Protein AF-A0A8T4DJY6-F1 (afdb_monomer_lite)

Secondary structure (DSSP, 8-state):
-------SSHHHHHHHHHHHHHHHHHHHHHHHHHHHHHHHHHHHHHHHHHHHHHHHHHHHHHHHHSSS-EEEEEEE-S-BTTB--EEEESSSSEEEEEETTEEEEEEPPTTEEE---SEEEEEEEETTEEEES----TTSTT---SSGGGG--S-TTEEEEE-TTS-EEEEEPP-TTSSS--TT-S-SSTTBTT-TTSB--SEEEETTEEEE--SB-EE-TTS-EEPPPPEEE--TTSTT-S-SSHHHH--S-TTEEEEEETTEEEEEEEEEE-SEEEE-EEEEEEEEEEE-TT-EEEEPPP-S-TTSSEEEEEEEEEEE-SEEE-TT-SSPPPPPPPPPPPPPSSS---PPP-PPPPPPSSTTPPPPPPPPPB-SSSBPPPPP-----SSSTT--S---SSS---PPPPPPPPPPPPPB----TT-PPPPBPPPPPPPPPPPPPEEEEEEEEEEEE-SEEE-PPP--PPPPPPPPPP---STTSPPPPPPPP--SSS--PPPPPPB-SS-BPPPPPPP-PPP---EEEEEEEEEE--S-EE-PBTTTBSTT--EEEEEEEEEEE-S-EESSEEEEEE--

Sequence (580 aa):
MRPRSRTRAQSSFEFIVIVGILFMILIGAMGFIQGKIYTIAKDRNDALLSSVANMIRIELAIAESVDGEYSREFIIPFVLEGNNYSVTMESSADALLKMDDSEHLLLLSENMTGFLKKGSNIIRKMDGQIIVNYQCRLGFPGVECDQSSMCDDGNPWTIDVCTPLCRCENQSLPSCGNFVLDPPEMCEPANTYNNTNCSQSTSTCMGNMTGTRDAYGDCEVTCACGYDQFDYACMYGSCGADCESDAICEDGDPMTIDACEGCVCTQLFEWIITGNVELFGVYDRINNLVIAPGANVSVRKYNGSANTGFLEIHARNITVMGLINASGKGYDGGNGGAGGNGGDSDGSPTVSSGFSGVNGSGPFGGAGGFRGLFTNVDGLPGWNGTKGGYAAPQSQGDISEDETVFMGSGGGGGGGGAGGAVYIDYGATPGSGGGGGGAGAAGGGYVKLYASQIINITGMIYTTGENRSGNGSRGDDSGSGDDQYGAGGLGGFNSTLSSMVGGMYGASLHYHGGVGGRGEAGAGGGLLLKANEVYFNSSSSDARGGGANVINGGTVKIFYKNVLVNSTFNAGRVFIKKER

Structure (mmCIF, N/CA/C/O backbone):
data_AF-A0A8T4DJY6-F1
#
_entry.id   AF-A0A8T4DJY6-F1
#
loop_
_atom_site.group_PDB
_atom_site.id
_atom_site.type_symbol
_atom_site.label_atom_id
_atom_site.label_alt_id
_atom_site.label_comp_id
_atom_site.label_asym_id
_atom_site.label_entity_id
_atom_site.label_seq_id
_atom_site.pdbx_PDB_ins_code
_atom_site.Cartn_x
_atom_site.Cartn_y
_atom_site.Cartn_z
_atom_site.occupancy
_atom_site.B_iso_or_equiv
_atom_site.auth_seq_id
_atom_site.auth_comp_id
_atom_site.auth_asym_id
_atom_site.auth_atom_id
_atom_site.pdbx_PDB_model_num
ATOM 1 N N . MET A 1 1 ? -1.893 59.798 -59.872 1.00 43.22 1 MET A N 1
ATOM 2 C CA . MET A 1 1 ? -2.258 59.763 -58.438 1.00 43.22 1 MET A CA 1
ATOM 3 C C . MET A 1 1 ? -3.007 58.463 -58.165 1.00 43.22 1 MET A C 1
ATOM 5 O O . MET A 1 1 ? -4.071 58.275 -58.733 1.00 43.22 1 MET A O 1
ATOM 9 N N . ARG A 1 2 ? -2.426 57.533 -57.394 1.00 41.38 2 ARG A N 1
ATOM 10 C CA . ARG A 1 2 ? -3.079 56.283 -56.954 1.00 41.38 2 ARG A CA 1
ATOM 11 C C . ARG A 1 2 ? -3.317 56.365 -55.439 1.00 41.38 2 ARG A C 1
ATOM 13 O O . ARG A 1 2 ? -2.377 56.740 -54.736 1.00 41.38 2 ARG A O 1
ATOM 20 N N . PRO A 1 3 ? -4.517 56.043 -54.927 1.00 54.19 3 PRO A N 1
ATOM 21 C CA . PRO A 1 3 ? -4.804 56.136 -53.502 1.00 54.19 3 PRO A CA 1
ATOM 22 C C . PRO A 1 3 ? -4.165 54.955 -52.756 1.00 54.19 3 PRO A C 1
ATOM 24 O O . PRO A 1 3 ? -4.258 53.807 -53.184 1.00 54.19 3 PRO A O 1
ATOM 27 N N . ARG A 1 4 ? -3.488 55.243 -51.638 1.00 49.34 4 ARG A N 1
ATOM 28 C CA . ARG A 1 4 ? -2.964 54.235 -50.702 1.00 49.34 4 ARG A CA 1
ATOM 29 C C . ARG A 1 4 ? -4.109 53.728 -49.823 1.00 49.34 4 ARG A C 1
ATOM 31 O O . ARG A 1 4 ? -4.675 54.506 -49.059 1.00 49.34 4 ARG A O 1
ATOM 38 N N . SER A 1 5 ? -4.419 52.434 -49.895 1.00 57.91 5 SER A N 1
ATOM 39 C CA . SER A 1 5 ? -5.405 51.788 -49.024 1.00 57.91 5 SER A CA 1
ATOM 40 C C . SER A 1 5 ? -4.843 51.598 -47.608 1.00 57.91 5 SER A C 1
ATOM 42 O O . SER A 1 5 ? -3.904 50.829 -47.394 1.00 57.91 5 SER A O 1
ATOM 44 N N . ARG A 1 6 ? -5.427 52.292 -46.628 1.00 57.25 6 ARG A N 1
ATOM 45 C CA . ARG A 1 6 ? -5.262 52.011 -45.194 1.00 57.25 6 ARG A CA 1
ATOM 46 C C . ARG A 1 6 ? -6.266 50.921 -44.796 1.00 57.25 6 ARG A C 1
ATOM 48 O O . ARG A 1 6 ? -7.441 51.231 -44.674 1.00 57.25 6 ARG A O 1
ATOM 55 N N . THR A 1 7 ? -5.825 49.679 -44.582 1.00 57.38 7 THR A N 1
ATOM 56 C CA . THR A 1 7 ? -6.717 48.557 -44.189 1.00 57.38 7 THR A CA 1
ATOM 57 C C . THR A 1 7 ? -6.251 47.739 -42.976 1.00 57.38 7 THR A C 1
ATOM 59 O O . THR A 1 7 ? -6.878 46.746 -42.640 1.00 57.38 7 THR A O 1
ATOM 62 N N . ARG A 1 8 ? -5.192 48.134 -42.249 1.00 57.72 8 ARG A N 1
ATOM 63 C CA . ARG A 1 8 ? -4.679 47.323 -41.116 1.00 57.72 8 ARG A CA 1
ATOM 64 C C . ARG A 1 8 ? -5.253 47.654 -39.731 1.00 57.72 8 ARG A C 1
ATOM 66 O O . ARG A 1 8 ? -5.116 46.837 -38.835 1.00 57.72 8 ARG A O 1
ATOM 73 N N . ALA A 1 9 ? -5.924 48.793 -39.551 1.00 58.56 9 ALA A N 1
ATOM 74 C CA . ALA A 1 9 ? -6.537 49.158 -38.264 1.00 58.56 9 ALA A CA 1
ATOM 75 C C . ALA A 1 9 ? -7.971 48.616 -38.080 1.00 58.56 9 ALA A C 1
ATOM 77 O O . ALA A 1 9 ? -8.510 48.676 -36.981 1.00 58.56 9 ALA A O 1
ATOM 78 N N . GLN A 1 10 ? -8.590 48.087 -39.141 1.00 70.06 10 GLN A N 1
ATOM 79 C CA . GLN A 1 10 ? -9.997 47.676 -39.118 1.00 70.06 10 GLN A CA 1
ATOM 80 C C . GLN A 1 10 ? -10.210 46.322 -38.412 1.00 70.06 10 GLN A C 1
ATOM 82 O O . GLN A 1 10 ? -11.176 46.162 -37.675 1.00 70.06 10 GLN A O 1
ATOM 87 N N . SER A 1 11 ? -9.264 45.382 -38.542 1.00 76.88 11 SER A N 1
ATOM 88 C CA . SER A 1 11 ? -9.408 44.019 -37.999 1.00 76.88 11 SER A CA 1
ATOM 89 C C . SER A 1 11 ? -9.362 43.949 -36.464 1.00 76.88 11 SER A C 1
ATOM 91 O O . SER A 1 11 ? -10.107 43.182 -35.861 1.00 76.88 11 SER A O 1
ATOM 93 N N . SER A 1 12 ? -8.543 44.776 -35.803 1.00 83.62 12 SER A N 1
ATOM 94 C CA . SER A 1 12 ? -8.464 44.787 -34.333 1.00 83.62 12 SER A CA 1
ATOM 95 C C . SER A 1 12 ? -9.727 45.346 -33.673 1.00 83.62 12 SER A C 1
ATOM 97 O O . SER A 1 12 ? -10.090 44.912 -32.583 1.00 83.62 12 SER A O 1
ATOM 99 N N . PHE A 1 13 ? -10.411 46.287 -34.328 1.00 85.69 13 PHE A N 1
ATOM 100 C CA . PHE A 1 13 ? -11.641 46.869 -33.795 1.00 85.69 13 PHE A CA 1
ATOM 101 C C . PHE A 1 13 ? -12.810 45.876 -33.852 1.00 85.69 13 PHE A C 1
ATOM 103 O O . PHE A 1 13 ? -13.530 45.728 -32.868 1.00 85.69 13 PHE A O 1
ATOM 110 N N . GLU A 1 14 ? -12.951 45.134 -34.956 1.00 87.06 14 GLU A N 1
ATOM 111 C CA . GLU A 1 14 ? -13.980 44.093 -35.101 1.00 87.06 14 GLU A CA 1
ATOM 112 C C . GLU A 1 14 ? -13.858 43.010 -34.014 1.00 87.06 14 GLU A C 1
ATOM 114 O O . GLU A 1 14 ? -14.863 42.611 -33.427 1.00 87.06 14 GLU A O 1
ATOM 119 N N . PHE A 1 15 ? -12.633 42.602 -33.662 1.00 90.19 15 PHE A N 1
ATOM 120 C CA . PHE A 1 15 ? -12.405 41.628 -32.590 1.00 90.19 15 PHE A CA 1
ATOM 121 C C . PHE A 1 15 ? -12.847 42.141 -31.210 1.00 90.19 15 PHE A C 1
ATOM 123 O O . PHE A 1 15 ? -13.535 41.425 -30.484 1.00 90.19 15 PHE A O 1
ATOM 130 N N . ILE A 1 16 ? -12.508 43.388 -30.855 1.00 93.94 16 ILE A N 1
ATOM 131 C CA . ILE A 1 16 ? -12.896 43.975 -29.558 1.00 93.94 16 ILE A CA 1
ATOM 132 C C . ILE A 1 16 ? -14.422 44.084 -29.448 1.00 93.94 16 ILE A C 1
ATOM 134 O O . ILE A 1 16 ? -14.982 43.771 -28.397 1.00 93.94 16 ILE A O 1
ATOM 138 N N . VAL A 1 17 ? -15.104 44.474 -30.530 1.00 95.25 17 VAL A N 1
ATOM 139 C CA . VAL A 1 17 ? -16.572 44.563 -30.555 1.00 95.25 17 VAL A CA 1
ATOM 140 C C . VAL A 1 17 ? -17.212 43.185 -30.357 1.00 95.25 17 VAL A C 1
ATOM 142 O O . VAL A 1 17 ? -18.129 43.057 -29.547 1.00 95.25 17 VAL A O 1
ATOM 145 N N . ILE A 1 18 ? -16.706 42.139 -31.020 1.00 95.88 18 ILE A N 1
ATOM 146 C CA . ILE A 1 18 ? -17.232 40.771 -30.871 1.00 95.88 18 ILE A CA 1
ATOM 147 C C . ILE A 1 18 ? -17.022 40.246 -29.446 1.00 95.88 18 ILE A C 1
ATOM 149 O O . ILE A 1 18 ? -17.957 39.713 -28.848 1.00 95.88 18 ILE A O 1
ATOM 153 N N . VAL A 1 19 ? -15.826 40.425 -28.875 1.00 95.94 19 VAL A N 1
ATOM 154 C CA . VAL A 1 19 ? -15.533 39.997 -27.497 1.00 95.94 19 VAL A CA 1
ATOM 155 C C . VAL A 1 19 ? -16.407 40.751 -26.492 1.00 95.94 19 VAL A C 1
ATOM 157 O O . VAL A 1 19 ? -16.942 40.135 -25.572 1.00 95.94 19 VAL A O 1
ATOM 160 N N . GLY A 1 20 ? -16.623 42.055 -26.693 1.00 97.31 20 GLY A N 1
ATOM 161 C CA . GLY A 1 20 ? -17.513 42.856 -25.850 1.00 97.31 20 GLY A CA 1
ATOM 162 C C . GLY A 1 20 ? -18.964 42.366 -25.877 1.00 97.31 20 GLY A C 1
ATOM 163 O O . GLY A 1 20 ? -19.589 42.232 -24.824 1.00 97.31 20 GLY A O 1
ATOM 164 N N . ILE A 1 21 ? -19.485 42.034 -27.062 1.00 97.25 21 ILE A N 1
ATOM 165 C CA . ILE A 1 21 ? -20.842 41.486 -27.215 1.00 97.25 21 ILE A CA 1
ATOM 166 C C . ILE A 1 21 ? -20.949 40.103 -26.559 1.00 97.25 21 ILE A C 1
ATOM 168 O O . ILE A 1 21 ? -21.898 39.858 -25.816 1.00 97.25 21 ILE A O 1
ATOM 172 N N . LEU A 1 22 ? -19.972 39.214 -26.770 1.00 97.00 22 LEU A N 1
ATOM 173 C CA . LEU A 1 22 ? -19.950 37.894 -26.127 1.00 97.00 22 LEU A CA 1
ATOM 174 C C . LEU A 1 22 ? -19.924 38.002 -24.600 1.00 97.00 22 LEU A C 1
ATOM 176 O O . LEU A 1 22 ? -20.630 37.256 -23.925 1.00 97.00 22 LEU A O 1
ATOM 180 N N . PHE A 1 23 ? -19.165 38.952 -24.052 1.00 97.25 23 PHE A N 1
ATOM 181 C CA . PHE A 1 23 ? -19.108 39.174 -22.610 1.00 97.25 23 PHE A CA 1
ATOM 182 C C . PHE A 1 23 ? -20.434 39.716 -22.056 1.00 97.25 23 PHE A C 1
ATOM 184 O O . PHE A 1 23 ? -20.893 39.245 -21.017 1.00 97.25 23 PHE A O 1
ATOM 191 N N . MET A 1 24 ? -21.109 40.629 -22.770 1.00 97.31 24 MET A N 1
ATOM 192 C CA . MET A 1 24 ? -22.466 41.063 -22.402 1.00 97.31 24 MET A CA 1
ATOM 193 C C . MET A 1 24 ? -23.469 39.906 -22.415 1.00 97.31 24 MET A C 1
ATOM 195 O O . MET A 1 24 ? -24.268 39.786 -21.486 1.00 97.31 24 MET A O 1
ATOM 199 N N . ILE A 1 25 ? -23.421 39.041 -23.433 1.00 97.62 25 ILE A N 1
ATOM 200 C CA . ILE A 1 25 ? -24.294 37.860 -23.512 1.00 97.62 25 ILE A CA 1
ATOM 201 C C . ILE A 1 25 ? -24.004 36.911 -22.346 1.00 97.62 25 ILE A C 1
ATOM 203 O O . ILE A 1 25 ? -24.941 36.424 -21.716 1.00 97.62 25 ILE A O 1
ATOM 207 N N . LEU A 1 26 ? -22.729 36.681 -22.020 1.00 97.19 26 LEU A N 1
ATOM 208 C CA . LEU A 1 26 ? -22.328 35.816 -20.911 1.00 97.19 26 LEU A CA 1
ATOM 209 C C . LEU A 1 26 ? -22.820 36.354 -19.561 1.00 97.19 26 LEU A C 1
ATOM 211 O O . LEU A 1 26 ? -23.387 35.590 -18.782 1.00 97.19 26 LEU A O 1
ATOM 215 N N . ILE A 1 27 ? -22.668 37.657 -19.302 1.00 97.31 27 ILE A N 1
ATOM 216 C CA . ILE A 1 27 ? -23.188 38.299 -18.084 1.00 97.31 27 ILE A CA 1
ATOM 217 C C . ILE A 1 27 ? -24.716 38.182 -18.028 1.00 97.31 27 ILE A C 1
ATOM 219 O O . ILE A 1 27 ? -25.264 37.818 -16.987 1.00 97.31 27 ILE A O 1
ATOM 223 N N . GLY A 1 28 ? -25.409 38.437 -19.143 1.00 97.38 28 GLY A N 1
ATOM 224 C CA . GLY A 1 28 ? -26.864 38.299 -19.227 1.00 97.38 28 GLY A CA 1
ATOM 225 C C . GLY A 1 28 ? -27.338 36.868 -18.954 1.00 97.38 28 GLY A C 1
ATOM 226 O O . GLY A 1 28 ? -28.279 36.659 -18.188 1.00 97.38 28 GLY A O 1
ATOM 227 N N . ALA A 1 29 ? -26.649 35.873 -19.518 1.00 96.50 29 ALA A N 1
ATOM 228 C CA . ALA A 1 29 ? -26.936 34.461 -19.286 1.00 96.50 29 ALA A CA 1
ATOM 229 C C . ALA A 1 29 ? -26.678 34.057 -17.827 1.00 96.50 29 ALA A C 1
ATOM 231 O O . ALA A 1 29 ? -27.521 33.396 -17.223 1.00 96.50 29 ALA A O 1
ATOM 232 N N . MET A 1 30 ? -25.561 34.491 -17.233 1.00 94.81 30 MET A N 1
ATOM 233 C CA . MET A 1 30 ? -25.264 34.234 -15.820 1.00 94.81 30 MET A CA 1
ATOM 234 C C . MET A 1 30 ? -26.319 34.851 -14.896 1.00 94.81 30 MET A C 1
ATOM 236 O O . MET A 1 30 ? -26.784 34.166 -13.988 1.00 94.81 30 MET A O 1
ATOM 240 N N . GLY A 1 31 ? -26.763 36.085 -15.157 1.00 95.31 31 GLY A N 1
ATOM 241 C CA . GLY A 1 31 ? -27.837 36.722 -14.388 1.00 95.31 31 GLY A CA 1
ATOM 242 C C . GLY A 1 31 ? -29.168 35.966 -14.482 1.00 95.31 31 GLY A C 1
ATOM 243 O O . GLY A 1 31 ? -29.840 35.760 -13.472 1.00 95.31 31 GLY A O 1
ATOM 244 N N . PHE A 1 32 ? -29.524 35.474 -15.672 1.00 95.38 32 PHE A N 1
ATOM 245 C CA . PHE A 1 32 ? -30.719 34.645 -15.860 1.00 95.38 32 PHE A CA 1
ATOM 246 C C . PHE A 1 32 ? -30.624 33.302 -15.118 1.00 95.38 32 PHE A C 1
ATOM 248 O O . PHE A 1 32 ? -31.579 32.893 -14.455 1.00 95.38 32 PHE A O 1
ATOM 255 N N . ILE A 1 33 ? -29.469 32.630 -15.193 1.00 95.12 33 ILE A N 1
ATOM 256 C CA . ILE A 1 33 ? -29.222 31.358 -14.499 1.00 95.12 33 ILE A CA 1
ATOM 257 C C . ILE A 1 33 ? -29.292 31.556 -12.982 1.00 95.12 33 ILE A C 1
ATOM 259 O O . ILE A 1 33 ? -29.980 30.793 -12.307 1.00 95.12 33 ILE A O 1
ATOM 263 N N . GLN A 1 34 ? -28.647 32.596 -12.445 1.00 94.75 34 GLN A N 1
ATOM 264 C CA . GLN A 1 34 ? -28.704 32.919 -11.017 1.00 94.75 34 GLN A CA 1
ATOM 265 C C . GLN A 1 34 ? -30.140 33.195 -10.555 1.00 94.75 34 GLN A C 1
ATOM 267 O O . GLN A 1 34 ? -30.560 32.653 -9.535 1.00 94.75 34 GLN A O 1
ATOM 272 N N . GLY A 1 35 ? -30.924 33.945 -11.339 1.00 93.88 35 GLY A N 1
ATOM 273 C CA . GLY A 1 35 ? -32.341 34.181 -11.048 1.00 93.88 35 GLY A CA 1
ATOM 274 C C . GLY A 1 35 ? -33.164 32.890 -11.003 1.00 93.88 35 GLY A C 1
ATOM 275 O O . GLY A 1 35 ? -33.978 32.710 -10.099 1.00 93.88 35 GLY A O 1
ATOM 276 N N . LYS A 1 36 ? -32.919 31.953 -11.929 1.00 95.38 36 LYS A N 1
ATOM 277 C CA . LYS A 1 36 ? -33.596 30.646 -11.941 1.00 95.38 36 LYS A CA 1
ATOM 278 C C . LYS A 1 36 ? -33.194 29.754 -10.771 1.00 95.38 36 LYS A C 1
ATOM 280 O O . LYS A 1 36 ? -34.066 29.132 -10.167 1.00 95.38 36 LYS A O 1
ATOM 285 N N . ILE A 1 37 ? -31.907 29.708 -10.432 1.00 92.56 37 ILE A N 1
ATOM 286 C CA . ILE A 1 37 ? -31.415 28.947 -9.277 1.00 92.56 37 ILE A CA 1
ATOM 287 C C . ILE A 1 37 ? -32.044 29.486 -7.987 1.00 92.56 37 ILE A C 1
ATOM 289 O O . ILE A 1 37 ? -32.511 28.689 -7.178 1.00 92.56 37 ILE A O 1
ATOM 293 N N . TYR A 1 38 ? -32.142 30.812 -7.833 1.00 94.38 38 TYR A N 1
ATOM 294 C CA . TYR A 1 38 ? -32.810 31.428 -6.684 1.00 94.38 38 TYR A CA 1
ATOM 295 C C . TYR A 1 38 ? -34.289 31.025 -6.588 1.00 94.38 38 TYR A C 1
ATOM 297 O O . TYR A 1 38 ? -34.731 30.592 -5.527 1.00 94.38 38 TYR A O 1
ATOM 305 N N . THR A 1 39 ? -35.047 31.081 -7.694 1.00 94.00 39 THR A N 1
ATOM 306 C CA . THR A 1 39 ? -36.460 30.654 -7.684 1.00 94.00 39 THR A CA 1
ATOM 307 C C . THR A 1 39 ? -36.624 29.174 -7.345 1.00 94.00 39 THR A C 1
ATOM 309 O O . THR A 1 39 ? -37.484 28.834 -6.548 1.00 94.00 39 THR A O 1
ATOM 312 N N . ILE A 1 40 ? -35.757 28.300 -7.869 1.00 94.00 40 ILE A N 1
ATOM 313 C CA . ILE A 1 40 ? -35.816 26.858 -7.581 1.00 94.00 40 ILE A CA 1
ATOM 314 C C . ILE A 1 40 ? -35.493 26.580 -6.108 1.00 94.00 40 ILE A C 1
ATOM 316 O O . ILE A 1 40 ? -36.141 25.741 -5.488 1.00 94.00 40 ILE A O 1
ATOM 320 N N . ALA A 1 41 ? -34.500 27.274 -5.543 1.00 91.75 41 ALA A N 1
ATOM 321 C CA . ALA A 1 41 ? -34.162 27.147 -4.129 1.00 91.75 41 ALA A CA 1
ATOM 322 C C . ALA A 1 41 ? -35.327 27.599 -3.235 1.00 91.75 41 ALA A C 1
ATOM 324 O O . ALA A 1 41 ? -35.674 26.896 -2.288 1.00 91.75 41 ALA A O 1
ATOM 325 N N . LYS A 1 42 ? -35.976 28.717 -3.583 1.00 95.44 42 LYS A N 1
ATOM 326 C CA . LYS A 1 42 ? -37.162 29.211 -2.879 1.00 95.44 42 LYS A CA 1
ATOM 327 C C . LYS A 1 42 ? -38.340 28.235 -2.970 1.00 95.44 42 LYS A C 1
ATOM 329 O O . LYS A 1 42 ? -38.861 27.837 -1.936 1.00 95.44 42 LYS A O 1
ATOM 334 N N . ASP A 1 43 ? -38.695 27.774 -4.170 1.00 95.25 43 ASP A N 1
ATOM 335 C CA . ASP A 1 43 ? -39.802 26.826 -4.378 1.00 95.25 43 ASP A CA 1
ATOM 336 C C . ASP A 1 43 ? -39.571 25.509 -3.615 1.00 95.25 43 ASP A C 1
ATOM 338 O O . ASP A 1 43 ? -40.498 24.919 -3.054 1.00 95.25 43 ASP A O 1
ATOM 342 N N . ARG A 1 44 ? -38.314 25.047 -3.556 1.00 95.44 44 ARG A N 1
ATOM 343 C CA . ARG A 1 44 ? -37.921 23.878 -2.760 1.00 95.44 44 ARG A CA 1
ATOM 344 C C . ARG A 1 44 ? -38.116 24.128 -1.264 1.00 95.44 44 ARG A C 1
ATOM 346 O O . ARG A 1 44 ? -38.684 23.276 -0.584 1.00 95.44 44 ARG A O 1
ATOM 353 N N . ASN A 1 45 ? -37.663 25.273 -0.758 1.00 95.88 45 ASN A N 1
ATOM 354 C CA . ASN A 1 45 ? -37.823 25.641 0.647 1.00 95.88 45 ASN A CA 1
ATOM 355 C C . ASN A 1 45 ? -39.308 25.765 1.031 1.00 95.88 45 ASN A C 1
ATOM 357 O O . ASN A 1 45 ? -39.715 25.224 2.062 1.00 95.88 45 ASN A O 1
ATOM 361 N N . ASP A 1 46 ? -40.129 26.377 0.176 1.00 96.62 46 ASP A N 1
ATOM 362 C CA . ASP A 1 46 ? -41.583 26.476 0.349 1.00 96.62 46 ASP A CA 1
ATOM 363 C C . ASP A 1 46 ? -42.250 25.089 0.404 1.00 96.62 46 ASP A C 1
ATOM 365 O O . ASP A 1 46 ? -43.102 24.837 1.261 1.00 96.62 46 ASP A O 1
ATOM 369 N N . ALA A 1 47 ? -41.834 24.150 -0.455 1.00 96.31 47 ALA A N 1
ATOM 370 C CA . ALA A 1 47 ? -42.347 22.778 -0.443 1.00 96.31 47 ALA A CA 1
ATOM 371 C C . ALA A 1 47 ? -41.994 22.026 0.855 1.00 96.31 47 ALA A C 1
ATOM 373 O O . ALA A 1 47 ? -42.843 21.330 1.421 1.00 96.31 47 ALA A O 1
ATOM 374 N N . LEU A 1 48 ? -40.769 22.193 1.363 1.00 97.25 48 LEU A N 1
ATOM 375 C CA . LEU A 1 48 ? -40.337 21.600 2.633 1.00 97.25 48 LEU A CA 1
ATOM 376 C C . LEU A 1 48 ? -41.120 22.172 3.822 1.00 97.25 48 LEU A C 1
ATOM 378 O O . LEU A 1 48 ? -41.616 21.406 4.653 1.00 97.25 48 LEU A O 1
ATOM 382 N N . LEU A 1 49 ? -41.283 23.498 3.885 1.00 97.75 49 LEU A N 1
ATOM 383 C CA . LEU A 1 49 ? -42.093 24.152 4.917 1.00 97.75 49 LEU A CA 1
ATOM 384 C C . LEU A 1 49 ? -43.555 23.693 4.857 1.00 97.75 49 LEU A C 1
ATOM 386 O O . LEU A 1 49 ? -44.143 23.377 5.893 1.00 97.75 49 LEU A O 1
ATOM 390 N N . SER A 1 50 ? -44.124 23.582 3.654 1.00 97.19 50 SER A N 1
ATOM 391 C CA . SER A 1 50 ? -45.486 23.079 3.453 1.00 97.19 50 SER A CA 1
ATOM 392 C C . SER A 1 50 ? -45.647 21.631 3.931 1.00 97.19 50 SER A C 1
ATOM 394 O O . SER A 1 50 ? -46.669 21.294 4.529 1.00 97.19 50 SER A O 1
ATOM 396 N N . SER A 1 51 ? -44.633 20.780 3.746 1.00 97.50 51 SER A N 1
ATOM 397 C CA . SER A 1 51 ? -44.650 19.404 4.257 1.00 97.50 51 SER A CA 1
ATOM 398 C C . SER A 1 51 ? -44.721 19.352 5.786 1.00 97.50 51 SER A C 1
ATOM 400 O O . SER A 1 51 ? -45.493 18.563 6.333 1.00 97.50 51 SER A O 1
ATOM 402 N N . VAL A 1 52 ? -43.951 20.192 6.486 1.00 97.62 52 VAL A N 1
ATOM 403 C CA . VAL A 1 52 ? -44.003 20.275 7.958 1.00 97.62 52 VAL A CA 1
ATOM 404 C C . VAL A 1 52 ? -45.339 20.847 8.422 1.00 97.62 52 VAL A C 1
ATOM 406 O O . VAL A 1 52 ? -45.957 20.302 9.335 1.00 97.62 52 VAL A O 1
ATOM 409 N N . ALA A 1 53 ? -45.832 21.897 7.763 1.00 97.44 53 ALA A N 1
ATOM 410 C CA . ALA A 1 53 ? -47.138 22.473 8.068 1.00 97.44 53 ALA A CA 1
ATOM 411 C C . ALA A 1 53 ? -48.266 21.437 7.914 1.00 97.44 53 ALA A C 1
ATOM 413 O O . ALA A 1 53 ? -49.132 21.335 8.781 1.00 97.44 53 ALA A O 1
ATOM 414 N N . ASN A 1 54 ? -48.231 20.617 6.860 1.00 96.81 54 ASN A N 1
ATOM 415 C CA . ASN A 1 54 ? -49.205 19.545 6.653 1.00 96.81 54 ASN A CA 1
ATOM 416 C C . ASN A 1 54 ? -49.104 18.447 7.713 1.00 96.81 54 ASN A C 1
ATOM 418 O O . ASN A 1 54 ? -50.137 17.973 8.174 1.00 96.81 54 ASN A O 1
ATOM 422 N N . MET A 1 55 ? -47.895 18.077 8.141 1.00 97.31 55 MET A N 1
ATOM 423 C CA . MET A 1 55 ? -47.715 17.141 9.255 1.00 97.31 55 MET A CA 1
ATOM 424 C C . MET A 1 55 ? -48.407 17.656 10.526 1.00 97.31 55 MET A C 1
ATOM 426 O O . MET A 1 55 ? -49.187 16.928 11.134 1.00 97.31 55 MET A O 1
ATOM 430 N N . ILE A 1 56 ? -48.182 18.924 10.887 1.00 97.19 56 ILE A N 1
ATOM 431 C CA . ILE A 1 56 ? -48.802 19.546 12.068 1.00 97.19 56 ILE A CA 1
ATOM 432 C C . ILE A 1 56 ? -50.331 19.591 11.920 1.00 97.19 56 ILE A C 1
ATOM 434 O O . ILE A 1 56 ? -51.045 19.231 12.854 1.00 97.19 56 ILE A O 1
ATOM 438 N N . ARG A 1 57 ? -50.849 19.974 10.741 1.00 96.25 57 ARG A N 1
ATOM 439 C CA . ARG A 1 57 ? -52.298 19.968 10.462 1.00 96.25 57 ARG A CA 1
ATOM 440 C C . ARG A 1 57 ? -52.913 18.589 10.626 1.00 96.25 57 ARG A C 1
ATOM 442 O O . ARG A 1 57 ? -53.991 18.487 11.195 1.00 96.25 57 ARG A O 1
ATOM 449 N N . ILE A 1 58 ? -52.252 17.550 10.119 1.00 96.69 58 ILE A N 1
ATOM 450 C CA . ILE A 1 58 ? -52.748 16.175 10.210 1.00 96.69 58 ILE A CA 1
ATOM 451 C C . ILE A 1 58 ? -52.838 15.749 11.675 1.00 96.69 58 ILE A C 1
ATOM 453 O O . ILE A 1 58 ? -53.875 15.240 12.080 1.00 96.69 58 ILE A O 1
ATOM 457 N N . GLU A 1 59 ? -51.810 16.001 12.486 1.00 96.81 59 GLU A N 1
ATOM 458 C CA . GLU A 1 59 ? -51.838 15.629 13.907 1.00 96.81 59 GLU A CA 1
ATOM 459 C C . GLU A 1 59 ? -52.923 16.385 14.690 1.00 96.81 59 GLU A C 1
ATOM 461 O O . GLU A 1 59 ? -53.642 15.782 15.489 1.00 96.81 59 GLU A O 1
ATOM 466 N N . LEU A 1 60 ? -53.107 17.680 14.413 1.00 95.62 60 LEU A N 1
ATOM 467 C CA . LEU A 1 60 ? -54.194 18.470 15.001 1.00 95.62 60 LEU A CA 1
ATOM 468 C C . LEU A 1 60 ? -55.574 17.970 14.558 1.00 95.62 60 LEU A C 1
ATOM 470 O O . LEU A 1 60 ? -56.464 17.832 15.393 1.00 95.62 60 LEU A O 1
ATOM 474 N N . ALA A 1 61 ? -55.744 17.648 13.274 1.00 95.50 61 ALA A N 1
ATOM 475 C CA . ALA A 1 61 ? -56.998 17.125 12.737 1.00 95.50 61 ALA A CA 1
ATOM 476 C C . ALA A 1 61 ? -57.331 15.735 13.300 1.00 95.50 61 ALA A C 1
ATOM 478 O O . ALA A 1 61 ? -58.492 15.452 13.587 1.00 95.50 61 ALA A O 1
ATOM 479 N N . ILE A 1 62 ? -56.323 14.875 13.502 1.00 96.12 62 ILE A N 1
ATOM 480 C CA . ILE A 1 62 ? -56.504 13.579 14.167 1.00 96.12 62 ILE A CA 1
ATOM 481 C C . ILE A 1 62 ? -57.017 13.809 15.586 1.00 96.12 62 ILE A C 1
ATOM 483 O O . ILE A 1 62 ? -58.054 13.249 15.936 1.00 96.12 62 ILE A O 1
ATOM 487 N N . ALA A 1 63 ? -56.354 14.668 16.369 1.00 96.06 63 ALA A N 1
ATOM 488 C CA . ALA A 1 63 ? -56.806 14.996 17.718 1.00 96.06 63 ALA A CA 1
ATOM 489 C C . ALA A 1 63 ? -58.246 15.527 17.718 1.00 96.06 63 ALA A C 1
ATOM 491 O O . ALA A 1 63 ? -59.072 15.065 18.499 1.00 96.06 63 ALA A O 1
ATOM 492 N N . GLU A 1 64 ? -58.576 16.442 16.805 1.00 95.50 64 GLU A N 1
ATOM 493 C CA . GLU A 1 64 ? -59.919 17.012 16.668 1.00 95.50 64 GLU A CA 1
ATOM 494 C C . GLU A 1 64 ? -60.980 15.954 16.342 1.00 95.50 64 GLU A C 1
ATOM 496 O O . GLU A 1 64 ? -62.066 15.990 16.921 1.00 95.50 64 GLU A O 1
ATOM 501 N N . SER A 1 65 ? -60.651 14.986 15.484 1.00 95.50 65 SER A N 1
ATOM 502 C CA . SER A 1 65 ? -61.581 13.956 15.005 1.00 95.50 65 SER A CA 1
ATOM 503 C C . SER A 1 65 ? -61.917 12.855 16.016 1.00 95.50 65 SER A C 1
ATOM 505 O O . SER A 1 65 ? -62.917 12.164 15.842 1.00 95.50 65 SER A 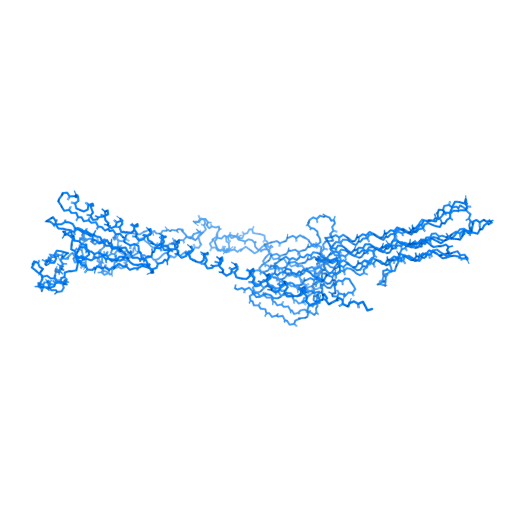O 1
ATOM 507 N N . VAL A 1 66 ? -61.095 12.661 17.051 1.00 96.31 66 VAL A N 1
ATOM 508 C CA . VAL A 1 66 ? -61.311 11.605 18.051 1.00 96.31 66 VAL A CA 1
ATOM 509 C C . VAL A 1 66 ? -62.397 12.035 19.037 1.00 96.31 66 VAL A C 1
ATOM 511 O O . VAL A 1 66 ? -62.271 13.071 19.691 1.00 96.31 66 VAL A O 1
ATOM 514 N N . ASP A 1 67 ? -63.456 11.236 19.170 1.00 93.50 67 ASP A N 1
ATOM 515 C CA . ASP A 1 67 ? -64.464 11.414 20.218 1.00 93.50 67 ASP A CA 1
ATOM 516 C C . ASP A 1 67 ? -63.879 11.004 21.581 1.00 93.50 67 ASP A C 1
ATOM 518 O O . ASP A 1 67 ? -63.452 9.864 21.766 1.00 93.50 67 ASP A O 1
ATOM 522 N N . GLY A 1 68 ? -63.868 11.933 22.542 1.00 90.56 68 GLY A N 1
ATOM 523 C CA . GLY A 1 68 ? -63.315 11.720 23.884 1.00 90.56 68 GLY A CA 1
ATOM 524 C C . GLY A 1 68 ? -61.890 12.253 24.065 1.00 90.56 68 GLY A C 1
ATOM 525 O O . GLY A 1 68 ? -61.495 13.236 23.434 1.00 90.56 68 GLY A O 1
ATOM 526 N N . GLU A 1 69 ? -61.144 11.635 24.984 1.00 88.50 69 GLU A N 1
ATOM 527 C CA . GLU A 1 69 ? -59.769 12.022 25.304 1.00 88.50 69 GLU A CA 1
ATOM 528 C C . GLU A 1 69 ? -58.773 11.487 24.266 1.00 88.50 69 GLU A C 1
ATOM 530 O O . GLU A 1 69 ? -58.860 10.343 23.816 1.00 88.50 69 GLU A O 1
ATOM 535 N N . TYR A 1 70 ? -57.787 12.309 23.907 1.00 92.38 70 TYR A N 1
ATOM 536 C CA . TYR A 1 70 ? -56.694 11.935 23.006 1.00 92.38 70 TYR A CA 1
ATOM 537 C C . TYR A 1 70 ? -55.368 12.405 23.596 1.00 92.38 70 TYR A C 1
ATOM 539 O O . TYR A 1 70 ? -55.291 13.502 24.140 1.00 92.38 70 TYR A O 1
ATOM 547 N N . SER A 1 71 ? -54.309 11.606 23.485 1.00 92.81 71 SER A N 1
ATOM 548 C CA . SER A 1 71 ? -52.956 12.010 23.873 1.00 92.81 71 SER A CA 1
ATOM 549 C C . SER A 1 71 ? -51.943 11.309 22.985 1.00 92.81 71 SER A C 1
ATOM 551 O O . SER A 1 71 ? -51.962 10.083 22.862 1.00 92.81 71 SER A O 1
ATOM 553 N N . ARG A 1 72 ? -51.056 12.081 22.359 1.00 94.81 72 ARG A N 1
ATOM 554 C CA . ARG A 1 72 ? -49.997 11.548 21.504 1.00 94.81 72 ARG A CA 1
ATOM 555 C C . ARG A 1 72 ? -48.779 12.462 21.521 1.00 94.81 72 ARG A C 1
ATOM 557 O O . ARG A 1 72 ? -48.890 13.672 21.684 1.00 94.81 72 ARG A O 1
ATOM 564 N N . GLU A 1 73 ? -47.609 11.874 21.326 1.00 94.81 73 GLU A N 1
ATOM 565 C CA . GLU A 1 73 ? -46.382 12.604 21.026 1.00 94.81 73 GLU A CA 1
ATOM 566 C C . GLU A 1 73 ? -46.130 12.599 19.512 1.00 94.81 73 GLU A C 1
ATOM 568 O O . GLU A 1 73 ? -46.228 11.555 18.861 1.00 94.81 73 GLU A O 1
ATOM 573 N N . PHE A 1 74 ? -45.798 13.757 18.946 1.00 96.69 74 PHE A N 1
ATOM 574 C CA . PHE A 1 74 ? -45.366 13.892 17.558 1.00 96.69 74 PHE A CA 1
ATOM 575 C C . PHE A 1 74 ? -44.092 14.734 17.473 1.00 96.69 74 PHE A C 1
ATOM 577 O O . PHE A 1 74 ? -43.818 15.580 18.324 1.00 96.69 74 PHE A O 1
ATOM 584 N N . ILE A 1 75 ? -43.281 14.489 16.445 1.00 96.44 75 ILE A N 1
ATOM 585 C CA . ILE A 1 75 ? -41.947 15.083 16.331 1.00 96.44 75 ILE A CA 1
ATOM 586 C C . ILE A 1 75 ? -41.912 16.055 15.156 1.00 96.44 75 ILE A C 1
ATOM 588 O O . ILE A 1 75 ? -42.145 15.675 14.013 1.00 96.44 75 ILE A O 1
ATOM 592 N N . ILE A 1 76 ? -41.546 17.302 15.441 1.00 97.69 76 ILE A N 1
ATOM 593 C CA . ILE A 1 76 ? -41.220 18.320 14.443 1.00 97.69 76 ILE A CA 1
ATOM 594 C C . ILE A 1 76 ? -39.699 18.254 14.195 1.00 97.69 76 ILE A C 1
ATOM 596 O O . ILE A 1 76 ? -38.933 18.429 15.142 1.00 97.69 76 ILE A O 1
ATOM 600 N N . PRO A 1 77 ? -39.205 18.005 12.968 1.00 97.25 77 PRO A N 1
ATOM 601 C CA . PRO A 1 77 ? -37.768 17.840 12.714 1.00 97.25 77 PRO A CA 1
ATOM 602 C C . PRO A 1 77 ? -36.917 19.032 13.180 1.00 97.25 77 PRO A C 1
ATOM 604 O O . PRO A 1 77 ? -37.336 20.179 13.067 1.00 97.25 77 PRO A O 1
ATOM 607 N N . PHE A 1 78 ? -35.689 18.803 13.656 1.00 95.25 78 PHE A N 1
ATOM 608 C CA . PHE A 1 78 ? -34.801 19.913 14.048 1.00 95.25 78 PHE A CA 1
ATOM 609 C C . PHE A 1 78 ? -34.290 20.722 12.841 1.00 95.25 78 PHE A C 1
ATOM 611 O O . PHE A 1 78 ? -34.187 21.954 12.913 1.00 95.25 78 PHE A O 1
ATOM 618 N N . VAL A 1 79 ? -34.027 20.026 11.731 1.00 95.81 79 VAL A N 1
ATOM 619 C CA . VAL A 1 79 ? -33.509 20.552 10.458 1.00 95.81 79 VAL A CA 1
ATOM 620 C C . VAL A 1 79 ? -34.283 19.949 9.282 1.00 95.81 79 VAL A C 1
ATOM 622 O O . VAL A 1 79 ? -34.770 18.822 9.386 1.00 95.81 79 VAL A O 1
ATOM 625 N N . LEU A 1 80 ? -34.383 20.676 8.168 1.00 95.56 80 LEU A N 1
ATOM 626 C CA . LEU A 1 80 ? -35.001 20.205 6.921 1.00 95.56 80 LEU A CA 1
ATOM 627 C C . LEU A 1 80 ? -33.935 20.163 5.831 1.00 95.56 80 LEU A C 1
ATOM 629 O O . LEU A 1 80 ? -33.409 21.199 5.441 1.00 95.56 80 LEU A O 1
ATOM 633 N N . GLU A 1 81 ? -33.570 18.955 5.394 1.00 95.06 81 GLU A N 1
ATOM 634 C CA . GLU A 1 81 ? -32.489 18.730 4.417 1.00 95.06 81 GLU A CA 1
ATOM 635 C C . GLU A 1 81 ? -31.161 19.436 4.778 1.00 95.06 81 GLU A C 1
ATOM 637 O O . GLU A 1 81 ? -30.422 19.892 3.911 1.00 95.06 81 GLU A O 1
ATOM 642 N N . GLY A 1 82 ? -30.856 19.533 6.077 1.00 93.69 82 GLY A N 1
ATOM 643 C CA . GLY A 1 82 ? -29.658 20.204 6.594 1.00 93.69 82 GLY A CA 1
ATOM 644 C C . GLY A 1 82 ? -29.813 21.708 6.849 1.00 93.69 82 GLY A C 1
ATOM 645 O O . GLY A 1 82 ? -28.937 22.293 7.484 1.00 93.69 82 GLY A O 1
ATOM 646 N N . ASN A 1 83 ? -30.926 22.325 6.439 1.00 94.44 83 ASN A N 1
ATOM 647 C CA . ASN A 1 83 ? -31.200 23.740 6.680 1.00 94.44 83 ASN A CA 1
ATOM 648 C C . ASN A 1 83 ? -31.937 23.966 8.007 1.00 94.44 83 ASN A C 1
ATOM 650 O O . ASN A 1 83 ? -32.810 23.190 8.419 1.00 94.44 83 ASN A O 1
ATOM 654 N N . ASN A 1 84 ? -31.591 25.066 8.675 1.00 96.75 84 ASN A N 1
ATOM 655 C CA . ASN A 1 84 ? -32.296 25.538 9.859 1.00 96.75 84 ASN A CA 1
ATOM 656 C C . ASN A 1 84 ? -33.544 26.328 9.452 1.00 96.75 84 ASN A C 1
ATOM 658 O O . ASN A 1 84 ? -33.501 27.166 8.563 1.00 96.75 84 ASN A O 1
ATOM 662 N N . TYR A 1 85 ? -34.638 26.103 10.168 1.00 97.94 85 TYR A N 1
ATOM 663 C CA . TYR A 1 85 ? -35.875 26.880 10.054 1.00 97.94 85 TYR A CA 1
ATOM 664 C C . TYR A 1 85 ? -36.326 27.375 11.438 1.00 97.94 85 TYR A C 1
ATOM 666 O O . TYR A 1 85 ? -35.698 27.039 12.441 1.00 97.94 85 TYR A O 1
ATOM 674 N N . SER A 1 86 ? -37.389 28.156 11.549 1.00 96.94 86 SER A N 1
ATOM 675 C CA . SER A 1 86 ? -38.007 28.532 12.826 1.00 96.94 86 SER A CA 1
ATOM 676 C C . SER A 1 86 ? -39.503 28.251 12.799 1.00 96.94 86 SER A C 1
ATOM 678 O O . SER A 1 86 ? -40.125 28.308 11.741 1.00 96.94 86 SER A O 1
ATOM 680 N N . VAL A 1 87 ? -40.062 27.948 13.969 1.00 97.12 87 VAL A N 1
ATOM 681 C CA . VAL A 1 87 ? -41.504 27.807 14.194 1.00 97.12 87 VAL A CA 1
ATOM 682 C C . VAL A 1 87 ? -41.861 28.795 15.292 1.00 97.12 87 VAL A C 1
ATOM 684 O O . VAL A 1 87 ? -41.352 28.666 16.406 1.00 97.12 87 VAL A O 1
ATOM 687 N N . THR A 1 88 ? -42.685 29.784 14.968 1.00 95.31 88 THR A N 1
ATOM 688 C CA . THR A 1 88 ? -43.099 30.837 15.900 1.00 95.31 88 THR A CA 1
ATOM 689 C C . THR A 1 88 ? -44.619 30.884 15.942 1.00 95.31 88 THR A C 1
ATOM 691 O O . THR A 1 88 ? -45.261 30.890 14.898 1.00 95.31 88 THR A O 1
ATOM 694 N N . MET A 1 89 ? -45.204 30.908 17.137 1.00 92.94 89 MET A N 1
ATOM 695 C CA . MET A 1 89 ? -46.640 31.149 17.307 1.00 92.94 89 MET A CA 1
ATOM 696 C C . MET A 1 89 ? -46.875 32.664 17.300 1.00 92.94 89 MET A C 1
ATOM 698 O O . MET A 1 89 ? -46.285 33.363 18.123 1.00 92.94 89 MET A O 1
ATOM 702 N N . GLU A 1 90 ? -47.705 33.168 16.389 1.00 90.50 90 GLU A N 1
ATOM 703 C CA . GLU A 1 90 ? -48.102 34.589 16.346 1.00 90.50 90 GLU A CA 1
ATOM 704 C C . GLU A 1 90 ? -49.353 34.829 17.203 1.00 90.50 90 GLU A C 1
ATOM 706 O O . GLU A 1 90 ? -49.489 35.848 17.881 1.00 90.50 90 GLU A O 1
ATOM 711 N N . SER A 1 91 ? -50.263 33.854 17.218 1.00 88.50 91 SER A N 1
ATOM 712 C CA . SER A 1 91 ? -51.484 33.852 18.021 1.00 88.50 91 SER A CA 1
ATOM 713 C C . SER A 1 91 ? -51.822 32.419 18.451 1.00 88.50 91 SER A C 1
ATOM 715 O O . SER A 1 91 ? -51.119 31.476 18.091 1.00 88.50 91 SER A O 1
ATOM 717 N N . SER A 1 92 ? -52.900 32.217 19.212 1.00 82.12 92 SER A N 1
ATOM 718 C CA . SER A 1 92 ? -53.409 30.861 19.483 1.00 82.12 92 SER A CA 1
ATOM 719 C C . SER A 1 92 ? -53.933 30.156 18.225 1.00 82.12 92 SER A C 1
ATOM 721 O O . SER A 1 92 ? -54.058 28.938 18.227 1.00 82.12 92 SER A O 1
ATOM 723 N N . ALA A 1 93 ? -54.221 30.907 17.157 1.00 88.38 93 ALA A N 1
ATOM 724 C CA . ALA A 1 93 ? -54.774 30.395 15.908 1.00 88.38 93 ALA A CA 1
ATOM 725 C C . ALA A 1 93 ? -53.763 30.384 14.748 1.00 88.38 93 ALA A C 1
ATOM 727 O O . ALA A 1 93 ? -54.042 29.770 13.727 1.00 88.38 93 ALA A O 1
ATOM 728 N N . ASP A 1 94 ? -52.590 31.010 14.885 1.00 94.19 94 ASP A N 1
ATOM 729 C CA . ASP A 1 94 ? -51.639 31.170 13.781 1.00 94.19 94 ASP A CA 1
ATOM 730 C C . ASP A 1 94 ? -50.207 30.822 14.195 1.00 94.19 94 ASP A C 1
ATOM 732 O O . ASP A 1 94 ? -49.668 31.348 15.175 1.00 94.19 94 ASP A O 1
ATOM 736 N N . ALA A 1 95 ? -49.554 29.991 13.384 1.00 96.00 95 ALA A N 1
ATOM 737 C CA . ALA A 1 95 ? -48.128 29.707 13.477 1.00 96.00 95 ALA A CA 1
ATOM 738 C C . ALA A 1 95 ? -47.406 30.096 12.181 1.00 96.00 95 ALA A C 1
ATOM 740 O O . ALA A 1 95 ? -47.859 29.790 11.080 1.00 96.00 95 ALA A O 1
ATOM 741 N N . LEU A 1 96 ? -46.246 30.735 12.303 1.00 97.12 96 LEU A N 1
ATOM 742 C CA . LEU A 1 96 ? -45.377 31.101 11.192 1.00 97.12 96 LEU A CA 1
ATOM 743 C C . LEU A 1 96 ? -44.165 30.167 11.151 1.00 97.12 96 LEU A C 1
ATOM 745 O O . LEU A 1 96 ? -43.376 30.102 12.099 1.00 97.12 96 LEU A O 1
ATOM 749 N N . LEU A 1 97 ? -44.001 29.457 10.034 1.00 97.81 97 LEU A N 1
ATOM 750 C CA . LEU A 1 97 ? -42.797 28.686 9.747 1.00 97.81 97 LEU A CA 1
ATOM 751 C C . LEU A 1 97 ? -41.912 29.482 8.787 1.00 97.81 97 LEU A C 1
ATOM 753 O O . LEU A 1 97 ? -42.388 29.925 7.743 1.00 97.81 97 LEU A O 1
ATOM 757 N N . LYS A 1 98 ? -40.629 29.651 9.116 1.00 97.50 98 LYS A N 1
ATOM 758 C CA . LYS A 1 98 ? -39.691 30.450 8.311 1.00 97.50 98 LYS A CA 1
ATOM 759 C C . LYS A 1 98 ? -38.380 29.714 8.062 1.00 97.50 98 LYS A C 1
ATOM 761 O O . LYS A 1 98 ? -37.798 29.172 8.997 1.00 97.50 98 LYS A O 1
ATOM 766 N N . MET A 1 99 ? -37.907 29.711 6.819 1.00 97.44 99 MET A N 1
ATOM 767 C CA . MET A 1 99 ? -36.623 29.136 6.404 1.00 97.44 99 MET A CA 1
ATOM 768 C C . MET A 1 99 ? -36.007 30.030 5.330 1.00 97.44 99 MET A C 1
ATOM 770 O O . MET A 1 99 ? -36.562 30.163 4.241 1.00 97.44 99 MET A O 1
ATOM 774 N N . ASP A 1 100 ? -34.877 30.660 5.648 1.00 94.75 100 ASP A N 1
ATOM 775 C CA . ASP A 1 100 ? -34.253 31.692 4.812 1.00 94.75 100 ASP A CA 1
ATOM 776 C C . ASP A 1 100 ? -35.264 32.795 4.403 1.00 94.75 100 ASP A C 1
ATOM 778 O O . ASP A 1 100 ? -35.870 33.432 5.269 1.00 94.75 100 ASP A O 1
ATOM 782 N N . ASP A 1 101 ? -35.474 32.993 3.096 1.00 93.62 101 ASP A N 1
ATOM 783 C CA . ASP A 1 101 ? -36.420 33.954 2.501 1.00 93.62 101 ASP A CA 1
ATOM 784 C C . ASP A 1 101 ? -37.837 33.374 2.277 1.00 93.62 101 ASP A C 1
ATOM 786 O O . ASP A 1 101 ? -38.670 33.980 1.595 1.00 93.62 101 ASP A O 1
ATOM 790 N N . SER A 1 102 ? -38.099 32.163 2.772 1.00 95.62 102 SER A N 1
ATOM 791 C CA . SER A 1 102 ? -39.365 31.440 2.597 1.00 95.62 102 SER A CA 1
ATOM 792 C C . SER A 1 102 ? -40.164 31.447 3.897 1.00 95.62 102 SER A C 1
ATOM 794 O O . SER A 1 102 ? -39.626 31.170 4.972 1.00 95.62 102 SER A O 1
ATOM 796 N N . GLU A 1 103 ? -41.453 31.765 3.804 1.00 97.25 103 GLU A N 1
ATOM 797 C CA . GLU A 1 103 ? -42.371 31.876 4.940 1.00 97.25 103 GLU A CA 1
ATOM 798 C C . GLU A 1 103 ? -43.668 31.128 4.623 1.00 97.25 103 GLU A C 1
ATOM 800 O O . GLU A 1 103 ? -44.233 31.266 3.538 1.00 97.25 103 GLU A O 1
ATOM 805 N N . HIS A 1 104 ? -44.154 30.341 5.579 1.00 97.19 104 HIS A N 1
ATOM 806 C CA . HIS A 1 104 ? -45.393 29.585 5.453 1.00 97.19 104 HIS A CA 1
ATOM 807 C C . HIS A 1 104 ? -46.278 29.828 6.675 1.00 97.19 104 HIS A C 1
ATOM 809 O O . HIS A 1 104 ? -45.924 29.451 7.794 1.00 97.19 104 HIS A O 1
ATOM 815 N N . LEU A 1 105 ? -47.434 30.456 6.450 1.00 96.75 105 LEU A N 1
ATOM 816 C CA . LEU A 1 105 ? -48.434 30.695 7.486 1.00 96.75 105 LEU A CA 1
ATOM 817 C C . LEU A 1 105 ? -49.307 29.450 7.672 1.00 96.75 105 LEU A C 1
ATOM 819 O O . LEU A 1 105 ? -49.971 28.978 6.743 1.00 96.75 105 LEU A O 1
ATOM 823 N N . LEU A 1 106 ? -49.318 28.932 8.891 1.00 96.50 106 LEU A N 1
ATOM 824 C CA . LEU A 1 106 ? -50.119 27.802 9.319 1.00 96.50 106 LEU A CA 1
ATOM 825 C C . LEU A 1 106 ? -51.286 28.298 10.180 1.00 96.50 106 LEU A C 1
ATOM 827 O O . LEU A 1 106 ? -51.097 28.662 11.334 1.00 96.50 106 LEU A O 1
ATOM 831 N N . LEU A 1 107 ? -52.491 28.252 9.610 1.00 95.88 107 LEU A N 1
ATOM 832 C CA . LEU A 1 107 ? -53.743 28.441 10.344 1.00 95.88 107 LEU A CA 1
ATOM 833 C C . LEU A 1 107 ? -54.047 27.178 11.169 1.00 95.88 107 LEU A C 1
ATOM 835 O O . LEU A 1 107 ? -54.096 26.073 10.613 1.00 95.88 107 LEU A O 1
ATOM 839 N N . LEU A 1 108 ? -54.218 27.352 12.473 1.00 94.19 108 LEU A N 1
ATOM 840 C CA . LEU A 1 108 ? -54.535 26.342 13.481 1.00 94.19 108 LEU A CA 1
ATOM 841 C C . LEU A 1 108 ? -56.033 26.403 13.833 1.00 94.19 108 LEU A C 1
ATOM 843 O O . LEU A 1 108 ? -56.707 27.393 13.556 1.00 94.19 108 LEU A O 1
ATOM 847 N N . SER A 1 109 ? -56.569 25.337 14.435 1.00 89.31 109 SER A N 1
ATOM 848 C CA . SER A 1 109 ? -57.957 25.327 14.928 1.00 89.31 109 SER A CA 1
ATOM 849 C C . SER A 1 109 ? -58.122 26.333 16.074 1.00 89.31 109 SER A C 1
ATOM 851 O O . SER A 1 109 ? -57.255 26.424 16.942 1.00 89.31 109 SER A O 1
ATOM 853 N N . GLU A 1 110 ? -59.249 27.050 16.122 1.00 88.38 110 GLU A N 1
ATOM 854 C CA . GLU A 1 110 ? -59.565 28.017 17.191 1.00 88.38 110 GLU A CA 1
ATOM 855 C C . GLU A 1 110 ? -59.625 27.367 18.586 1.00 88.38 110 GLU A C 1
ATOM 857 O O . GLU A 1 110 ? -59.462 28.041 19.602 1.00 88.38 110 GLU A O 1
ATOM 862 N N . ASN A 1 111 ? -59.810 26.044 18.638 1.00 86.38 111 ASN A N 1
ATOM 863 C CA . ASN A 1 111 ? -59.864 25.254 19.869 1.00 86.38 111 ASN A CA 1
ATOM 864 C C . ASN A 1 111 ? -58.485 24.759 20.339 1.00 86.38 111 ASN A C 1
ATOM 866 O O . ASN A 1 111 ? -58.411 23.949 21.267 1.00 86.38 111 ASN A O 1
ATOM 870 N N . MET A 1 112 ? -57.401 25.201 19.695 1.00 91.44 112 MET A N 1
ATOM 871 C CA . MET A 1 112 ? -56.033 24.846 20.059 1.00 91.44 112 MET A CA 1
ATOM 872 C C . MET A 1 112 ? -55.434 25.858 21.049 1.00 91.44 112 MET A C 1
ATOM 874 O O . MET A 1 112 ? -55.533 27.071 20.877 1.00 91.44 112 MET A O 1
ATOM 878 N N . THR A 1 113 ? -54.786 25.353 22.100 1.00 89.25 113 THR A N 1
ATOM 879 C CA . THR A 1 113 ? -54.005 26.149 23.058 1.00 89.25 113 THR A CA 1
ATOM 880 C C . THR A 1 113 ? -52.602 25.571 23.244 1.00 89.25 113 THR A C 1
ATOM 882 O O . THR A 1 113 ? -52.369 24.379 23.034 1.00 89.25 113 THR A O 1
ATOM 885 N N . GLY A 1 114 ? -51.650 26.416 23.647 1.00 89.56 114 GLY A N 1
ATOM 886 C CA . GLY A 1 114 ? -50.255 26.033 23.878 1.00 89.56 114 GLY A CA 1
ATOM 887 C C . GLY A 1 114 ? -49.298 26.533 22.791 1.00 89.56 114 GLY A C 1
ATOM 888 O O . GLY A 1 114 ? -49.554 27.566 22.174 1.00 89.56 114 GLY A O 1
ATOM 889 N N . PHE A 1 115 ? -48.165 25.854 22.590 1.00 91.75 115 PHE A N 1
ATOM 890 C CA . PHE A 1 115 ? -47.134 26.281 21.637 1.00 91.75 115 PHE A CA 1
ATOM 891 C C . PHE A 1 115 ? -46.482 25.111 20.898 1.00 91.75 115 PHE A C 1
ATOM 893 O O . PHE A 1 115 ? -46.342 24.008 21.421 1.00 91.75 115 PHE A O 1
ATOM 900 N N . LEU A 1 116 ? -46.033 25.364 19.672 1.00 94.88 116 LEU A N 1
ATOM 901 C CA . LEU A 1 116 ? -45.266 24.410 18.873 1.00 94.88 116 LEU A CA 1
ATOM 902 C C . LEU A 1 116 ? -43.768 24.649 19.069 1.00 94.88 116 LEU A C 1
ATOM 904 O O . LEU A 1 116 ? -43.311 25.792 19.087 1.00 94.88 116 LEU A O 1
ATOM 908 N N . LYS A 1 117 ? -42.988 23.573 19.185 1.00 95.38 117 LYS A N 1
ATOM 909 C CA . LYS A 1 117 ? -41.522 23.635 19.228 1.00 95.38 117 LYS A CA 1
ATOM 910 C C . LYS A 1 117 ? -40.913 22.597 18.298 1.00 95.38 117 LYS A C 1
ATOM 912 O O . LYS A 1 117 ? -41.533 21.595 17.964 1.00 95.38 117 LYS A O 1
ATOM 917 N N . LYS A 1 118 ? -39.665 22.803 17.891 1.00 96.62 118 LYS A N 1
ATOM 918 C CA . LYS A 1 118 ? -38.912 21.736 17.224 1.00 96.62 118 LYS A CA 1
ATOM 919 C C . LYS A 1 118 ? -38.623 20.591 18.197 1.00 96.62 118 LYS A C 1
ATOM 921 O O . LYS A 1 118 ? -38.473 20.813 19.397 1.00 96.62 118 LYS A O 1
ATOM 926 N N . GLY A 1 119 ? -38.483 19.389 17.660 1.00 95.38 119 GLY A N 1
ATOM 927 C CA . GLY A 1 119 ? -38.312 18.157 18.415 1.00 95.38 119 GLY A CA 1
ATOM 928 C C . GLY A 1 119 ? -39.650 17.567 18.850 1.00 95.38 119 GLY A C 1
ATOM 929 O O . GLY A 1 119 ? -40.636 17.620 18.118 1.00 95.38 119 GLY A O 1
ATOM 930 N N . SER A 1 120 ? -39.664 16.974 20.038 1.00 93.50 120 SER A N 1
ATOM 931 C CA . SER A 1 120 ? -40.848 16.344 20.620 1.00 93.50 120 SER A CA 1
ATOM 932 C C . SER A 1 120 ? -41.923 17.372 20.985 1.00 93.50 120 SER A C 1
ATOM 934 O O . SER A 1 120 ? -41.634 18.379 21.638 1.00 93.50 120 SER A O 1
ATOM 936 N N . ASN A 1 121 ? -43.160 17.107 20.568 1.00 95.19 121 ASN A N 1
ATOM 937 C CA . ASN A 1 121 ? -44.354 17.856 20.928 1.00 95.19 121 ASN A CA 1
ATOM 938 C C . ASN A 1 121 ? -45.408 16.888 21.466 1.00 95.19 121 ASN A C 1
ATOM 940 O O . ASN A 1 121 ? -45.683 15.866 20.841 1.00 95.19 121 ASN A O 1
ATOM 944 N N . ILE A 1 122 ? -46.040 17.225 22.586 1.00 93.50 122 ILE A N 1
ATOM 945 C CA . ILE A 1 122 ? -47.141 16.429 23.141 1.00 93.50 122 ILE A CA 1
ATOM 946 C C . ILE A 1 122 ? -48.452 17.142 22.827 1.00 93.50 122 ILE A C 1
ATOM 948 O O . ILE A 1 122 ? -48.627 18.297 23.218 1.00 93.50 122 ILE A O 1
ATOM 952 N N . ILE A 1 123 ? -49.360 16.451 22.140 1.00 94.75 123 ILE A N 1
ATOM 953 C CA . ILE A 1 123 ? -50.725 16.895 21.850 1.00 94.75 123 ILE A CA 1
ATOM 954 C C . ILE A 1 123 ? -51.717 16.130 22.723 1.00 94.75 123 ILE A C 1
ATOM 956 O O . ILE A 1 123 ? -51.617 14.910 22.859 1.00 94.75 123 ILE A O 1
ATOM 960 N N . ARG A 1 124 ? -52.682 16.841 23.310 1.00 91.56 124 ARG A N 1
ATOM 961 C CA . ARG A 1 124 ? -53.772 16.264 24.104 1.00 91.56 124 ARG A CA 1
ATOM 962 C C . ARG A 1 124 ? -55.117 16.870 23.710 1.00 91.56 124 ARG A C 1
ATOM 964 O O . ARG A 1 124 ? -55.165 18.051 23.385 1.00 91.56 124 ARG A O 1
ATOM 971 N N . LYS A 1 125 ? -56.198 16.092 23.763 1.00 92.69 125 LYS A N 1
ATOM 972 C CA . LYS A 1 125 ? -57.584 16.576 23.695 1.00 92.69 125 LYS A CA 1
ATOM 973 C C . LYS A 1 125 ? -58.298 16.196 24.981 1.00 92.69 125 LYS A C 1
ATOM 975 O O . LYS A 1 125 ? -58.339 15.015 25.312 1.00 92.69 125 LYS A O 1
ATOM 980 N N . MET A 1 126 ? -58.836 17.184 25.685 1.00 85.69 126 MET A N 1
ATOM 981 C CA . MET A 1 126 ? -59.605 17.010 26.922 1.00 85.69 126 MET A CA 1
ATOM 982 C C . MET A 1 126 ? -60.746 18.029 26.909 1.00 85.69 126 MET A C 1
ATOM 984 O O . MET A 1 126 ? -60.543 19.164 26.483 1.00 85.69 126 MET A O 1
ATOM 988 N N . ASP A 1 127 ? -61.958 17.610 27.278 1.00 88.75 127 ASP A N 1
ATOM 989 C CA . ASP A 1 127 ? -63.170 18.451 27.271 1.00 88.75 127 ASP A CA 1
ATOM 990 C C . ASP A 1 127 ? -63.438 19.194 25.943 1.00 88.75 127 ASP A C 1
ATOM 992 O O . ASP A 1 127 ? -63.992 20.291 25.907 1.00 88.75 127 ASP A O 1
ATOM 996 N N . GLY A 1 128 ? -63.035 18.593 24.818 1.00 87.81 128 GLY A N 1
ATOM 997 C CA . GLY A 1 128 ? -63.185 19.179 23.482 1.00 87.81 128 GLY A CA 1
ATOM 998 C C . GLY A 1 128 ? -62.129 20.227 23.103 1.00 87.81 128 GLY A C 1
ATOM 999 O O . GLY A 1 128 ? -62.138 20.682 21.961 1.00 87.81 128 GLY A O 1
ATOM 1000 N N . GLN A 1 129 ? -61.194 20.567 23.997 1.00 90.50 129 GLN A N 1
ATOM 1001 C CA . GLN A 1 129 ? -60.091 21.495 23.736 1.00 90.50 129 GLN A CA 1
ATOM 1002 C C . GLN A 1 129 ? -58.804 20.741 23.374 1.00 90.50 129 GLN A C 1
ATOM 1004 O O . GLN A 1 129 ? -58.462 19.744 24.012 1.00 90.50 129 GLN A O 1
ATOM 1009 N N . ILE A 1 130 ? -58.077 21.223 22.360 1.00 92.88 130 ILE A N 1
ATOM 1010 C CA . ILE A 1 130 ? -56.789 20.659 21.933 1.00 92.88 130 ILE A CA 1
ATOM 1011 C C . ILE A 1 130 ? -55.663 21.466 22.576 1.00 92.88 130 ILE A C 1
ATOM 1013 O O . ILE A 1 130 ? -55.640 22.694 22.515 1.00 92.88 130 ILE A O 1
ATOM 1017 N N . ILE A 1 131 ? -54.703 20.783 23.185 1.00 91.25 131 ILE A N 1
ATOM 1018 C CA . ILE A 1 131 ? -53.614 21.399 23.933 1.00 91.25 131 ILE A CA 1
ATOM 1019 C C . ILE A 1 131 ? -52.281 20.831 23.437 1.00 91.25 131 ILE A C 1
ATOM 1021 O O . ILE A 1 131 ? -52.088 19.615 23.451 1.00 91.25 131 ILE A O 1
ATOM 1025 N N . VAL A 1 132 ? -51.352 21.691 23.005 1.00 92.88 132 VAL A N 1
ATOM 1026 C CA . VAL A 1 132 ? -50.015 21.285 22.528 1.00 92.88 132 VAL A CA 1
ATOM 1027 C C . VAL A 1 132 ? -48.919 21.914 23.381 1.00 92.88 132 VAL A C 1
ATOM 1029 O O . VAL A 1 132 ? -48.845 23.134 23.495 1.00 92.88 132 VAL A O 1
ATOM 1032 N N . ASN A 1 133 ? -48.048 21.086 23.965 1.00 87.38 133 ASN A N 1
ATOM 1033 C CA . ASN A 1 133 ? -46.960 21.503 24.867 1.00 87.38 133 ASN A CA 1
ATOM 1034 C C . ASN A 1 133 ? -47.389 22.539 25.912 1.00 87.38 133 ASN A C 1
ATOM 1036 O O . ASN A 1 133 ? -46.743 23.573 26.073 1.00 87.38 133 ASN A O 1
ATOM 1040 N N . TYR A 1 134 ? -48.492 22.292 26.611 1.00 76.44 134 TYR A N 1
ATOM 1041 C CA . TYR A 1 134 ? -48.922 23.207 27.659 1.00 76.44 134 TYR A CA 1
ATOM 1042 C C . TYR A 1 134 ? -47.823 23.389 28.705 1.00 76.44 134 TYR A C 1
ATOM 1044 O O . TYR A 1 134 ? -47.283 22.413 29.227 1.00 76.44 134 TYR A O 1
ATOM 1052 N N . GLN A 1 135 ? -47.509 24.641 29.019 1.00 67.94 135 GLN A N 1
ATOM 1053 C CA . GLN A 1 135 ? -46.798 24.989 30.238 1.00 67.94 135 GLN A CA 1
ATOM 1054 C C . GLN A 1 135 ? -47.812 25.644 31.158 1.00 67.94 135 GLN A C 1
ATOM 1056 O O . GLN A 1 135 ? -48.403 26.668 30.811 1.00 67.94 135 GLN A O 1
ATOM 1061 N N . CYS A 1 136 ? -48.021 25.027 32.315 1.00 65.81 136 CYS A N 1
ATOM 1062 C CA . CYS A 1 136 ? -48.807 25.613 33.379 1.00 65.81 136 CYS A CA 1
ATOM 1063 C C . CYS A 1 136 ? -48.234 26.997 33.718 1.00 65.81 136 CYS A C 1
ATOM 1065 O O . CYS A 1 136 ? -47.020 27.157 33.823 1.00 65.81 136 CYS A O 1
ATOM 1067 N N . ARG A 1 137 ? -49.089 28.017 33.818 1.00 66.69 137 ARG A N 1
ATOM 1068 C CA . ARG A 1 137 ? -48.690 29.379 34.191 1.00 66.69 137 ARG A CA 1
ATOM 1069 C C . ARG A 1 137 ? -49.701 29.921 35.187 1.00 66.69 137 ARG A C 1
ATOM 1071 O O . ARG A 1 137 ? -50.889 29.995 34.871 1.00 66.69 137 ARG A O 1
ATOM 1078 N N . LEU A 1 138 ? -49.238 30.306 36.374 1.00 55.78 138 LEU A N 1
ATOM 1079 C CA . LEU A 1 138 ? -50.102 30.820 37.441 1.00 55.78 138 LEU A CA 1
ATOM 1080 C C . LEU A 1 138 ? -50.917 32.037 36.977 1.00 55.78 138 LEU A C 1
ATOM 1082 O O . LEU A 1 138 ? -50.391 32.939 36.322 1.00 55.78 138 LEU A O 1
ATOM 1086 N N . GLY A 1 139 ? -52.200 32.073 37.354 1.00 62.53 139 GLY A N 1
ATOM 1087 C CA . GLY A 1 139 ? -53.116 33.189 37.078 1.00 62.53 139 GLY A CA 1
ATOM 1088 C C . GLY A 1 139 ? -54.168 32.934 35.992 1.00 62.53 139 GLY A C 1
ATOM 1089 O O . GLY A 1 139 ? -55.010 33.802 35.765 1.00 62.53 139 GLY A O 1
ATOM 1090 N N . PHE A 1 140 ? -54.168 31.761 35.353 1.00 61.09 140 PHE A N 1
ATOM 1091 C CA . PHE A 1 140 ? -55.258 31.324 34.474 1.00 61.09 140 PHE A CA 1
ATOM 1092 C C . PHE A 1 140 ? -56.346 30.570 35.267 1.00 61.09 140 PHE A C 1
ATOM 1094 O O . PHE A 1 140 ? -56.015 29.830 36.196 1.00 61.09 140 PHE A O 1
ATOM 1101 N N . PRO A 1 141 ? -57.644 30.731 34.938 1.00 55.47 141 PRO A N 1
ATOM 1102 C CA . PRO A 1 141 ? -58.718 30.021 35.631 1.00 55.47 141 PRO A CA 1
ATOM 1103 C C . PRO A 1 141 ? -58.550 28.499 35.503 1.00 55.47 141 PRO A C 1
ATOM 1105 O O . PRO A 1 141 ? -58.512 27.985 34.390 1.00 55.47 141 PRO A O 1
ATOM 1108 N N . GLY A 1 142 ? -58.466 27.789 36.634 1.00 64.94 142 GLY A N 1
ATOM 1109 C CA . GLY A 1 142 ? -58.339 26.323 36.677 1.00 64.94 142 GLY A CA 1
ATOM 1110 C C . GLY A 1 142 ? -56.910 25.772 36.787 1.00 64.94 142 GLY A C 1
ATOM 1111 O O . GLY A 1 142 ? -56.753 24.557 36.798 1.00 64.94 142 GLY A O 1
ATOM 1112 N N . VAL A 1 143 ? -55.892 26.634 36.896 1.00 68.75 143 VAL A N 1
ATOM 1113 C CA . VAL A 1 143 ? -54.485 26.255 37.134 1.00 68.75 143 VAL A CA 1
ATOM 1114 C C . VAL A 1 143 ? -54.171 26.364 38.631 1.00 68.75 143 VAL A C 1
ATOM 1116 O O . VAL A 1 143 ? -54.198 27.464 39.183 1.00 68.75 143 VAL A O 1
ATOM 1119 N N . GLU A 1 144 ? -53.868 25.242 39.284 1.00 74.81 144 GLU A N 1
ATOM 1120 C CA . GLU A 1 144 ? -53.491 25.149 40.707 1.00 74.81 144 GLU A CA 1
ATOM 1121 C C . GLU A 1 144 ? -51.976 25.288 40.925 1.00 74.81 144 GLU A C 1
ATOM 1123 O O . GLU A 1 144 ? -51.547 25.796 41.957 1.00 74.81 144 GLU A O 1
ATOM 1128 N N . CYS A 1 145 ? -51.160 24.892 39.947 1.00 75.50 145 CYS A N 1
ATOM 1129 C CA . CYS A 1 145 ? -49.700 24.884 40.048 1.00 75.50 145 CYS A CA 1
ATOM 1130 C C . CYS A 1 145 ? -49.046 25.153 38.688 1.00 75.50 145 CYS A C 1
ATOM 1132 O O . CYS A 1 145 ? -49.607 24.793 37.655 1.00 75.50 145 CYS A O 1
ATOM 1134 N N . ASP A 1 146 ? -47.864 25.776 38.666 1.00 76.62 146 ASP A N 1
ATOM 1135 C CA . ASP A 1 146 ? -47.010 25.842 37.469 1.00 76.62 146 ASP A CA 1
ATOM 1136 C C . ASP A 1 146 ? -45.693 25.064 37.587 1.00 76.62 146 ASP A C 1
ATOM 1138 O O . ASP A 1 146 ? -45.018 24.818 36.585 1.00 76.62 146 ASP A O 1
ATOM 1142 N N . GLN A 1 147 ? -45.363 24.621 38.798 1.00 79.00 147 GLN A N 1
ATOM 1143 C CA . GLN A 1 147 ? -44.241 23.748 39.119 1.00 79.00 147 GLN A CA 1
ATOM 1144 C C . GLN A 1 147 ? -44.654 22.812 40.258 1.00 79.00 147 GLN A C 1
ATOM 1146 O O . GLN A 1 147 ? -45.445 23.195 41.120 1.00 79.00 147 GLN A O 1
ATOM 1151 N N . SER A 1 148 ? -44.094 21.600 40.297 1.00 75.56 148 SER A N 1
ATOM 1152 C CA . SER A 1 148 ? -44.397 20.605 41.339 1.00 75.56 148 SER A CA 1
ATOM 1153 C C . SER A 1 148 ? -44.091 21.086 42.762 1.00 75.56 148 SER A C 1
ATOM 1155 O O . SER A 1 148 ? -44.773 20.693 43.694 1.00 75.56 148 SER A O 1
ATOM 1157 N N . SER A 1 149 ? -43.141 22.010 42.938 1.00 76.75 149 SER A N 1
ATOM 1158 C CA . SER A 1 149 ? -42.828 22.620 44.240 1.00 76.75 149 SER A CA 1
ATOM 1159 C C . SER A 1 149 ? -43.971 23.443 44.838 1.00 76.75 149 SER A C 1
ATOM 1161 O O . SER A 1 149 ? -43.966 23.721 46.031 1.00 76.75 149 SER A O 1
ATOM 1163 N N . MET A 1 150 ? -44.948 23.854 44.028 1.00 77.25 150 MET A N 1
ATOM 1164 C CA . MET A 1 150 ? -46.133 24.569 44.509 1.00 77.25 150 MET A CA 1
ATOM 1165 C C . MET A 1 150 ? -47.230 23.639 45.016 1.00 77.25 150 MET A C 1
ATOM 1167 O O . MET A 1 150 ? -48.186 24.115 45.623 1.00 77.25 150 MET A O 1
ATOM 1171 N N . CYS A 1 151 ? -47.086 22.342 44.752 1.00 76.94 151 CYS A N 1
ATOM 1172 C CA . CYS A 1 151 ? -47.972 21.303 45.246 1.00 76.94 151 CYS A CA 1
ATOM 1173 C C . CYS A 1 151 ? -47.490 20.682 46.557 1.00 76.94 151 CYS A C 1
ATOM 1175 O O . CYS A 1 151 ? -48.180 19.805 47.056 1.00 76.94 151 CYS A O 1
ATOM 1177 N N . ASP A 1 152 ? -46.351 21.139 47.095 1.00 79.75 152 ASP A N 1
ATOM 1178 C CA . ASP A 1 152 ? -45.761 20.614 48.327 1.00 79.75 152 ASP A CA 1
ATOM 1179 C C . ASP A 1 152 ? -46.762 20.697 49.489 1.00 79.75 152 ASP A C 1
ATOM 1181 O O . ASP A 1 152 ? -47.077 21.787 49.986 1.00 79.75 152 ASP A O 1
ATOM 1185 N N . ASP A 1 153 ? -47.289 19.544 49.898 1.00 77.00 153 ASP A N 1
ATOM 1186 C CA . ASP A 1 153 ? -48.228 19.425 51.015 1.00 77.00 153 ASP A CA 1
ATOM 1187 C C . ASP A 1 153 ? -47.507 19.215 52.364 1.00 77.00 153 ASP A C 1
ATOM 1189 O O . ASP A 1 153 ? -48.146 19.166 53.424 1.00 77.00 153 ASP A O 1
ATOM 1193 N N . GLY A 1 154 ? -46.170 19.149 52.339 1.00 74.25 154 GLY A N 1
ATOM 1194 C CA . GLY A 1 154 ? -45.305 18.941 53.492 1.00 74.25 154 GLY A CA 1
ATOM 1195 C C . GLY A 1 154 ? -45.177 17.482 53.937 1.00 74.25 154 GLY A C 1
ATOM 1196 O O . GLY A 1 154 ? -44.609 17.234 55.009 1.00 74.25 154 GLY A O 1
ATOM 1197 N N . ASN A 1 155 ? -45.690 16.514 53.175 1.00 69.12 155 ASN A N 1
ATOM 1198 C CA . ASN A 1 155 ? -45.554 15.094 53.475 1.00 69.12 155 ASN A CA 1
ATOM 1199 C C . ASN A 1 155 ? -44.297 14.497 52.808 1.00 69.12 155 ASN A C 1
ATOM 1201 O O . ASN A 1 155 ? -44.261 14.314 51.595 1.00 69.12 155 ASN A O 1
ATOM 1205 N N . PRO A 1 156 ? -43.275 14.077 53.581 1.00 65.62 156 PRO A N 1
ATOM 1206 C CA . PRO A 1 156 ? -42.036 13.532 53.020 1.00 65.62 156 PRO A CA 1
ATOM 1207 C C . PRO A 1 156 ? -42.194 12.145 52.367 1.00 65.62 156 PRO A C 1
ATOM 1209 O O . PRO A 1 156 ? -41.218 11.612 51.844 1.00 65.62 156 PRO A O 1
ATOM 1212 N N . TRP A 1 157 ? -43.386 11.540 52.427 1.00 59.69 157 TRP A N 1
ATOM 1213 C CA . TRP A 1 157 ? -43.678 10.198 51.907 1.00 59.69 157 TRP A CA 1
ATOM 1214 C C . TRP A 1 157 ? -44.510 10.202 50.614 1.00 59.69 157 TRP A C 1
ATOM 1216 O O . TRP A 1 157 ? -44.874 9.138 50.106 1.00 59.69 157 TRP A O 1
ATOM 1226 N N . THR A 1 158 ? -44.822 11.377 50.071 1.00 67.50 158 THR A N 1
ATOM 1227 C CA . THR A 1 158 ? -45.474 11.549 48.769 1.00 67.50 158 THR A CA 1
ATOM 1228 C C . THR A 1 158 ? -44.594 12.403 47.867 1.00 67.50 158 THR A C 1
ATOM 1230 O O . THR A 1 158 ? -43.867 13.272 48.338 1.00 67.50 158 THR A O 1
ATOM 1233 N N . ILE A 1 159 ? -44.617 12.140 46.560 1.00 69.44 159 ILE A N 1
ATOM 1234 C CA . ILE A 1 159 ? -44.195 13.152 45.588 1.00 69.44 159 ILE A CA 1
ATOM 1235 C C . ILE A 1 159 ? -45.439 13.919 45.194 1.00 69.44 159 ILE A C 1
ATOM 1237 O O . ILE A 1 159 ? -46.381 13.347 44.636 1.00 69.44 159 ILE A O 1
ATOM 1241 N N . ASP A 1 160 ? -45.387 15.219 45.435 1.00 77.56 160 ASP A N 1
ATOM 1242 C CA . ASP A 1 160 ? -46.390 16.152 44.961 1.00 77.56 160 ASP A CA 1
ATOM 1243 C C . ASP A 1 160 ? -46.055 16.518 43.518 1.00 77.56 160 ASP A C 1
ATOM 1245 O O . ASP A 1 160 ? -45.025 17.127 43.211 1.00 77.56 160 ASP A O 1
ATOM 1249 N N . VAL A 1 161 ? -46.897 16.074 42.592 1.00 78.06 161 VAL A N 1
ATOM 1250 C CA . VAL A 1 161 ? -46.719 16.316 41.165 1.00 78.06 161 VAL A CA 1
ATOM 1251 C C . VAL A 1 161 ? -47.733 17.356 40.734 1.00 78.06 161 VAL A C 1
ATOM 1253 O O . VAL A 1 161 ? -48.943 17.167 40.854 1.00 78.06 161 VAL A O 1
ATOM 1256 N N . CYS A 1 162 ? -47.235 18.442 40.147 1.00 77.06 162 CYS A N 1
ATOM 1257 C CA . CYS A 1 162 ? -48.086 19.293 39.338 1.00 77.06 162 CYS A CA 1
ATOM 1258 C C . CYS A 1 162 ? -48.392 18.548 38.038 1.00 77.06 162 CYS A C 1
ATOM 1260 O O . CYS A 1 162 ? -47.528 18.394 37.169 1.00 77.06 162 CYS A O 1
ATOM 1262 N N . THR A 1 163 ? -49.602 18.011 37.934 1.00 73.81 163 THR A N 1
ATOM 1263 C CA . THR A 1 163 ? -50.014 17.233 36.767 1.00 73.81 163 THR A CA 1
ATOM 1264 C C . THR A 1 163 ? -50.012 18.094 35.502 1.00 73.81 163 THR A C 1
ATOM 1266 O O . THR A 1 163 ? -50.093 19.320 35.573 1.00 73.81 163 THR A O 1
ATOM 1269 N N . PRO A 1 164 ? -50.008 17.489 34.302 1.00 64.94 164 PRO A N 1
ATOM 1270 C CA . PRO A 1 164 ? -50.153 18.231 33.046 1.00 64.94 164 PRO A CA 1
ATOM 1271 C C . PRO A 1 164 ? -51.477 19.009 32.912 1.00 64.94 164 PRO A C 1
ATOM 1273 O O . PRO A 1 164 ? -51.604 19.830 32.008 1.00 64.94 164 PRO A O 1
ATOM 1276 N N . LEU A 1 165 ? -52.453 18.740 33.789 1.00 65.75 165 LEU A N 1
ATOM 1277 C CA . LEU A 1 165 ? -53.698 19.501 33.953 1.00 65.75 165 LEU A CA 1
ATOM 1278 C C . LEU A 1 165 ? -53.549 20.696 34.904 1.00 65.75 165 LEU A C 1
ATOM 1280 O O . LEU A 1 165 ? -54.531 21.366 35.214 1.00 65.75 165 LEU A O 1
ATOM 1284 N N . CYS A 1 166 ? -52.331 20.946 35.378 1.00 73.25 166 CYS A N 1
ATOM 1285 C CA . CYS A 1 166 ? -51.995 21.956 36.364 1.00 73.25 166 CYS A CA 1
ATOM 1286 C C . CYS A 1 166 ? -52.780 21.806 37.664 1.00 73.25 166 CYS A C 1
ATOM 1288 O O . CYS A 1 166 ? -53.166 22.803 38.267 1.00 73.25 166 CYS A O 1
ATOM 1290 N N . ARG A 1 167 ? -53.028 20.559 38.068 1.00 77.88 167 ARG A N 1
ATOM 1291 C CA . ARG A 1 167 ? -53.596 20.198 39.367 1.00 77.88 167 ARG A CA 1
ATOM 1292 C C . ARG A 1 167 ? -52.552 19.514 40.219 1.00 77.88 167 ARG A C 1
ATOM 1294 O O . ARG A 1 167 ? -51.719 18.787 39.672 1.00 77.88 167 ARG A O 1
ATOM 1301 N N . CYS A 1 168 ? -52.629 19.714 41.521 1.00 76.62 168 CYS A N 1
ATOM 1302 C CA . CYS A 1 168 ? -51.753 19.020 42.450 1.00 76.62 168 CYS A CA 1
ATOM 1303 C C . CYS A 1 168 ? -52.280 17.606 42.715 1.00 76.62 168 CYS A C 1
ATOM 1305 O O . CYS A 1 168 ? -53.415 17.434 43.156 1.00 76.62 168 CYS A O 1
ATOM 1307 N N . GLU A 1 169 ? -51.461 16.597 42.425 1.00 77.94 169 GLU A N 1
ATOM 1308 C CA . GLU A 1 169 ? -51.720 15.206 42.801 1.00 77.94 169 GLU A CA 1
ATOM 1309 C C . GLU A 1 169 ? -50.557 14.663 43.627 1.00 77.94 169 GLU A C 1
ATOM 1311 O O . GLU A 1 169 ? -49.393 14.890 43.296 1.00 77.94 169 GLU A O 1
ATOM 1316 N N . ASN A 1 170 ? -50.884 13.891 44.665 1.00 69.19 170 ASN A N 1
ATOM 1317 C CA . ASN A 1 170 ? -49.898 13.348 45.592 1.00 69.19 170 ASN A CA 1
ATOM 1318 C C . ASN A 1 170 ? -49.800 11.848 45.318 1.00 69.19 170 ASN A C 1
ATOM 1320 O O . ASN A 1 170 ? -50.755 11.098 45.545 1.00 69.19 170 ASN A O 1
ATOM 1324 N N . GLN A 1 171 ? -48.661 11.405 44.788 1.00 64.31 171 GLN A N 1
ATOM 1325 C CA . GLN A 1 171 ? -48.391 9.985 44.579 1.00 64.31 171 GLN A CA 1
ATOM 1326 C C . GLN A 1 171 ? -47.578 9.450 45.755 1.00 64.31 171 GLN A C 1
ATOM 1328 O O . GLN A 1 171 ? -46.523 9.989 46.087 1.00 64.31 171 GLN A O 1
ATOM 1333 N N . SER A 1 172 ? -48.064 8.382 46.392 1.00 57.00 172 SER A N 1
ATOM 1334 C CA . SER A 1 172 ? -47.292 7.639 47.389 1.00 57.00 172 SER A CA 1
ATOM 1335 C C . SER A 1 172 ? -46.070 7.032 46.710 1.00 57.00 172 SER A C 1
ATOM 1337 O O . SER A 1 172 ? -46.221 6.206 45.807 1.00 57.00 172 SER A O 1
ATOM 1339 N N . LEU A 1 173 ? -44.876 7.439 47.129 1.00 53.53 173 LEU A N 1
ATOM 1340 C CA . LEU A 1 173 ? -43.643 6.840 46.640 1.00 53.53 173 LEU A CA 1
ATOM 1341 C C . LEU A 1 173 ? -43.506 5.416 47.207 1.00 53.53 173 LEU A C 1
ATOM 1343 O O . LEU A 1 173 ? -43.519 5.276 48.432 1.00 53.53 173 LEU A O 1
ATOM 1347 N N . PRO A 1 174 ? -43.330 4.370 46.377 1.00 56.62 174 PRO A N 1
ATOM 1348 C CA . PRO A 1 174 ? -42.670 3.156 46.845 1.00 56.62 174 PRO A CA 1
ATOM 1349 C C . PRO A 1 174 ? -41.268 3.563 47.315 1.00 56.62 174 PRO A C 1
ATOM 1351 O O . PRO A 1 174 ? -40.515 4.210 46.581 1.00 56.62 174 PRO A O 1
ATOM 1354 N N . SER A 1 175 ? -40.981 3.336 48.597 1.00 67.31 175 SER A N 1
ATOM 1355 C CA . SER A 1 175 ? -39.723 3.771 49.189 1.00 67.31 175 SER A CA 1
ATOM 1356 C C . SER A 1 175 ? -38.681 2.674 49.024 1.00 67.31 175 SER A C 1
ATOM 1358 O O . SER A 1 175 ? -38.630 1.740 49.825 1.00 67.31 175 SER A O 1
ATOM 1360 N N . CYS A 1 176 ? -37.798 2.877 48.058 1.00 75.81 176 CYS A N 1
ATOM 1361 C CA . CYS A 1 176 ? -36.561 2.126 47.950 1.00 75.81 176 CYS A CA 1
ATOM 1362 C C . CYS A 1 176 ? -35.778 2.177 49.281 1.00 75.81 176 CYS A C 1
ATOM 1364 O O . CYS A 1 176 ? -35.577 3.245 49.874 1.00 75.81 176 CYS A O 1
ATOM 1366 N N . GLY A 1 177 ? -35.344 1.018 49.761 1.00 79.44 177 GLY A N 1
ATOM 1367 C CA . GLY A 1 177 ? -34.675 0.765 51.033 1.00 79.44 177 GLY A CA 1
ATOM 1368 C C . GLY A 1 177 ? -35.579 0.217 52.145 1.00 79.44 177 GLY A C 1
ATOM 1369 O O . GLY A 1 177 ? -35.163 0.226 53.308 1.00 79.44 177 GLY A O 1
ATOM 1370 N N . ASN A 1 178 ? -36.802 -0.233 51.841 1.00 83.19 178 ASN A N 1
ATOM 1371 C CA . ASN A 1 178 ? -37.746 -0.772 52.832 1.00 83.19 178 ASN A CA 1
ATOM 1372 C C . ASN A 1 178 ? -37.660 -2.307 53.018 1.00 83.19 178 ASN A C 1
ATOM 1374 O O . ASN A 1 178 ? -38.414 -2.857 53.826 1.00 83.19 178 ASN A O 1
ATOM 1378 N N . PHE A 1 179 ? -36.730 -2.987 52.335 1.00 84.75 179 PHE A N 1
ATOM 1379 C CA . PHE A 1 179 ? -36.556 -4.448 52.303 1.00 84.75 179 PHE A CA 1
ATOM 1380 C C . PHE A 1 179 ? -37.732 -5.231 51.694 1.00 84.75 179 PHE A C 1
ATOM 1382 O O . PHE A 1 179 ? -37.802 -6.457 51.848 1.00 84.75 179 PHE A O 1
ATOM 1389 N N . VAL A 1 180 ? -38.649 -4.559 51.004 1.00 84.06 180 VAL A N 1
ATOM 1390 C CA . VAL A 1 180 ? -39.799 -5.155 50.324 1.00 84.06 180 VAL A CA 1
ATOM 1391 C C . VAL A 1 180 ? -39.727 -4.757 48.860 1.00 84.06 180 VAL A C 1
ATOM 1393 O O . VAL A 1 180 ? -39.780 -3.586 48.549 1.00 84.06 180 VAL A O 1
ATOM 1396 N N . LEU A 1 181 ? -39.612 -5.735 47.960 1.00 85.88 181 LEU A N 1
ATOM 1397 C CA . LEU A 1 181 ? -39.552 -5.461 46.525 1.00 85.88 181 LEU A CA 1
ATOM 1398 C C . LEU A 1 181 ? -40.928 -4.996 46.014 1.00 85.88 181 LEU A C 1
ATOM 1400 O O . LEU A 1 181 ? -41.786 -5.832 45.702 1.00 85.88 181 LEU A O 1
ATOM 1404 N N . ASP A 1 182 ? -41.132 -3.684 45.935 1.00 83.38 182 ASP A N 1
ATOM 1405 C CA . ASP A 1 182 ? -42.395 -3.051 45.549 1.00 83.38 182 ASP A CA 1
ATOM 1406 C C . ASP A 1 182 ? -42.337 -2.547 44.095 1.00 83.38 182 ASP A C 1
ATOM 1408 O O . ASP A 1 182 ? -41.366 -1.914 43.701 1.00 83.38 182 ASP A O 1
ATOM 1412 N N . PRO A 1 183 ? -43.362 -2.745 43.242 1.00 81.00 183 PRO A N 1
ATOM 1413 C CA . PRO A 1 183 ? -43.357 -2.154 41.900 1.00 81.00 183 PRO A CA 1
ATOM 1414 C C . PRO A 1 183 ? -43.246 -0.614 41.970 1.00 81.00 183 PRO A C 1
ATOM 1416 O O . PRO A 1 183 ? -44.084 -0.000 42.638 1.00 81.00 183 PRO A O 1
ATOM 1419 N N . PRO A 1 184 ? -42.288 0.046 41.277 1.00 81.56 184 PRO A N 1
ATOM 1420 C CA . PRO A 1 184 ? -41.483 -0.412 40.134 1.00 81.56 184 PRO A CA 1
ATOM 1421 C C . PRO A 1 184 ? -40.023 -0.825 40.445 1.00 81.56 184 PRO A C 1
ATOM 1423 O O . PRO A 1 184 ? -39.202 -0.859 39.527 1.00 81.56 184 PRO A O 1
ATOM 1426 N N . GLU A 1 185 ? -39.674 -1.098 41.698 1.00 88.19 185 GLU A N 1
ATOM 1427 C CA . GLU A 1 185 ? -38.334 -1.522 42.118 1.00 88.19 185 GLU A CA 1
ATOM 1428 C C . GLU A 1 185 ? -37.920 -2.831 41.437 1.00 88.19 185 GLU A C 1
ATOM 1430 O O . GLU A 1 185 ? -38.719 -3.750 41.228 1.00 88.19 185 GLU A O 1
ATOM 1435 N N . MET A 1 186 ? -36.641 -2.919 41.084 1.00 91.25 186 MET A N 1
ATOM 1436 C CA . MET A 1 186 ? -36.040 -4.119 40.502 1.00 91.25 186 MET A CA 1
ATOM 1437 C C . MET A 1 186 ? -35.248 -4.918 41.538 1.00 91.25 186 MET A C 1
ATOM 1439 O O . MET A 1 186 ? -34.979 -6.100 41.324 1.00 91.25 186 MET A O 1
ATOM 1443 N N . CYS A 1 187 ? -34.883 -4.299 42.663 1.00 92.19 187 CYS A N 1
ATOM 1444 C CA . CYS A 1 187 ? -34.082 -4.923 43.705 1.00 92.19 187 CYS A CA 1
ATOM 1445 C C . CYS A 1 187 ? -34.248 -4.250 45.070 1.00 92.19 187 CYS A C 1
ATOM 1447 O O . CYS A 1 187 ? -34.521 -3.064 45.158 1.00 92.19 187 CYS A O 1
ATOM 1449 N N . GLU A 1 188 ? -34.001 -5.023 46.127 1.00 90.31 188 GLU A N 1
ATOM 1450 C CA . GLU A 1 188 ? -33.882 -4.579 47.517 1.00 90.31 188 GLU A CA 1
ATOM 1451 C C . GLU A 1 188 ? -32.813 -5.443 48.214 1.00 90.31 188 GLU A C 1
ATOM 1453 O O . GLU A 1 188 ? -32.686 -6.631 47.877 1.00 90.31 188 GLU A O 1
ATOM 1458 N N . PRO A 1 189 ? -32.039 -4.908 49.177 1.00 90.25 189 PRO A N 1
ATOM 1459 C CA . PRO A 1 189 ? -32.025 -3.514 49.611 1.00 90.25 189 PRO A CA 1
ATOM 1460 C C . PRO A 1 189 ? -31.182 -2.603 48.709 1.00 90.25 189 PRO A C 1
ATOM 1462 O O . PRO A 1 189 ? -30.229 -3.054 48.073 1.00 90.25 189 PRO A O 1
ATOM 1465 N N . ALA A 1 190 ? -31.510 -1.311 48.690 1.00 89.56 190 ALA A N 1
ATOM 1466 C CA . ALA A 1 190 ? -30.761 -0.283 47.965 1.00 89.56 190 ALA A CA 1
ATOM 1467 C C . ALA A 1 190 ? -29.264 -0.251 48.335 1.00 89.56 190 ALA A C 1
ATOM 1469 O O . ALA A 1 190 ? -28.890 -0.501 49.485 1.00 89.56 190 ALA A O 1
ATOM 1470 N N . ASN A 1 191 ? -28.410 0.146 47.388 1.00 90.38 191 ASN A N 1
ATOM 1471 C CA . ASN A 1 191 ? -26.947 0.227 47.535 1.00 90.38 191 ASN A CA 1
ATOM 1472 C C . ASN A 1 191 ? -26.284 -1.094 47.960 1.00 90.38 191 ASN A C 1
ATOM 1474 O O . ASN A 1 191 ? -25.357 -1.100 48.778 1.00 90.38 191 ASN A O 1
ATOM 1478 N N . THR A 1 192 ? -26.755 -2.219 47.426 1.00 93.00 192 THR A N 1
ATOM 1479 C CA . THR A 1 192 ? -26.124 -3.523 47.657 1.00 93.00 192 THR A CA 1
ATOM 1480 C C . THR A 1 192 ? -25.397 -4.012 46.421 1.00 93.00 192 THR A C 1
ATOM 1482 O O . THR A 1 192 ? -25.968 -4.049 45.336 1.00 93.00 192 THR A O 1
ATOM 1485 N N . TYR A 1 193 ? -24.142 -4.419 46.611 1.00 92.94 193 TYR A N 1
ATOM 1486 C CA . TYR A 1 193 ? -23.366 -5.066 45.563 1.00 92.94 193 TYR A CA 1
ATOM 1487 C C . TYR A 1 193 ? -23.842 -6.503 45.347 1.00 92.94 193 TYR A C 1
ATOM 1489 O O . TYR A 1 193 ? -24.163 -7.187 46.328 1.00 92.94 193 TYR A O 1
ATOM 1497 N N . ASN A 1 194 ? -23.856 -6.964 44.097 1.00 92.94 194 ASN A N 1
ATOM 1498 C CA . ASN A 1 194 ? -24.250 -8.326 43.712 1.00 92.94 194 ASN A CA 1
ATOM 1499 C C . ASN A 1 194 ? -25.616 -8.745 44.281 1.00 92.94 194 ASN A C 1
ATOM 1501 O O . ASN A 1 194 ? -25.764 -9.788 44.933 1.00 92.94 194 ASN A O 1
ATOM 1505 N N . ASN A 1 195 ? -26.630 -7.910 44.064 1.00 93.06 195 ASN A N 1
ATOM 1506 C CA . ASN A 1 195 ? -27.974 -8.162 44.558 1.00 93.06 195 ASN A CA 1
ATOM 1507 C C . ASN A 1 195 ? -28.625 -9.332 43.804 1.00 93.06 195 ASN A C 1
ATOM 1509 O O . ASN A 1 195 ? -28.718 -9.339 42.578 1.00 93.06 195 ASN A O 1
ATOM 1513 N N . THR A 1 196 ? -29.160 -10.311 44.538 1.00 93.00 196 THR A N 1
ATOM 1514 C CA . THR A 1 196 ? -29.765 -11.522 43.957 1.00 93.00 196 THR A CA 1
ATOM 1515 C C . THR A 1 196 ? -30.977 -11.257 43.062 1.00 93.00 196 THR A C 1
ATOM 1517 O O . THR A 1 196 ? -31.305 -12.094 42.225 1.00 93.00 196 THR A O 1
ATOM 1520 N N . ASN A 1 197 ? -31.642 -10.111 43.229 1.00 92.62 197 ASN A N 1
ATOM 1521 C CA . ASN A 1 197 ? -32.767 -9.693 42.391 1.00 92.62 197 ASN A CA 1
ATOM 1522 C C . ASN A 1 197 ? -32.303 -9.051 41.068 1.00 92.62 197 ASN A C 1
ATOM 1524 O O . ASN A 1 197 ? -33.080 -8.967 40.122 1.00 92.62 197 ASN A O 1
ATOM 1528 N N . CYS A 1 198 ? -31.023 -8.686 40.963 1.00 93.12 198 CYS A N 1
ATOM 1529 C CA . CYS A 1 198 ? -30.399 -8.119 39.770 1.00 93.12 198 CYS A CA 1
ATOM 1530 C C . CYS A 1 198 ? -29.683 -9.175 38.929 1.00 93.12 198 CYS A C 1
ATOM 1532 O O . CYS A 1 198 ? -28.495 -9.058 38.637 1.00 93.12 198 CYS A O 1
ATOM 1534 N N . SER A 1 199 ? -30.397 -10.227 38.520 1.00 94.00 199 SER A N 1
ATOM 1535 C CA . SER A 1 199 ? -29.807 -11.265 37.667 1.00 94.00 199 SER A CA 1
ATOM 1536 C C . SER A 1 199 ? -29.314 -10.686 36.338 1.00 94.00 199 SER A C 1
ATOM 1538 O O . SER A 1 199 ? -30.057 -9.971 35.660 1.00 94.00 199 SER A O 1
ATOM 1540 N N . GLN A 1 200 ? -28.101 -11.050 35.927 1.00 93.75 200 GLN A N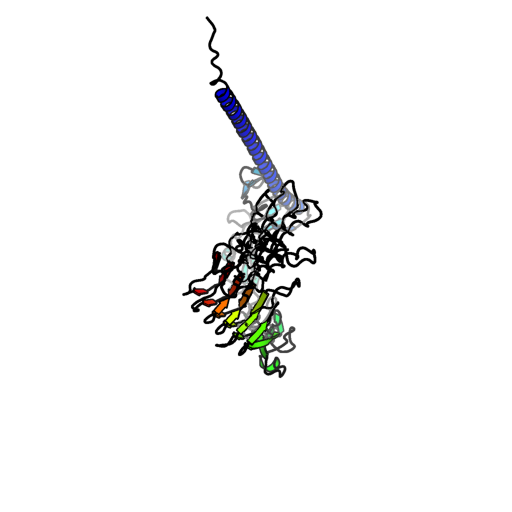 1
ATOM 1541 C CA . GLN A 1 200 ? -27.493 -10.593 34.680 1.00 93.75 200 GLN A CA 1
ATOM 1542 C C . GLN A 1 200 ? -26.859 -11.741 33.889 1.00 93.75 200 GLN A C 1
ATOM 1544 O O . GLN A 1 200 ? -26.588 -12.823 34.405 1.00 93.75 200 GLN A O 1
ATOM 1549 N N . SER A 1 201 ? -26.634 -11.521 32.593 1.00 93.62 201 SER A N 1
ATOM 1550 C CA . SER A 1 201 ? -25.926 -12.491 31.752 1.00 93.62 201 SER A CA 1
ATOM 1551 C C . SER A 1 201 ? -24.451 -12.575 32.148 1.00 93.62 201 SER A C 1
ATOM 1553 O O . SER A 1 201 ? -23.773 -11.551 32.163 1.00 93.62 201 SER A O 1
ATOM 1555 N N . THR A 1 202 ? -23.933 -13.778 32.371 1.00 95.38 202 THR A N 1
ATOM 1556 C CA . THR A 1 202 ? -22.545 -13.994 32.819 1.00 95.38 202 THR A CA 1
ATOM 1557 C C . THR A 1 202 ? -21.519 -14.001 31.686 1.00 95.38 202 THR A C 1
ATOM 1559 O O . THR A 1 202 ? -20.330 -13.832 31.940 1.00 95.38 202 THR A O 1
ATOM 1562 N N . SER A 1 203 ? -21.951 -14.178 30.431 1.00 94.44 203 SER A N 1
ATOM 1563 C CA . SER A 1 203 ? -21.056 -14.246 29.271 1.00 94.44 203 SER A CA 1
ATOM 1564 C C . SER A 1 203 ? -21.616 -13.547 28.034 1.00 94.44 203 SER A C 1
ATOM 1566 O O . SER A 1 203 ? -22.815 -13.642 27.762 1.00 94.44 203 SER A O 1
ATOM 1568 N N . THR A 1 204 ? -20.748 -12.921 27.242 1.00 96.12 204 THR A N 1
ATOM 1569 C CA . THR A 1 204 ? -21.066 -12.391 25.906 1.00 96.12 204 THR A CA 1
ATOM 1570 C C . THR A 1 204 ? -19.852 -12.482 24.975 1.00 96.12 204 THR A C 1
ATOM 1572 O O . THR A 1 204 ? -18.748 -12.782 25.425 1.00 96.12 204 THR A O 1
ATOM 1575 N N . CYS A 1 205 ? -20.039 -12.210 23.683 1.00 95.69 205 CYS A N 1
ATOM 1576 C CA . CYS A 1 205 ? -18.960 -12.171 22.695 1.00 95.69 205 CYS A CA 1
ATOM 1577 C C . CYS A 1 205 ? -18.778 -10.760 22.126 1.00 95.69 205 CYS A C 1
ATOM 1579 O O . CYS A 1 205 ? -19.751 -10.134 21.700 1.00 95.69 205 CYS A O 1
ATOM 1581 N N . MET A 1 206 ? -17.531 -10.289 22.054 1.00 95.19 206 MET A N 1
ATOM 1582 C CA . MET A 1 206 ? -17.137 -9.081 21.319 1.00 95.19 206 MET A CA 1
ATOM 1583 C C . MET A 1 206 ? -16.044 -9.453 20.313 1.00 95.19 206 MET A C 1
ATOM 1585 O O . MET A 1 206 ? -14.859 -9.502 20.635 1.00 95.19 206 MET A O 1
ATOM 1589 N N . GLY A 1 207 ? -16.457 -9.766 19.082 1.00 93.44 207 GLY A N 1
ATOM 1590 C CA . GLY A 1 207 ? -15.568 -10.420 18.119 1.00 93.44 207 GLY A CA 1
ATOM 1591 C C . GLY A 1 207 ? -15.133 -11.789 18.647 1.00 93.44 207 GLY A C 1
ATOM 1592 O O . GLY A 1 207 ? -15.982 -12.555 19.098 1.00 93.44 207 GLY A O 1
ATOM 1593 N N . ASN A 1 208 ? -13.823 -12.048 18.643 1.00 93.81 208 ASN A N 1
ATOM 1594 C CA . ASN A 1 208 ? -13.238 -13.291 19.155 1.00 93.81 208 ASN A CA 1
ATOM 1595 C C . ASN A 1 208 ? -12.958 -13.253 20.669 1.00 93.81 208 ASN A C 1
ATOM 1597 O O . ASN A 1 208 ? -12.484 -14.233 21.231 1.00 93.81 208 ASN A O 1
ATOM 1601 N N . MET A 1 209 ? -13.227 -12.139 21.355 1.00 93.94 209 MET A N 1
ATOM 1602 C CA . MET A 1 209 ? -13.051 -12.045 22.806 1.00 93.94 209 MET A CA 1
ATOM 1603 C C . MET A 1 209 ? -14.323 -12.477 23.524 1.00 93.94 209 MET A C 1
ATOM 1605 O O . MET A 1 209 ? -15.434 -12.085 23.148 1.00 93.94 209 MET A O 1
ATOM 1609 N N . THR A 1 210 ? -14.156 -13.242 24.598 1.00 96.00 210 THR A N 1
ATOM 1610 C CA . THR A 1 210 ? -15.257 -13.601 25.487 1.00 96.00 210 THR A CA 1
ATOM 1611 C C . THR A 1 210 ? -15.299 -12.624 26.647 1.00 96.00 210 THR A C 1
ATOM 1613 O O . THR A 1 210 ? -14.323 -12.475 27.378 1.00 96.00 210 THR A O 1
ATOM 1616 N N . GLY A 1 211 ? -16.433 -11.948 26.795 1.00 96.31 211 GLY A N 1
ATOM 1617 C CA . GLY A 1 211 ? -16.726 -11.105 27.943 1.00 96.31 211 GLY A CA 1
ATOM 1618 C C . GLY A 1 211 ? -17.295 -11.949 29.071 1.00 96.31 211 GLY A C 1
ATOM 1619 O O . GLY A 1 211 ? -18.270 -12.665 28.841 1.00 96.31 211 GLY A O 1
ATOM 1620 N N . THR A 1 212 ? -16.738 -11.846 30.273 1.00 94.94 212 THR A N 1
ATOM 1621 C CA . THR A 1 212 ? -17.272 -12.482 31.485 1.00 94.94 212 THR A CA 1
ATOM 1622 C C . THR A 1 212 ? -17.579 -11.454 32.563 1.00 94.94 212 THR A C 1
ATOM 1624 O O . THR A 1 212 ? -16.864 -10.466 32.709 1.00 94.94 212 THR A O 1
ATOM 1627 N N . ARG A 1 213 ? -18.648 -11.698 33.316 1.00 95.00 213 ARG A N 1
ATOM 1628 C CA . ARG A 1 213 ? -18.985 -11.013 34.570 1.00 95.00 213 ARG A CA 1
ATOM 1629 C C . ARG A 1 213 ? -19.707 -11.998 35.485 1.00 95.00 213 ARG A C 1
ATOM 1631 O O . ARG A 1 213 ? -20.029 -13.112 35.056 1.00 95.00 213 ARG A O 1
ATOM 1638 N N . ASP A 1 214 ? -19.929 -11.630 36.738 1.00 92.38 214 ASP A N 1
ATOM 1639 C CA . ASP A 1 214 ? -20.670 -12.499 37.645 1.00 92.38 214 ASP A CA 1
ATOM 1640 C C . ASP A 1 214 ? -22.177 -12.550 37.302 1.00 92.38 214 ASP A C 1
ATOM 1642 O O . ASP A 1 214 ? -22.642 -12.020 36.290 1.00 92.38 214 ASP A O 1
ATOM 1646 N N . ALA A 1 215 ? -22.946 -13.282 38.109 1.00 95.94 215 ALA A N 1
ATOM 1647 C CA . ALA A 1 215 ? -24.360 -13.524 37.843 1.00 95.94 215 ALA A CA 1
ATOM 1648 C C . ALA A 1 215 ? -25.296 -12.400 38.316 1.00 95.94 215 ALA A C 1
ATOM 1650 O O . ALA A 1 215 ? -26.482 -12.445 37.969 1.00 95.94 215 ALA A O 1
ATOM 1651 N N . TYR A 1 216 ? -24.812 -11.421 39.087 1.00 95.75 216 TYR A N 1
ATOM 1652 C CA . TYR A 1 216 ? -25.667 -10.466 39.792 1.00 95.75 216 TYR A CA 1
ATOM 1653 C C . TYR A 1 216 ? -25.095 -9.057 39.744 1.00 95.75 216 TYR A C 1
ATOM 1655 O O . TYR A 1 216 ? -24.013 -8.837 40.256 1.00 95.75 216 TYR A O 1
ATOM 1663 N N . GLY A 1 217 ? -25.853 -8.115 39.190 1.00 93.50 217 GLY A N 1
ATOM 1664 C CA . GLY A 1 217 ? -25.486 -6.704 39.230 1.00 93.50 217 GLY A CA 1
ATOM 1665 C C . GLY A 1 217 ? -25.765 -6.057 40.587 1.00 93.50 217 GLY A C 1
ATOM 1666 O O . GLY A 1 217 ? -26.278 -6.680 41.524 1.00 93.50 217 GLY A O 1
ATOM 1667 N N . ASP A 1 218 ? -25.490 -4.766 40.664 1.00 95.25 218 ASP A N 1
ATOM 1668 C CA . ASP A 1 218 ? -25.672 -3.962 41.862 1.00 95.25 218 ASP A CA 1
ATOM 1669 C C . ASP A 1 218 ? -27.088 -3.396 41.946 1.00 95.25 218 ASP A C 1
ATOM 1671 O O . ASP A 1 218 ? -27.698 -3.016 40.947 1.00 95.25 218 ASP A O 1
ATOM 1675 N N . CYS A 1 219 ? -27.613 -3.293 43.163 1.00 94.12 219 CYS A N 1
ATOM 1676 C CA . CYS A 1 219 ? -28.832 -2.548 43.423 1.00 94.12 219 CYS A CA 1
ATOM 1677 C C . CYS A 1 219 ? -28.489 -1.094 43.737 1.00 94.12 219 CYS A C 1
ATOM 1679 O O . CYS A 1 219 ? -27.897 -0.807 44.780 1.00 94.12 219 CYS A O 1
ATOM 1681 N N . GLU A 1 220 ? -28.851 -0.169 42.852 1.00 93.88 220 GLU A N 1
ATOM 1682 C CA . GLU A 1 220 ? -28.563 1.256 43.018 1.00 93.88 220 GLU A CA 1
ATOM 1683 C C . GLU A 1 220 ? -29.413 1.899 44.133 1.00 93.88 220 GLU A C 1
ATOM 1685 O O . GLU A 1 220 ? -30.353 1.307 44.666 1.00 93.88 220 GLU A O 1
ATOM 1690 N N . VAL A 1 221 ? -29.114 3.155 44.485 1.00 90.69 221 VAL A N 1
ATOM 1691 C CA . VAL A 1 221 ? -29.888 3.942 45.471 1.00 90.69 221 VAL A CA 1
ATOM 1692 C C . VAL A 1 221 ? -31.352 4.162 45.066 1.00 90.69 221 VAL A C 1
ATOM 1694 O O . VAL A 1 221 ? -32.180 4.519 45.895 1.00 90.69 221 VAL A O 1
ATOM 1697 N N . THR A 1 222 ? -31.666 3.974 43.787 1.00 89.38 222 THR A N 1
ATOM 1698 C CA . THR A 1 222 ? -33.010 4.077 43.205 1.00 89.38 222 THR A CA 1
ATOM 1699 C C . THR A 1 222 ? -33.714 2.722 43.096 1.00 89.38 222 THR A C 1
ATOM 1701 O O . THR A 1 222 ? -34.792 2.658 42.511 1.00 89.38 222 THR A O 1
ATOM 1704 N N . CYS A 1 223 ? -33.108 1.645 43.616 1.00 90.12 223 CYS A N 1
ATOM 1705 C CA . CYS A 1 223 ? -33.600 0.268 43.508 1.00 90.12 223 CYS A CA 1
ATOM 1706 C C . CYS A 1 223 ? -33.762 -0.211 42.059 1.00 90.12 223 CYS A C 1
ATOM 1708 O O . CYS A 1 223 ? -34.564 -1.096 41.749 1.00 90.12 223 CYS A O 1
ATOM 1710 N N . ALA A 1 224 ? -32.967 0.375 41.163 1.00 92.44 224 ALA A N 1
ATOM 1711 C CA . ALA A 1 224 ? -32.727 -0.125 39.824 1.00 92.44 224 ALA A CA 1
ATOM 1712 C C . ALA A 1 224 ? -31.496 -1.039 39.828 1.00 92.44 224 ALA A C 1
ATOM 1714 O O . ALA A 1 224 ? -30.546 -0.817 40.580 1.00 92.44 224 ALA A O 1
ATOM 1715 N N . CYS A 1 225 ? -31.505 -2.049 38.962 1.00 94.81 225 CYS A N 1
ATOM 1716 C CA . CYS A 1 225 ? -30.351 -2.916 38.777 1.00 94.81 225 CYS A CA 1
ATOM 1717 C C . CYS A 1 225 ? -29.316 -2.258 37.861 1.00 94.81 225 CYS A C 1
ATOM 1719 O O . CYS A 1 225 ? -29.567 -2.074 36.667 1.00 94.81 225 CYS A O 1
ATOM 1721 N N . GLY A 1 226 ? -28.151 -1.943 38.417 1.00 94.00 226 GLY A N 1
ATOM 1722 C CA . GLY A 1 226 ? -26.949 -1.580 37.680 1.00 94.00 226 GLY A CA 1
ATOM 1723 C C . GLY A 1 226 ? -26.213 -2.846 37.249 1.00 94.00 226 GLY A C 1
ATOM 1724 O O . GLY A 1 226 ? -25.851 -3.673 38.076 1.00 94.00 226 GLY A O 1
ATOM 1725 N N . TYR A 1 227 ? -26.011 -3.033 35.946 1.00 94.44 227 TYR A N 1
ATOM 1726 C CA . TYR A 1 227 ? -25.292 -4.200 35.436 1.00 94.44 227 TYR A CA 1
ATOM 1727 C C . TYR A 1 227 ? -23.787 -3.956 35.383 1.00 94.44 227 TYR A C 1
ATOM 1729 O O . TYR A 1 227 ? -23.346 -2.910 34.898 1.00 94.44 227 TYR A O 1
ATOM 1737 N N . ASP A 1 228 ? -23.006 -4.963 35.760 1.00 92.44 228 ASP A N 1
ATOM 1738 C CA . ASP A 1 228 ? -21.550 -4.871 35.718 1.00 92.44 228 ASP A CA 1
ATOM 1739 C C . ASP A 1 228 ? -21.024 -4.807 34.290 1.00 92.44 228 ASP A C 1
ATOM 1741 O O . ASP A 1 228 ? -21.611 -5.347 33.342 1.00 92.44 228 ASP A O 1
ATOM 1745 N N . GLN A 1 229 ? -19.868 -4.174 34.125 1.00 94.56 229 GLN A N 1
ATOM 1746 C CA . GLN A 1 229 ? -19.158 -4.217 32.856 1.00 94.56 229 GLN A CA 1
ATOM 1747 C C . GLN A 1 229 ? -18.564 -5.609 32.631 1.00 94.56 229 GLN A C 1
ATOM 1749 O O . GLN A 1 229 ? -18.065 -6.250 33.552 1.00 94.56 229 GLN A O 1
ATOM 1754 N N . PHE A 1 230 ? -18.615 -6.077 31.386 1.00 94.38 230 PHE A N 1
ATOM 1755 C CA . PHE A 1 230 ? -17.924 -7.302 31.001 1.00 94.38 230 PHE A CA 1
ATOM 1756 C C . PHE A 1 230 ? -16.412 -7.077 30.987 1.00 94.38 230 PHE A C 1
ATOM 1758 O O . PHE A 1 230 ? -15.941 -6.108 30.386 1.00 94.38 230 PHE A O 1
ATOM 1765 N N . ASP A 1 231 ? -15.670 -8.010 31.578 1.00 94.88 231 ASP A N 1
ATOM 1766 C CA . ASP A 1 231 ? -14.228 -8.132 31.386 1.00 94.88 231 ASP A CA 1
ATOM 1767 C C . ASP A 1 231 ? -13.963 -9.033 30.174 1.00 94.88 231 ASP A C 1
ATOM 1769 O O . ASP A 1 231 ? -14.454 -10.163 30.124 1.00 94.88 231 ASP A O 1
ATOM 1773 N N . TYR A 1 232 ? -13.256 -8.519 29.167 1.00 94.56 232 TYR A N 1
ATOM 1774 C CA . TYR A 1 232 ? -13.053 -9.204 27.890 1.00 94.56 232 TYR A CA 1
ATOM 1775 C C . TYR A 1 232 ? -11.659 -9.815 27.809 1.00 94.56 232 TYR A C 1
ATOM 1777 O O . TYR A 1 232 ? -10.655 -9.106 27.847 1.00 94.56 232 TYR A O 1
ATOM 1785 N N . ALA A 1 233 ? -11.610 -11.128 27.592 1.00 93.44 233 ALA A N 1
ATOM 1786 C CA . ALA A 1 233 ? -10.374 -11.869 27.388 1.00 93.44 233 ALA A CA 1
ATOM 1787 C C . ALA A 1 233 ? -10.503 -12.867 26.229 1.00 93.44 233 ALA A C 1
ATOM 1789 O O . ALA A 1 233 ? -11.598 -13.292 25.850 1.00 93.44 233 ALA A O 1
ATOM 1790 N N . CYS A 1 234 ? -9.366 -13.258 25.659 1.00 94.62 234 CYS A N 1
ATOM 1791 C CA . CYS A 1 234 ? -9.314 -14.401 24.758 1.00 94.62 234 CYS A CA 1
ATOM 1792 C C . CYS A 1 234 ? -9.449 -15.680 25.592 1.00 94.62 234 CYS A C 1
ATOM 1794 O O . CYS A 1 234 ? -8.660 -15.892 26.508 1.00 94.62 234 CYS A O 1
ATOM 1796 N N . MET A 1 235 ? -10.440 -16.517 25.291 1.00 94.00 235 MET A N 1
ATOM 1797 C CA . MET A 1 235 ? -10.621 -17.821 25.935 1.00 94.00 235 MET A CA 1
ATOM 1798 C C . MET A 1 235 ? -10.745 -18.880 24.851 1.00 94.00 235 MET A C 1
ATOM 1800 O O . MET A 1 235 ? -11.657 -18.802 24.027 1.00 94.00 235 MET A O 1
ATOM 1804 N N . TYR A 1 236 ? -9.834 -19.852 24.840 1.00 92.94 236 TYR A N 1
ATOM 1805 C CA . TYR A 1 236 ? -9.719 -20.818 23.751 1.00 92.94 236 TYR A CA 1
ATOM 1806 C C . TYR A 1 236 ? -11.034 -21.570 23.502 1.00 92.94 236 TYR A C 1
ATOM 1808 O O . TYR A 1 236 ? -11.638 -22.126 24.422 1.00 92.94 236 TYR A O 1
ATOM 1816 N N . GLY A 1 237 ? -11.492 -21.575 22.247 1.00 92.38 237 GLY A N 1
ATOM 1817 C CA . GLY A 1 237 ? -12.739 -22.220 21.832 1.00 92.38 237 GLY A CA 1
ATOM 1818 C C . GLY A 1 237 ? -14.018 -21.441 22.164 1.00 92.38 237 GLY A C 1
ATOM 1819 O O . GLY A 1 237 ? -15.107 -21.891 21.805 1.00 92.38 237 GLY A O 1
ATOM 1820 N N . SER A 1 238 ? -13.922 -20.273 22.805 1.00 94.38 238 SER A N 1
ATOM 1821 C CA . SER A 1 238 ? -15.066 -19.411 23.110 1.00 94.38 238 SER A CA 1
ATOM 1822 C C . SER A 1 238 ? -15.111 -18.204 22.174 1.00 94.38 238 SER A C 1
ATOM 1824 O O . SER A 1 238 ? -14.084 -17.634 21.821 1.00 94.38 238 SER A O 1
ATOM 1826 N N . CYS A 1 239 ? -16.313 -17.829 21.727 1.00 94.06 239 CYS A N 1
ATOM 1827 C CA . CYS A 1 239 ? -16.545 -16.729 20.779 1.00 94.06 239 CYS A CA 1
ATOM 1828 C C . CYS A 1 239 ? -15.736 -16.809 19.466 1.00 94.06 239 CYS A C 1
ATOM 1830 O O . CYS A 1 239 ? -15.593 -15.808 18.775 1.00 94.06 239 CYS A O 1
ATOM 1832 N N . GLY A 1 240 ? -15.232 -17.993 19.095 1.00 91.50 240 GLY A N 1
ATOM 1833 C CA . GLY A 1 240 ? -14.379 -18.172 17.916 1.00 91.50 240 GLY A CA 1
ATOM 1834 C C . GLY A 1 240 ? -12.903 -17.821 18.133 1.00 91.50 240 GLY A C 1
ATOM 1835 O O . GLY A 1 240 ? -12.195 -17.628 17.152 1.00 91.50 240 GLY A O 1
ATOM 1836 N N . ALA A 1 241 ? -12.436 -17.722 19.383 1.00 93.69 241 ALA A N 1
ATOM 1837 C CA . ALA A 1 241 ? -11.014 -17.608 19.689 1.00 93.69 241 ALA A CA 1
ATOM 1838 C C . ALA A 1 241 ? -10.264 -18.916 19.403 1.00 93.69 241 ALA A C 1
ATOM 1840 O O . ALA A 1 241 ? -10.614 -19.971 19.943 1.00 93.69 241 ALA A O 1
ATOM 1841 N N . ASP A 1 242 ? -9.173 -18.810 18.648 1.00 93.56 242 ASP A N 1
ATOM 1842 C CA . ASP A 1 242 ? -8.250 -19.918 18.378 1.00 93.56 242 ASP A CA 1
ATOM 1843 C C . ASP A 1 242 ? -7.164 -20.041 19.456 1.00 93.56 242 ASP A C 1
ATOM 1845 O O . ASP A 1 242 ? -6.435 -21.027 19.489 1.00 93.56 242 ASP A O 1
ATOM 1849 N N . CYS A 1 243 ? -7.050 -19.062 20.359 1.00 92.00 243 CYS A N 1
ATOM 1850 C CA . CYS A 1 243 ? -6.054 -19.053 21.427 1.00 92.00 243 CYS A CA 1
ATOM 1851 C C . CYS A 1 243 ? -6.459 -18.175 22.609 1.00 92.00 243 CYS A C 1
ATOM 1853 O O . CYS A 1 243 ? -7.210 -17.215 22.455 1.00 92.00 243 CYS A O 1
ATOM 1855 N N . GLU A 1 244 ? -5.922 -18.493 23.787 1.00 93.19 244 GLU A N 1
ATOM 1856 C CA . GLU A 1 244 ? -5.962 -17.638 24.991 1.00 93.19 244 GLU A CA 1
ATOM 1857 C C . GLU A 1 244 ? -4.571 -17.134 25.403 1.00 93.19 244 GLU A C 1
ATOM 1859 O O . GLU A 1 244 ? -4.436 -16.207 26.197 1.00 93.19 244 GLU A O 1
ATOM 1864 N N . SER A 1 245 ? -3.527 -17.750 24.850 1.00 91.25 245 SER A N 1
ATOM 1865 C CA . SER A 1 245 ? -2.125 -17.384 25.019 1.00 91.25 245 SER A CA 1
ATOM 1866 C C . SER A 1 245 ? -1.308 -17.946 23.857 1.00 91.25 245 SER A C 1
ATOM 1868 O O . SER A 1 245 ? -1.773 -18.847 23.153 1.00 91.25 245 SER A O 1
ATOM 1870 N N . ASP A 1 246 ? -0.082 -17.452 23.688 1.00 85.88 246 ASP A N 1
ATOM 1871 C CA . ASP A 1 246 ? 0.847 -17.913 22.645 1.00 85.88 246 ASP A CA 1
ATOM 1872 C C . ASP A 1 246 ? 1.116 -19.426 22.731 1.00 85.88 246 ASP A C 1
ATOM 1874 O O . ASP A 1 246 ? 1.220 -20.097 21.712 1.00 85.88 246 ASP A O 1
ATOM 1878 N N . ALA A 1 247 ? 1.109 -19.998 23.942 1.00 87.25 247 ALA A N 1
ATOM 1879 C CA . ALA A 1 247 ? 1.363 -21.423 24.167 1.00 87.25 247 ALA A CA 1
ATOM 1880 C C . ALA A 1 247 ? 0.331 -22.359 23.512 1.00 87.25 247 ALA A C 1
ATOM 1882 O O . ALA A 1 247 ? 0.634 -23.526 23.279 1.00 87.25 247 ALA A O 1
ATOM 1883 N N . ILE A 1 248 ? -0.887 -21.876 23.235 1.00 88.88 248 ILE A N 1
ATOM 1884 C CA . ILE A 1 248 ? -1.911 -22.666 22.531 1.00 88.88 248 ILE A CA 1
ATOM 1885 C C . ILE A 1 248 ? -1.653 -22.706 21.023 1.00 88.88 248 ILE A C 1
ATOM 1887 O O . ILE A 1 248 ? -2.081 -23.647 20.358 1.00 88.88 248 ILE A O 1
ATOM 1891 N N . CYS A 1 249 ? -0.946 -21.714 20.490 1.00 87.19 249 CYS A N 1
ATOM 1892 C CA . CYS A 1 249 ? -0.679 -21.622 19.063 1.00 87.19 249 CYS A CA 1
ATOM 1893 C C . CYS A 1 249 ? 0.522 -22.447 18.603 1.00 87.19 249 CYS A C 1
ATOM 1895 O O . CYS A 1 249 ? 0.693 -22.583 17.397 1.00 87.19 249 CYS A O 1
ATOM 1897 N N . GLU A 1 250 ? 1.309 -22.991 19.536 1.00 86.06 250 GLU A N 1
ATOM 1898 C CA . GLU A 1 250 ? 2.512 -23.777 19.261 1.00 86.06 250 GLU A CA 1
ATOM 1899 C C . GLU A 1 250 ? 2.193 -24.999 18.380 1.00 86.06 250 GLU A C 1
ATOM 1901 O O . GLU A 1 250 ? 1.595 -25.981 18.839 1.00 86.06 250 GLU A O 1
ATOM 1906 N N . ASP A 1 251 ? 2.608 -24.965 17.114 1.00 83.38 251 ASP A N 1
ATOM 1907 C CA . ASP A 1 251 ? 2.428 -26.077 16.171 1.00 83.38 251 ASP A CA 1
ATOM 1908 C C . ASP A 1 251 ? 3.614 -27.063 16.167 1.00 83.38 251 ASP A C 1
ATOM 1910 O O . ASP A 1 251 ? 3.546 -28.144 15.568 1.00 83.38 251 ASP A O 1
ATOM 1914 N N . GLY A 1 252 ? 4.680 -26.715 16.891 1.00 82.31 252 GLY A N 1
ATOM 1915 C CA . GLY A 1 252 ? 5.904 -27.493 17.020 1.00 82.31 252 GLY A CA 1
ATOM 1916 C C . GLY A 1 252 ? 6.901 -27.308 15.873 1.00 82.31 252 GLY A C 1
ATOM 1917 O O . GLY A 1 252 ? 7.893 -28.048 15.838 1.00 82.31 252 GLY A O 1
ATOM 1918 N N . ASP A 1 253 ? 6.681 -26.364 14.952 1.00 73.88 253 ASP A N 1
ATOM 1919 C CA . ASP A 1 253 ? 7.682 -25.946 13.973 1.00 73.88 253 ASP A CA 1
ATOM 1920 C C . ASP A 1 253 ? 8.643 -24.920 14.609 1.00 73.88 253 ASP A C 1
ATOM 1922 O O . ASP A 1 253 ? 8.275 -23.780 14.881 1.00 73.88 253 ASP A O 1
ATOM 1926 N N . PRO A 1 254 ? 9.927 -25.267 14.817 1.00 74.75 254 PRO A N 1
ATOM 1927 C CA . PRO A 1 254 ? 10.893 -24.346 15.415 1.00 74.75 254 PRO A CA 1
ATOM 1928 C C . PRO A 1 254 ? 11.227 -23.128 14.533 1.00 74.75 254 PRO A C 1
ATOM 1930 O O . PRO A 1 254 ? 12.022 -22.284 14.953 1.00 74.75 254 PRO A O 1
ATOM 1933 N N . MET A 1 255 ? 10.719 -23.058 13.298 1.00 67.38 255 MET A N 1
ATOM 1934 C CA . MET A 1 255 ? 10.919 -21.930 12.384 1.00 67.38 255 MET A CA 1
ATOM 1935 C C . MET A 1 255 ? 9.793 -20.884 12.439 1.00 67.38 255 MET A C 1
ATOM 1937 O O . MET A 1 255 ? 9.935 -19.807 11.843 1.00 67.38 255 MET A O 1
ATOM 1941 N N . THR A 1 256 ? 8.690 -21.169 13.130 1.00 74.50 256 THR A N 1
ATOM 1942 C CA . THR A 1 256 ? 7.585 -20.233 13.346 1.00 74.50 256 THR A CA 1
ATOM 1943 C C . THR A 1 256 ? 7.606 -19.712 14.778 1.00 74.50 256 THR A C 1
ATOM 1945 O O . THR A 1 256 ? 7.971 -20.395 15.728 1.00 74.50 256 THR A O 1
ATOM 1948 N N . ILE A 1 257 ? 7.266 -18.437 14.929 1.00 76.50 257 ILE A N 1
ATOM 1949 C CA . ILE A 1 257 ? 6.863 -17.863 16.205 1.00 76.50 257 ILE A CA 1
ATOM 1950 C C . ILE A 1 257 ? 5.345 -17.866 16.185 1.00 76.50 257 ILE A C 1
ATOM 1952 O O . ILE A 1 257 ? 4.733 -17.093 15.441 1.00 76.50 257 ILE A O 1
ATOM 1956 N N . ASP A 1 258 ? 4.761 -18.734 16.992 1.00 81.94 258 ASP A N 1
ATOM 1957 C CA . ASP A 1 258 ? 3.322 -18.823 17.140 1.00 81.94 258 ASP A CA 1
ATOM 1958 C C . ASP A 1 258 ? 2.854 -17.806 18.185 1.00 81.94 258 ASP A C 1
ATOM 1960 O O . ASP A 1 258 ? 3.270 -17.832 19.342 1.00 81.94 258 ASP A O 1
ATOM 1964 N N . ALA A 1 259 ? 2.029 -16.853 17.757 1.00 85.38 259 ALA A N 1
ATOM 1965 C CA . ALA A 1 259 ? 1.556 -15.761 18.599 1.00 85.38 259 ALA A CA 1
ATOM 1966 C C . ALA A 1 259 ? 0.033 -15.646 18.551 1.00 85.38 259 ALA A C 1
ATOM 1968 O O . ALA A 1 259 ? -0.589 -15.749 17.486 1.00 85.38 259 ALA A O 1
ATOM 1969 N N . CYS A 1 260 ? -0.558 -15.371 19.708 1.00 87.88 260 CYS A N 1
ATOM 1970 C CA . CYS A 1 260 ? -1.976 -15.114 19.876 1.00 87.88 260 CYS A CA 1
ATOM 1971 C C . CYS A 1 260 ? -2.266 -13.612 19.734 1.00 87.88 260 CYS A C 1
ATOM 1973 O O . CYS A 1 260 ? -2.388 -12.879 20.718 1.00 87.88 260 CYS A O 1
ATOM 1975 N N . GLU A 1 261 ? -2.392 -13.127 18.497 1.00 88.69 261 GLU A N 1
ATOM 1976 C CA . GLU A 1 261 ? -2.780 -11.737 18.230 1.00 88.69 261 GLU A CA 1
ATOM 1977 C C . GLU A 1 261 ? -4.287 -11.653 17.938 1.00 88.69 261 GLU A C 1
ATOM 1979 O O . GLU A 1 261 ? -4.801 -12.247 16.993 1.00 88.69 261 GLU A O 1
ATOM 1984 N N . GLY A 1 262 ? -5.027 -10.911 18.772 1.00 87.56 262 GLY A N 1
ATOM 1985 C CA . GLY A 1 262 ? -6.473 -10.721 18.588 1.00 87.56 262 GLY A CA 1
ATOM 1986 C C . GLY A 1 262 ? -7.309 -11.996 18.771 1.00 87.56 262 GLY A C 1
ATOM 1987 O O . GLY A 1 262 ? -8.357 -12.132 18.141 1.00 87.56 262 GLY A O 1
ATOM 1988 N N . CYS A 1 263 ? -6.852 -12.918 19.623 1.00 92.81 263 CYS A N 1
ATOM 1989 C CA . CYS A 1 263 ? -7.457 -14.234 19.857 1.00 92.81 263 CYS A CA 1
ATOM 1990 C C . CYS A 1 263 ? -7.439 -15.170 18.634 1.00 92.81 263 CYS A C 1
ATOM 1992 O O . CYS A 1 263 ? -8.257 -16.086 18.553 1.00 92.81 263 CYS A O 1
ATOM 1994 N N . VAL A 1 264 ? -6.535 -14.942 17.679 1.00 90.69 264 VAL A N 1
ATOM 1995 C CA . VAL A 1 264 ? -6.302 -15.823 16.528 1.00 90.69 264 VAL A CA 1
ATOM 1996 C C . VAL A 1 264 ? -4.849 -16.273 16.551 1.00 90.69 264 VAL A C 1
ATOM 1998 O O . VAL A 1 264 ? -3.950 -15.460 16.774 1.00 90.69 264 VAL A O 1
ATOM 2001 N N . CYS A 1 265 ? -4.615 -17.561 16.306 1.00 87.62 265 CYS A N 1
ATOM 2002 C CA . CYS A 1 265 ? -3.259 -18.065 16.166 1.00 87.62 265 CYS A CA 1
ATOM 2003 C C . CYS A 1 265 ? -2.642 -17.567 14.870 1.00 87.62 265 CYS A C 1
ATOM 2005 O O . CYS A 1 265 ? -3.134 -17.829 13.770 1.00 87.62 265 CYS A O 1
ATOM 2007 N N . THR A 1 266 ? -1.538 -16.849 15.010 1.00 83.25 266 THR A N 1
ATOM 2008 C CA . THR A 1 266 ? -0.741 -16.373 13.889 1.00 83.25 266 THR A CA 1
ATOM 2009 C C . THR A 1 266 ? 0.621 -17.037 13.944 1.00 83.25 266 THR A C 1
ATOM 2011 O O . THR A 1 266 ? 1.323 -16.944 14.944 1.00 83.25 266 THR A O 1
ATOM 2014 N N . GLN A 1 267 ? 0.984 -17.712 12.857 1.00 78.19 267 GLN A N 1
ATOM 2015 C CA . GLN A 1 267 ? 2.323 -18.256 12.677 1.00 78.19 267 GLN A CA 1
ATOM 2016 C C . GLN A 1 267 ? 3.159 -17.195 11.978 1.00 78.19 267 GLN A C 1
ATOM 2018 O O . GLN A 1 267 ? 2.872 -16.821 10.834 1.00 78.19 267 GLN A O 1
ATOM 2023 N N . LEU A 1 268 ? 4.163 -16.668 12.665 1.00 72.12 268 LEU A N 1
ATOM 2024 C CA . LEU A 1 268 ? 5.034 -15.640 12.121 1.00 72.12 268 LEU A CA 1
ATOM 2025 C C . LEU A 1 268 ? 6.427 -16.230 11.908 1.00 72.12 268 LEU A C 1
ATOM 2027 O O . LEU A 1 268 ? 7.119 -16.586 12.852 1.00 72.12 268 LEU A O 1
ATOM 2031 N N . PHE A 1 269 ? 6.865 -16.319 10.656 1.00 82.06 269 PHE A N 1
ATOM 2032 C CA . PHE A 1 269 ? 8.150 -16.936 10.323 1.00 82.06 269 PHE A CA 1
ATOM 2033 C C . PHE A 1 269 ? 9.321 -15.975 10.580 1.00 82.06 269 PHE A C 1
ATOM 2035 O O . PHE A 1 269 ? 9.285 -14.819 10.139 1.00 82.06 269 PHE A O 1
ATOM 2042 N N . GLU A 1 270 ? 10.383 -16.433 11.246 1.00 87.94 270 GLU A N 1
ATOM 2043 C CA . GLU A 1 270 ? 11.657 -15.704 11.260 1.00 87.94 270 GLU A CA 1
ATOM 2044 C C . GLU A 1 270 ? 12.513 -16.113 10.065 1.00 87.94 270 GLU A C 1
ATOM 2046 O O . GLU A 1 270 ? 12.934 -17.261 9.934 1.00 87.94 270 GLU A O 1
ATOM 2051 N N . TRP A 1 271 ? 12.827 -15.152 9.194 1.00 93.12 271 TRP A N 1
ATOM 2052 C CA . TRP A 1 271 ? 13.631 -15.422 8.011 1.00 93.12 271 TRP A CA 1
ATOM 2053 C C . TRP A 1 271 ? 14.999 -14.766 8.100 1.00 93.12 271 TRP A C 1
ATOM 2055 O O . TRP A 1 271 ? 15.151 -13.568 7.859 1.00 93.12 271 TRP A O 1
ATOM 2065 N N . ILE A 1 272 ? 16.025 -15.566 8.381 1.00 95.19 272 ILE A N 1
ATOM 2066 C CA . ILE A 1 272 ? 17.414 -15.102 8.375 1.00 95.19 272 ILE A CA 1
ATOM 2067 C C . ILE A 1 272 ? 18.119 -15.614 7.116 1.00 95.19 272 ILE A C 1
ATOM 2069 O O . ILE A 1 272 ? 18.303 -16.815 6.926 1.00 95.19 272 ILE A O 1
ATOM 2073 N N . ILE A 1 273 ? 18.557 -14.695 6.256 1.00 96.19 273 ILE A N 1
ATOM 2074 C CA . ILE A 1 273 ? 19.312 -14.999 5.037 1.00 96.19 273 ILE A CA 1
ATOM 2075 C C . ILE A 1 273 ? 20.793 -14.720 5.299 1.00 96.19 273 ILE A C 1
ATOM 2077 O O . ILE A 1 273 ? 21.186 -13.570 5.480 1.00 96.19 273 ILE A O 1
ATOM 2081 N N . THR A 1 274 ? 21.620 -15.768 5.297 1.00 96.38 274 THR A N 1
ATOM 2082 C CA . THR A 1 274 ? 23.065 -15.693 5.604 1.00 96.38 274 THR A CA 1
ATOM 2083 C C . THR A 1 274 ? 23.984 -15.922 4.400 1.00 96.38 274 THR A C 1
ATOM 2085 O O . THR A 1 274 ? 25.194 -15.746 4.514 1.00 96.38 274 THR A O 1
ATOM 2088 N N . GLY A 1 275 ? 23.437 -16.295 3.240 1.00 96.00 275 GLY A N 1
ATOM 2089 C CA . GLY A 1 275 ? 24.208 -16.661 2.050 1.00 96.00 275 GLY A CA 1
ATOM 2090 C C . GLY A 1 275 ? 23.739 -15.979 0.767 1.00 96.00 275 GLY A C 1
ATOM 2091 O O . GLY A 1 275 ? 23.044 -14.963 0.789 1.00 96.00 275 GLY A O 1
ATOM 2092 N N . ASN A 1 276 ? 24.135 -16.558 -0.367 1.00 97.62 276 ASN A N 1
ATOM 2093 C CA . ASN A 1 276 ? 23.678 -16.130 -1.685 1.00 97.62 276 ASN A CA 1
ATOM 2094 C C . ASN A 1 276 ? 22.369 -16.848 -2.019 1.00 97.62 276 ASN A C 1
ATOM 2096 O O . ASN A 1 276 ? 22.360 -18.075 -2.124 1.00 97.62 276 ASN A O 1
ATOM 2100 N N . VAL A 1 277 ? 21.287 -16.100 -2.208 1.00 97.50 277 VAL A N 1
ATOM 2101 C CA . VAL A 1 277 ? 19.965 -16.659 -2.515 1.00 97.50 277 VAL A CA 1
ATOM 2102 C C . VAL A 1 277 ? 19.359 -15.902 -3.689 1.00 97.50 277 VAL A C 1
ATOM 2104 O O . VAL A 1 277 ? 19.498 -14.685 -3.789 1.00 97.50 277 VAL A O 1
ATOM 2107 N N . GLU A 1 278 ? 18.696 -16.619 -4.596 1.00 97.44 278 GLU A N 1
ATOM 2108 C CA . GLU A 1 278 ? 17.855 -15.998 -5.619 1.00 97.44 278 GLU A CA 1
ATOM 2109 C C . GLU A 1 278 ? 16.403 -15.948 -5.124 1.00 97.44 278 GLU A C 1
ATOM 2111 O O . GLU A 1 278 ? 15.819 -16.999 -4.866 1.00 97.44 278 GLU A O 1
ATOM 2116 N N . LEU A 1 279 ? 15.826 -14.748 -5.007 1.00 97.06 279 LEU A N 1
ATOM 2117 C CA . LEU A 1 279 ? 14.430 -14.525 -4.601 1.00 97.06 279 LEU A CA 1
ATOM 2118 C C . LEU A 1 279 ? 13.669 -13.744 -5.676 1.00 97.06 279 LEU A C 1
ATOM 2120 O O . LEU A 1 279 ? 14.258 -12.957 -6.417 1.00 97.06 279 LEU A O 1
ATOM 2124 N N . PHE A 1 280 ? 12.361 -13.956 -5.786 1.00 97.50 280 PHE A N 1
ATOM 2125 C CA . PHE A 1 280 ? 11.494 -13.215 -6.707 1.00 97.50 280 PHE A CA 1
ATOM 2126 C C . PHE A 1 280 ? 10.020 -13.422 -6.356 1.00 97.50 280 PHE A C 1
ATOM 2128 O O . PHE A 1 280 ? 9.666 -14.418 -5.730 1.00 97.50 280 PHE A O 1
ATOM 2135 N N . GLY A 1 281 ? 9.156 -12.515 -6.803 1.00 96.81 281 GLY A N 1
ATOM 2136 C CA . GLY A 1 281 ? 7.727 -12.580 -6.509 1.00 96.81 281 GLY A CA 1
ATOM 2137 C C . GLY A 1 281 ? 7.378 -11.942 -5.165 1.00 96.81 281 GLY A C 1
ATOM 2138 O O . GLY A 1 281 ? 8.077 -11.038 -4.709 1.00 96.81 281 GLY A O 1
ATOM 2139 N N . VAL A 1 282 ? 6.277 -12.396 -4.566 1.00 96.56 282 VAL A N 1
ATOM 2140 C CA . VAL A 1 282 ? 5.729 -11.862 -3.313 1.00 96.56 282 VAL A CA 1
ATOM 2141 C C . VAL A 1 282 ? 5.975 -12.857 -2.181 1.00 96.56 282 VAL A C 1
ATOM 2143 O O . VAL A 1 282 ? 5.649 -14.035 -2.319 1.00 96.56 282 VAL A O 1
ATOM 2146 N N . TYR A 1 283 ? 6.523 -12.370 -1.072 1.00 95.19 283 TYR A N 1
ATOM 2147 C CA . TYR A 1 283 ? 6.680 -13.101 0.182 1.00 95.19 283 TYR A CA 1
ATOM 2148 C C . TYR A 1 283 ? 5.896 -12.375 1.274 1.00 95.19 283 TYR A C 1
ATOM 2150 O O . TYR A 1 283 ? 6.098 -11.179 1.484 1.00 95.19 283 TYR A O 1
ATOM 2158 N N . ASP A 1 284 ? 5.007 -13.092 1.955 1.00 94.00 284 ASP A N 1
ATOM 2159 C CA . ASP A 1 284 ? 4.149 -12.565 3.013 1.00 94.00 284 ASP A CA 1
ATOM 2160 C C . ASP A 1 284 ? 4.321 -13.323 4.335 1.00 94.00 284 ASP A C 1
ATOM 2162 O O . ASP A 1 284 ? 5.043 -14.317 4.403 1.00 94.00 284 ASP A O 1
ATOM 2166 N N . ARG A 1 285 ? 3.672 -12.813 5.393 1.00 86.62 285 ARG A N 1
ATOM 2167 C CA . ARG A 1 285 ? 3.587 -13.446 6.726 1.00 86.62 285 ARG A CA 1
ATOM 2168 C C . ARG A 1 285 ? 4.942 -13.709 7.398 1.00 86.62 285 ARG A C 1
ATOM 2170 O O . ARG A 1 285 ? 5.114 -14.672 8.141 1.00 86.62 285 ARG A O 1
ATOM 2177 N N . ILE A 1 286 ? 5.905 -12.818 7.178 1.00 90.69 286 ILE A N 1
ATOM 2178 C CA . ILE A 1 286 ? 7.208 -12.872 7.847 1.00 90.69 286 ILE A CA 1
ATOM 2179 C C . ILE A 1 286 ? 7.142 -12.046 9.138 1.00 90.69 286 ILE A C 1
ATOM 2181 O O . ILE A 1 286 ? 6.710 -10.895 9.119 1.00 90.69 286 ILE A O 1
ATOM 2185 N N . ASN A 1 287 ? 7.607 -12.584 10.265 1.00 89.31 287 ASN A N 1
ATOM 2186 C CA . ASN A 1 287 ? 7.796 -11.769 11.465 1.00 89.31 287 ASN A CA 1
ATOM 2187 C C . ASN A 1 287 ? 8.965 -10.811 11.238 1.00 89.31 287 ASN A C 1
ATOM 2189 O O . ASN A 1 287 ? 8.812 -9.608 11.037 1.00 89.31 287 ASN A O 1
ATOM 2193 N N . ASN A 1 288 ? 10.156 -11.398 11.194 1.00 94.31 288 ASN A N 1
ATOM 2194 C CA . ASN A 1 288 ? 11.425 -10.709 11.175 1.00 94.31 288 ASN A CA 1
ATOM 2195 C C . ASN A 1 288 ? 12.204 -11.222 9.968 1.00 94.31 288 ASN A C 1
ATOM 2197 O O . ASN A 1 288 ? 12.641 -12.372 9.948 1.00 94.31 288 ASN A O 1
ATOM 2201 N N . LEU A 1 289 ?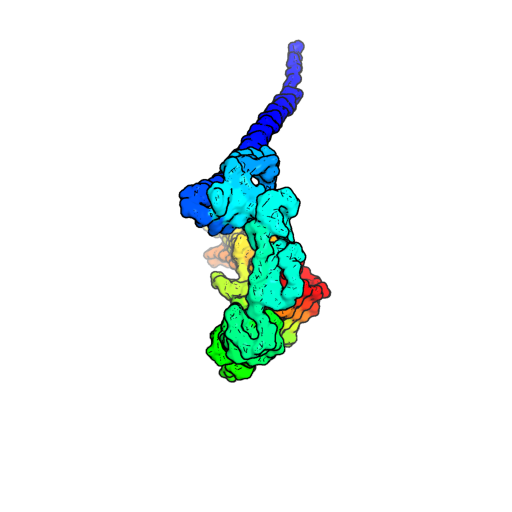 12.386 -10.371 8.959 1.00 96.56 289 LEU A N 1
ATOM 2202 C CA . LEU A 1 289 ? 13.341 -10.631 7.888 1.00 96.56 289 LEU A CA 1
ATOM 2203 C C . LEU A 1 289 ? 14.686 -10.019 8.267 1.00 96.56 289 LEU A C 1
ATOM 2205 O O . LEU A 1 289 ? 14.782 -8.806 8.455 1.00 96.56 289 LEU A O 1
ATOM 2209 N N . VAL A 1 290 ? 15.738 -10.831 8.288 1.00 97.12 290 VAL A N 1
ATOM 2210 C CA . VAL A 1 290 ? 17.117 -10.374 8.467 1.00 97.12 290 VAL A CA 1
ATOM 2211 C C . VAL A 1 290 ? 17.967 -10.841 7.291 1.00 97.12 290 VAL A C 1
ATOM 2213 O O . VAL A 1 290 ? 18.272 -12.022 7.152 1.00 97.12 290 VAL A O 1
ATOM 2216 N N . ILE A 1 291 ? 18.410 -9.904 6.455 1.00 97.31 291 ILE A N 1
ATOM 2217 C CA . ILE A 1 291 ? 19.447 -10.163 5.449 1.00 97.31 291 ILE A CA 1
ATOM 2218 C C . ILE A 1 291 ? 20.786 -9.866 6.111 1.00 97.31 291 ILE A C 1
ATOM 2220 O O . ILE A 1 291 ? 21.176 -8.702 6.230 1.00 97.31 291 ILE A O 1
ATOM 2224 N N . ALA A 1 292 ? 21.453 -10.914 6.586 1.00 97.31 292 ALA A N 1
ATOM 2225 C CA . ALA A 1 292 ? 22.646 -10.812 7.414 1.00 97.31 292 ALA A CA 1
ATOM 2226 C C . ALA A 1 292 ? 23.829 -10.157 6.667 1.00 97.31 292 ALA A C 1
ATOM 2228 O O . ALA A 1 292 ? 23.859 -10.132 5.431 1.00 97.31 292 ALA A O 1
ATOM 2229 N N . PRO A 1 293 ? 24.839 -9.635 7.389 1.00 96.81 293 PRO A N 1
ATOM 2230 C CA . PRO A 1 293 ? 26.046 -9.098 6.767 1.00 96.81 293 PRO A CA 1
ATOM 2231 C C . PRO A 1 293 ? 26.713 -10.128 5.847 1.00 96.81 293 PRO A C 1
ATOM 2233 O O . PRO A 1 293 ? 26.901 -11.280 6.225 1.00 96.81 293 PRO A O 1
ATOM 2236 N N . GLY A 1 294 ? 27.083 -9.709 4.635 1.00 95.94 294 GLY A N 1
ATOM 2237 C CA . GLY A 1 294 ? 27.701 -10.583 3.630 1.00 95.94 294 GLY A CA 1
ATOM 2238 C C . GLY A 1 294 ? 26.725 -11.447 2.821 1.00 95.94 294 GLY A C 1
ATOM 2239 O O . GLY A 1 294 ? 27.137 -11.994 1.799 1.00 95.94 294 GLY A O 1
ATOM 2240 N N . ALA A 1 295 ? 25.446 -11.527 3.205 1.00 97.50 295 ALA A N 1
ATOM 2241 C CA . ALA A 1 295 ? 24.425 -12.192 2.400 1.00 97.50 295 ALA A CA 1
ATOM 2242 C C . ALA A 1 295 ? 24.124 -11.402 1.114 1.00 97.50 295 ALA A C 1
ATOM 2244 O O . ALA A 1 295 ? 24.176 -10.168 1.102 1.00 97.50 295 ALA A O 1
ATOM 2245 N N . ASN A 1 296 ? 23.782 -12.111 0.036 1.00 98.00 296 ASN A N 1
ATOM 2246 C CA . ASN A 1 296 ? 23.439 -11.519 -1.257 1.00 98.00 296 ASN A CA 1
ATOM 2247 C C . ASN A 1 296 ? 22.139 -12.123 -1.791 1.00 98.00 296 ASN A C 1
ATOM 2249 O O . ASN A 1 296 ? 22.102 -13.267 -2.248 1.00 98.00 296 ASN A O 1
ATOM 2253 N N . VAL A 1 297 ? 21.080 -11.328 -1.759 1.00 98.00 297 VAL A N 1
ATOM 2254 C CA . VAL A 1 297 ? 19.783 -11.649 -2.344 1.00 98.00 297 VAL A CA 1
ATOM 2255 C C . VAL A 1 297 ? 19.757 -11.131 -3.778 1.00 98.00 297 VAL A C 1
ATOM 2257 O O . VAL A 1 297 ? 19.629 -9.931 -4.008 1.00 98.00 297 VAL A O 1
ATOM 2260 N N . SER A 1 298 ? 19.869 -12.024 -4.758 1.00 98.12 298 SER A N 1
ATOM 2261 C CA . SER A 1 298 ? 19.713 -11.677 -6.174 1.00 98.12 298 SER A CA 1
ATOM 2262 C C . SER A 1 298 ? 18.252 -11.806 -6.587 1.00 98.12 298 SER A C 1
ATOM 2264 O O . SER A 1 298 ? 17.631 -12.837 -6.348 1.00 98.12 298 SER A O 1
ATOM 2266 N N . VAL A 1 299 ? 17.716 -10.808 -7.288 1.00 97.81 299 VAL A N 1
ATOM 2267 C CA . VAL A 1 299 ? 16.383 -10.921 -7.892 1.00 97.81 299 VAL A CA 1
ATOM 2268 C C . VAL A 1 299 ? 16.465 -11.730 -9.187 1.00 97.81 299 VAL A C 1
ATOM 2270 O O . VAL A 1 299 ? 17.400 -11.552 -9.980 1.00 97.81 299 VAL A O 1
ATOM 2273 N N . ARG A 1 300 ? 15.503 -12.630 -9.424 1.00 97.69 300 ARG A N 1
ATOM 2274 C CA . ARG A 1 300 ? 15.423 -13.369 -10.696 1.00 97.69 300 ARG A CA 1
ATOM 2275 C C . ARG A 1 300 ? 15.141 -12.413 -11.853 1.00 97.69 300 ARG A C 1
ATOM 2277 O O . ARG A 1 300 ? 14.229 -11.592 -11.775 1.00 97.69 300 ARG A O 1
ATOM 2284 N N . LYS A 1 301 ? 15.899 -12.549 -12.944 1.00 97.19 301 LYS A N 1
ATOM 2285 C CA . LYS A 1 301 ? 15.748 -11.718 -14.149 1.00 97.19 301 LYS A CA 1
ATOM 2286 C C . LYS A 1 301 ? 14.371 -11.918 -14.795 1.00 97.19 301 LYS A C 1
ATOM 2288 O O . LYS A 1 301 ? 13.894 -13.051 -14.864 1.00 97.19 301 LYS A O 1
ATOM 2293 N N . TYR A 1 302 ? 13.767 -10.834 -15.284 1.00 96.69 302 TYR A N 1
ATOM 2294 C CA . TYR A 1 302 ? 12.528 -10.891 -16.053 1.00 96.69 302 TYR A CA 1
ATOM 2295 C C . TYR A 1 302 ? 12.681 -11.789 -17.284 1.00 96.69 302 TYR A C 1
ATOM 2297 O O . TYR A 1 302 ? 13.634 -11.647 -18.047 1.00 96.69 302 TYR A O 1
ATOM 2305 N N . ASN A 1 303 ? 11.741 -12.711 -17.480 1.00 95.69 303 ASN A N 1
ATOM 2306 C CA . ASN A 1 303 ? 11.755 -13.661 -18.599 1.00 95.69 303 ASN A CA 1
ATOM 2307 C C . ASN A 1 303 ? 10.429 -13.695 -19.379 1.00 95.69 303 ASN A C 1
ATOM 2309 O O . ASN A 1 303 ? 10.133 -14.677 -20.056 1.00 95.69 303 ASN A O 1
ATOM 2313 N N . GLY A 1 304 ? 9.603 -12.653 -19.244 1.00 93.69 304 GLY A N 1
ATOM 2314 C CA . GLY A 1 304 ? 8.244 -12.616 -19.794 1.00 93.69 304 GLY A CA 1
ATOM 2315 C C . GLY A 1 304 ? 7.167 -13.140 -18.840 1.00 93.69 304 GLY A C 1
ATOM 2316 O O . GLY A 1 304 ? 5.985 -12.912 -19.084 1.00 93.69 304 GLY A O 1
ATOM 2317 N N . SER A 1 305 ? 7.547 -13.807 -17.744 1.00 95.00 305 SER A N 1
ATOM 2318 C CA . SER A 1 305 ? 6.609 -14.210 -16.694 1.00 95.00 305 SER A CA 1
ATOM 2319 C C . SER A 1 305 ? 6.289 -13.050 -15.758 1.00 95.00 305 SER A C 1
ATOM 2321 O O . SER A 1 305 ? 7.193 -12.359 -15.279 1.00 95.00 305 SER A O 1
ATOM 2323 N N . ALA A 1 306 ? 5.005 -12.911 -15.420 1.00 91.44 306 ALA A N 1
ATOM 2324 C CA . ALA A 1 306 ? 4.494 -11.891 -14.507 1.00 91.44 306 ALA A CA 1
ATOM 2325 C C . ALA A 1 306 ? 5.134 -11.927 -13.109 1.00 91.44 306 ALA A C 1
ATOM 2327 O O . ALA A 1 306 ? 5.095 -10.914 -12.429 1.00 91.44 306 ALA A O 1
ATOM 2328 N N . ASN A 1 307 ? 5.748 -13.048 -12.706 1.00 93.94 307 ASN A N 1
ATOM 2329 C CA . ASN A 1 307 ? 6.352 -13.239 -11.382 1.00 93.94 307 ASN A CA 1
ATOM 2330 C C . ASN A 1 307 ? 7.873 -13.012 -11.349 1.00 93.94 307 ASN A C 1
ATOM 2332 O O . ASN A 1 307 ? 8.518 -13.374 -10.376 1.00 93.94 307 ASN A O 1
ATOM 2336 N N . THR A 1 308 ? 8.486 -12.477 -12.405 1.00 97.38 308 THR A N 1
ATOM 2337 C CA . THR A 1 308 ? 9.949 -12.300 -12.483 1.00 97.38 308 THR A CA 1
ATOM 2338 C C . THR A 1 308 ? 10.339 -10.831 -12.617 1.00 97.38 308 THR A C 1
ATOM 2340 O O . THR A 1 308 ? 9.511 -9.998 -12.971 1.00 97.38 308 THR A O 1
ATOM 2343 N N . GLY A 1 309 ? 11.598 -10.503 -12.318 1.00 96.50 309 GLY A N 1
ATOM 2344 C CA . GLY A 1 309 ? 12.122 -9.135 -12.378 1.00 96.50 309 GLY A CA 1
ATOM 2345 C C . GLY A 1 309 ? 11.765 -8.249 -11.183 1.00 96.50 309 GLY A C 1
ATOM 2346 O O . GLY A 1 309 ? 12.090 -7.060 -11.180 1.00 96.50 309 GLY A O 1
ATOM 2347 N N . PHE A 1 310 ? 11.146 -8.820 -10.147 1.00 98.12 310 PHE A N 1
ATOM 2348 C CA . PHE A 1 310 ? 10.851 -8.102 -8.916 1.00 98.12 310 PHE A CA 1
ATOM 2349 C C . PHE A 1 310 ? 10.905 -8.970 -7.665 1.00 98.12 310 PHE A C 1
ATOM 2351 O O . PHE A 1 310 ? 10.814 -10.198 -7.737 1.00 98.12 310 PHE A O 1
ATOM 2358 N N . LEU A 1 311 ? 11.019 -8.292 -6.525 1.00 98.19 311 LEU A N 1
ATOM 2359 C CA . LEU A 1 311 ? 10.927 -8.860 -5.188 1.00 98.19 311 LEU A CA 1
ATOM 2360 C C . LEU A 1 311 ? 10.031 -7.973 -4.321 1.00 98.19 311 LEU A C 1
ATOM 2362 O O . LEU A 1 311 ? 10.291 -6.780 -4.175 1.00 98.19 311 LEU A O 1
ATOM 2366 N N . GLU A 1 312 ? 8.992 -8.555 -3.741 1.00 98.06 312 GLU A N 1
ATOM 2367 C CA . GLU A 1 312 ? 8.076 -7.895 -2.818 1.00 98.06 312 GLU A CA 1
ATOM 2368 C C . GLU A 1 312 ? 8.019 -8.689 -1.513 1.00 98.06 312 GLU A C 1
ATOM 2370 O O . GLU A 1 312 ? 7.805 -9.898 -1.529 1.00 98.06 312 GLU A O 1
ATOM 2375 N N . ILE A 1 313 ? 8.258 -8.020 -0.387 1.00 97.44 313 ILE A N 1
ATOM 2376 C CA . ILE A 1 313 ? 8.332 -8.648 0.935 1.00 97.44 313 ILE A CA 1
ATOM 2377 C C . ILE A 1 313 ? 7.429 -7.891 1.900 1.00 97.44 313 ILE A C 1
ATOM 2379 O O . ILE A 1 313 ? 7.561 -6.675 2.034 1.00 97.44 313 ILE A O 1
ATOM 2383 N N . HIS A 1 314 ? 6.567 -8.629 2.595 1.00 96.19 314 HIS A N 1
ATOM 2384 C CA . HIS A 1 314 ? 5.696 -8.149 3.662 1.00 96.19 314 HIS A CA 1
ATOM 2385 C C . HIS A 1 314 ? 6.097 -8.821 4.975 1.00 96.19 314 HIS A C 1
ATOM 2387 O O . HIS A 1 314 ? 5.995 -10.043 5.106 1.00 96.19 314 HIS A O 1
ATOM 2393 N N . ALA A 1 315 ? 6.556 -8.024 5.939 1.00 95.44 315 ALA A N 1
ATOM 2394 C CA . ALA A 1 315 ? 6.966 -8.507 7.252 1.00 95.44 315 ALA A CA 1
ATOM 2395 C C . ALA A 1 315 ? 6.474 -7.605 8.398 1.00 95.44 315 ALA A C 1
ATOM 2397 O O . ALA A 1 315 ? 5.942 -6.521 8.165 1.00 95.44 315 ALA A O 1
ATOM 2398 N N . ARG A 1 316 ? 6.678 -8.003 9.658 1.00 92.94 316 ARG A N 1
ATOM 2399 C CA . ARG A 1 316 ? 6.538 -7.083 10.802 1.00 92.94 316 ARG A CA 1
ATOM 2400 C C . ARG A 1 316 ? 7.751 -6.164 10.902 1.00 92.94 316 ARG A C 1
ATOM 2402 O O . ARG A 1 316 ? 7.595 -4.943 10.955 1.00 92.94 316 ARG A O 1
ATOM 2409 N N . ASN A 1 317 ? 8.944 -6.753 10.850 1.00 95.62 317 ASN A N 1
ATOM 2410 C CA . ASN A 1 317 ? 10.227 -6.061 10.856 1.00 95.62 317 ASN A CA 1
ATOM 2411 C C . ASN A 1 317 ? 11.115 -6.539 9.704 1.00 95.62 317 ASN A C 1
ATOM 2413 O O . ASN A 1 317 ? 11.221 -7.736 9.431 1.00 95.62 317 ASN A O 1
ATOM 2417 N N . ILE A 1 318 ? 11.815 -5.606 9.061 1.00 97.38 318 ILE A N 1
ATOM 2418 C CA . ILE A 1 318 ? 12.793 -5.902 8.010 1.00 97.38 318 ILE A CA 1
ATOM 2419 C C . ILE A 1 318 ? 14.124 -5.257 8.373 1.00 97.38 318 ILE A C 1
ATOM 2421 O O . ILE A 1 318 ? 14.220 -4.040 8.507 1.00 97.38 318 ILE A O 1
ATOM 2425 N N . THR A 1 319 ? 15.173 -6.067 8.468 1.00 97.00 319 THR A N 1
ATOM 2426 C CA . THR A 1 319 ? 16.551 -5.621 8.667 1.00 97.00 319 THR A CA 1
ATOM 2427 C C . THR A 1 319 ? 17.414 -6.060 7.488 1.00 97.00 319 THR A C 1
ATOM 2429 O O . THR A 1 319 ? 17.598 -7.251 7.240 1.00 97.00 319 THR A O 1
ATOM 2432 N N . VAL A 1 320 ? 17.980 -5.100 6.758 1.00 96.94 320 VAL A N 1
ATOM 2433 C CA . VAL A 1 320 ? 18.873 -5.361 5.620 1.00 96.94 320 VAL A CA 1
ATOM 2434 C C . VAL A 1 320 ? 20.282 -4.917 5.983 1.00 96.94 320 VAL A C 1
ATOM 2436 O O . VAL A 1 320 ? 20.571 -3.723 5.982 1.00 96.94 320 VAL A O 1
ATOM 2439 N N . MET A 1 321 ? 21.163 -5.875 6.274 1.00 96.38 321 MET A N 1
ATOM 2440 C CA . MET A 1 321 ? 22.594 -5.650 6.534 1.00 96.38 321 MET A CA 1
ATOM 2441 C C . MET A 1 321 ? 23.480 -6.127 5.372 1.00 96.38 321 MET A C 1
ATOM 2443 O O . MET A 1 321 ? 24.605 -5.654 5.217 1.00 96.38 321 MET A O 1
ATOM 2447 N N . GLY A 1 322 ? 22.988 -7.071 4.566 1.00 96.44 322 GLY A N 1
ATOM 2448 C CA . GLY A 1 322 ? 23.645 -7.577 3.359 1.00 96.44 322 GLY A CA 1
ATOM 2449 C C . GLY A 1 322 ? 23.314 -6.779 2.093 1.00 96.44 322 GLY A C 1
ATOM 2450 O O . GLY A 1 322 ? 23.119 -5.564 2.125 1.00 96.44 322 GLY A O 1
ATOM 2451 N N . LEU A 1 323 ? 23.271 -7.470 0.954 1.00 97.06 323 LEU A N 1
ATOM 2452 C CA . LEU A 1 323 ? 22.965 -6.904 -0.359 1.00 97.06 323 LEU A CA 1
ATOM 2453 C C . LEU A 1 323 ? 21.644 -7.466 -0.897 1.00 97.06 323 LEU A C 1
ATOM 2455 O O . LEU A 1 323 ? 21.477 -8.680 -0.958 1.00 97.06 323 LEU A O 1
ATOM 2459 N N . ILE A 1 324 ? 20.753 -6.592 -1.368 1.00 97.62 324 ILE A N 1
ATOM 2460 C CA . ILE A 1 324 ? 19.672 -6.952 -2.297 1.00 97.62 324 ILE A CA 1
ATOM 2461 C C . ILE A 1 324 ? 20.039 -6.414 -3.681 1.00 97.62 324 ILE A C 1
ATOM 2463 O O . ILE A 1 324 ? 20.220 -5.209 -3.855 1.00 97.62 324 ILE A O 1
ATOM 2467 N N . ASN A 1 325 ? 20.152 -7.293 -4.673 1.00 97.69 325 ASN A N 1
ATOM 2468 C CA . ASN A 1 325 ? 20.589 -6.961 -6.023 1.00 97.69 325 ASN A CA 1
ATOM 2469 C C . ASN A 1 325 ? 19.526 -7.312 -7.075 1.00 97.69 325 ASN A C 1
ATOM 2471 O O . ASN A 1 325 ? 19.377 -8.461 -7.493 1.00 97.69 325 ASN A O 1
ATOM 2475 N N . ALA A 1 326 ? 18.835 -6.282 -7.548 1.00 97.50 326 ALA A N 1
ATOM 2476 C CA . ALA A 1 326 ? 17.919 -6.298 -8.680 1.00 97.50 326 ALA A CA 1
ATOM 2477 C C . ALA A 1 326 ? 18.501 -5.596 -9.926 1.00 97.50 326 ALA A C 1
ATOM 2479 O O . ALA A 1 326 ? 17.762 -5.284 -10.864 1.00 97.50 326 ALA A O 1
ATOM 2480 N N . SER A 1 327 ? 19.813 -5.344 -9.980 1.00 96.44 327 SER A N 1
ATOM 2481 C CA . SER A 1 327 ? 20.443 -4.692 -11.130 1.00 96.44 327 SER A CA 1
ATOM 2482 C C . SER A 1 327 ? 20.355 -5.542 -12.398 1.00 96.44 327 SER A C 1
ATOM 2484 O O . SER A 1 327 ? 20.683 -6.730 -12.376 1.00 96.44 327 SER A O 1
ATOM 2486 N N . GLY A 1 328 ? 19.912 -4.943 -13.508 1.00 95.50 328 GLY A N 1
ATOM 2487 C CA . GLY A 1 328 ? 19.756 -5.648 -14.791 1.00 95.50 328 GLY A CA 1
ATOM 2488 C C . GLY A 1 328 ? 18.662 -6.716 -14.824 1.00 95.50 328 GLY A C 1
ATOM 2489 O O . GLY A 1 328 ? 18.609 -7.526 -15.751 1.00 95.50 328 GLY A O 1
ATOM 2490 N N . LYS A 1 329 ? 17.818 -6.780 -13.786 1.00 97.19 329 LYS A N 1
ATOM 2491 C CA . LYS A 1 329 ? 16.782 -7.814 -13.645 1.00 97.19 329 LYS A CA 1
ATOM 2492 C C . LYS A 1 329 ? 15.431 -7.424 -14.248 1.00 97.19 329 LYS A C 1
ATOM 2494 O O . LYS A 1 329 ? 14.521 -8.244 -14.209 1.00 97.19 329 LYS A O 1
ATOM 2499 N N . GLY A 1 330 ? 15.307 -6.216 -14.792 1.00 95.31 330 GLY A N 1
ATOM 2500 C CA . GLY A 1 330 ? 14.111 -5.699 -15.456 1.00 95.31 330 GLY A CA 1
ATOM 2501 C C . GLY A 1 330 ? 14.009 -6.147 -16.914 1.00 95.31 330 GLY A C 1
ATOM 2502 O O . GLY A 1 330 ? 14.509 -7.208 -17.285 1.00 95.31 330 GLY A O 1
ATOM 2503 N N . TYR A 1 331 ? 13.354 -5.339 -17.751 1.00 96.12 331 TYR A N 1
ATOM 2504 C CA . TYR A 1 331 ? 13.117 -5.694 -19.151 1.00 96.12 331 TYR A CA 1
ATOM 2505 C C . TYR A 1 331 ? 14.418 -5.798 -19.957 1.00 96.12 331 TYR A C 1
ATOM 2507 O O . TYR A 1 331 ? 15.337 -4.992 -19.791 1.00 96.12 331 TYR A O 1
ATOM 2515 N N . ASP A 1 332 ? 14.465 -6.759 -20.878 1.00 94.12 332 ASP A N 1
ATOM 2516 C CA . ASP A 1 332 ? 15.611 -6.965 -21.761 1.00 94.12 332 ASP A CA 1
ATOM 2517 C C . ASP A 1 332 ? 15.837 -5.797 -22.729 1.00 94.12 332 ASP A C 1
ATOM 2519 O O . ASP A 1 332 ? 14.897 -5.158 -23.211 1.00 94.12 332 ASP A O 1
ATOM 2523 N N . GLY A 1 333 ? 17.105 -5.536 -23.046 1.00 89.50 333 GLY A N 1
ATOM 2524 C CA . GLY A 1 333 ? 17.482 -4.611 -24.111 1.00 89.50 333 GLY A CA 1
ATOM 2525 C C . GLY A 1 333 ? 17.168 -5.160 -25.506 1.00 89.50 333 GLY A C 1
ATOM 2526 O O . GLY A 1 333 ? 16.968 -6.358 -25.697 1.00 89.50 333 GLY A O 1
ATOM 2527 N N . GLY A 1 334 ? 17.109 -4.268 -26.491 1.00 85.12 334 GLY A N 1
ATOM 2528 C CA . GLY A 1 334 ? 16.821 -4.622 -27.877 1.00 85.12 334 GLY A CA 1
ATOM 2529 C C . GLY A 1 334 ? 18.037 -5.231 -28.567 1.00 85.12 334 GLY A C 1
ATOM 2530 O O . GLY A 1 334 ? 19.165 -4.800 -28.344 1.00 85.12 334 GLY A O 1
ATOM 2531 N N . ASN A 1 335 ? 17.837 -6.217 -29.436 1.00 85.94 335 ASN A N 1
ATOM 2532 C CA . ASN A 1 335 ? 18.934 -6.771 -30.230 1.00 85.94 335 ASN A CA 1
ATOM 2533 C C . ASN A 1 335 ? 19.536 -5.711 -31.167 1.00 85.94 335 ASN A C 1
ATOM 2535 O O . ASN A 1 335 ? 18.825 -4.860 -31.704 1.00 85.94 335 ASN A O 1
ATOM 2539 N N . GLY A 1 336 ? 20.849 -5.771 -31.384 1.00 79.88 336 GLY A N 1
ATOM 2540 C CA . GLY A 1 336 ? 21.514 -4.932 -32.377 1.00 79.88 336 GLY A CA 1
ATOM 2541 C C . GLY A 1 336 ? 21.149 -5.340 -33.807 1.00 79.88 336 GLY A C 1
ATOM 2542 O O . GLY A 1 336 ? 20.845 -6.504 -34.070 1.00 79.88 336 GLY A O 1
ATOM 2543 N N . GLY A 1 337 ? 21.168 -4.383 -34.732 1.00 76.88 337 GLY A N 1
ATOM 2544 C CA . GLY A 1 337 ? 20.918 -4.643 -36.149 1.00 76.88 337 GLY A CA 1
ATOM 2545 C C . GLY A 1 337 ? 22.103 -5.353 -36.804 1.00 76.88 337 GLY A C 1
ATOM 2546 O O . GLY A 1 337 ? 23.250 -4.993 -36.554 1.00 76.88 337 GLY A O 1
ATOM 2547 N N . ALA A 1 338 ? 21.855 -6.346 -37.655 1.00 79.31 338 ALA A N 1
ATOM 2548 C CA . ALA A 1 338 ? 22.916 -6.979 -38.440 1.00 79.31 338 ALA A CA 1
ATOM 2549 C C . ALA A 1 338 ? 23.564 -5.984 -39.428 1.00 79.31 338 ALA A C 1
ATOM 2551 O O . ALA A 1 338 ? 22.917 -5.041 -39.891 1.00 79.31 338 ALA A O 1
ATOM 2552 N N . GLY A 1 339 ? 24.854 -6.170 -39.716 1.00 71.19 339 GLY A N 1
ATOM 2553 C CA . GLY A 1 339 ? 25.582 -5.366 -40.704 1.00 71.19 339 GLY A CA 1
ATOM 2554 C C . GLY A 1 339 ? 25.088 -5.627 -42.129 1.00 71.19 339 GLY A C 1
ATOM 2555 O O . GLY A 1 339 ? 24.509 -6.675 -42.398 1.00 71.19 339 GLY A O 1
ATOM 2556 N N . GLY A 1 340 ? 25.282 -4.664 -43.031 1.00 72.56 340 GLY A N 1
ATOM 2557 C CA . GLY A 1 340 ? 24.969 -4.838 -44.451 1.00 72.56 340 GLY A CA 1
ATOM 2558 C C . GLY A 1 340 ? 26.044 -5.651 -45.175 1.00 72.56 340 GLY A C 1
ATOM 2559 O O . GLY A 1 340 ? 27.238 -5.475 -44.921 1.00 72.56 340 GLY A O 1
ATOM 2560 N N . ASN A 1 341 ? 25.619 -6.497 -46.107 1.00 72.12 341 ASN A N 1
ATOM 2561 C CA . ASN A 1 341 ? 26.491 -7.297 -46.966 1.00 72.12 341 ASN A CA 1
ATOM 2562 C C . ASN A 1 341 ? 27.226 -6.395 -47.968 1.00 72.12 341 ASN A C 1
ATOM 2564 O O . ASN A 1 341 ? 26.649 -5.427 -48.484 1.00 72.12 341 ASN A O 1
ATOM 2568 N N . GLY A 1 342 ? 28.489 -6.729 -48.251 1.00 62.84 342 GLY A N 1
ATOM 2569 C CA . GLY A 1 342 ? 29.226 -6.170 -49.387 1.00 62.84 342 GLY A CA 1
ATOM 2570 C C . GLY A 1 342 ? 28.587 -6.589 -50.717 1.00 62.84 342 GLY A C 1
ATOM 2571 O O . GLY A 1 342 ? 27.841 -7.561 -50.762 1.00 62.84 342 GLY A O 1
ATOM 2572 N N . GLY A 1 343 ? 28.835 -5.831 -51.789 1.00 58.38 343 GLY A N 1
ATOM 2573 C CA . GLY A 1 343 ? 28.333 -6.185 -53.121 1.00 58.38 343 GLY A CA 1
ATOM 2574 C C . GLY A 1 343 ? 29.039 -7.421 -53.689 1.00 58.38 343 GLY A C 1
ATOM 2575 O O . GLY A 1 343 ? 30.264 -7.517 -53.589 1.00 58.38 343 GLY A O 1
ATOM 2576 N N . ASP A 1 344 ? 28.267 -8.323 -54.298 1.00 58.28 344 ASP A N 1
ATOM 2577 C CA . ASP A 1 344 ? 28.781 -9.492 -55.019 1.00 58.28 344 ASP A CA 1
ATOM 2578 C C . ASP A 1 344 ? 29.373 -9.085 -56.382 1.00 58.28 344 ASP A C 1
ATOM 2580 O O . ASP A 1 344 ? 28.961 -8.103 -57.008 1.00 58.28 344 ASP A O 1
ATOM 2584 N N . SER A 1 345 ? 30.349 -9.854 -56.864 1.00 55.09 345 SER A N 1
ATOM 2585 C CA . SER A 1 345 ? 31.106 -9.587 -58.096 1.00 55.09 345 SER A CA 1
ATOM 2586 C C . SER A 1 345 ? 30.336 -9.849 -59.400 1.00 55.09 345 SER A C 1
ATOM 2588 O O . SER A 1 345 ? 30.815 -9.463 -60.467 1.00 55.09 345 SER A O 1
ATOM 2590 N N . ASP A 1 346 ? 29.116 -10.393 -59.339 1.00 57.47 346 ASP A N 1
ATOM 2591 C CA . ASP A 1 346 ? 28.285 -10.757 -60.504 1.00 57.47 346 ASP A CA 1
ATOM 2592 C C . ASP A 1 346 ? 27.665 -9.553 -61.255 1.00 57.47 346 ASP A C 1
ATOM 2594 O O . ASP A 1 346 ? 26.695 -9.684 -62.004 1.00 57.47 346 ASP A O 1
ATOM 2598 N N . GLY A 1 347 ? 28.208 -8.345 -61.075 1.00 54.97 347 GLY A N 1
ATOM 2599 C CA . GLY A 1 347 ? 27.786 -7.139 -61.799 1.00 54.97 347 GLY A CA 1
ATOM 2600 C C . GLY A 1 347 ? 26.411 -6.594 -61.395 1.00 54.97 347 GLY A C 1
ATOM 2601 O O . GLY A 1 347 ? 25.965 -5.592 -61.954 1.00 54.97 347 GLY A O 1
ATOM 2602 N N . SER A 1 348 ? 25.750 -7.209 -60.410 1.00 54.34 348 SER A N 1
ATOM 2603 C CA . SER A 1 348 ? 24.533 -6.687 -59.793 1.00 54.34 348 SER A CA 1
ATOM 2604 C C . SER A 1 348 ? 24.913 -5.850 -58.566 1.00 54.34 348 SER A C 1
ATOM 2606 O O . SER A 1 348 ? 25.422 -6.402 -57.592 1.00 54.34 348 SER A O 1
ATOM 2608 N N . PRO A 1 349 ? 24.681 -4.524 -58.562 1.00 54.47 349 PRO A N 1
ATOM 2609 C CA . PRO A 1 349 ? 25.054 -3.631 -57.465 1.00 54.47 349 PRO A CA 1
ATOM 2610 C C . PRO A 1 349 ? 24.108 -3.768 -56.259 1.00 54.47 349 PRO A C 1
ATOM 2612 O O . PRO A 1 349 ? 23.628 -2.773 -55.716 1.00 54.47 349 PRO A O 1
ATOM 2615 N N . THR A 1 350 ? 23.811 -4.989 -55.812 1.00 60.03 350 THR A N 1
ATOM 2616 C CA . THR A 1 350 ? 23.015 -5.235 -54.603 1.00 60.03 350 THR A CA 1
ATOM 2617 C C . THR A 1 350 ? 23.878 -5.068 -53.357 1.00 60.03 350 THR A C 1
ATOM 2619 O O . THR A 1 350 ? 24.025 -5.978 -52.550 1.00 60.03 350 THR A O 1
ATOM 2622 N N . VAL A 1 351 ? 24.450 -3.877 -53.185 1.00 63.16 351 VAL A N 1
ATOM 2623 C CA . VAL A 1 351 ? 24.914 -3.417 -51.875 1.00 63.16 351 VAL A CA 1
ATOM 2624 C C . VAL A 1 351 ? 23.704 -3.294 -50.961 1.00 63.16 351 VAL A C 1
ATOM 2626 O O . VAL A 1 351 ? 22.733 -2.601 -51.277 1.00 63.16 351 VAL A O 1
ATOM 2629 N N . SER A 1 352 ? 23.746 -3.986 -49.826 1.00 72.06 352 SER A N 1
ATOM 2630 C CA . SER A 1 352 ? 22.644 -3.957 -48.869 1.00 72.06 352 SER A CA 1
ATOM 2631 C C . SER A 1 352 ? 22.914 -2.935 -47.767 1.00 72.06 352 SER A C 1
ATOM 2633 O O . SER A 1 352 ? 24.017 -2.810 -47.227 1.00 72.06 352 SER A O 1
ATOM 2635 N N . SER A 1 353 ? 21.882 -2.162 -47.430 1.00 80.06 353 SER A N 1
ATOM 2636 C CA . SER A 1 353 ? 21.886 -1.377 -46.200 1.00 80.06 353 SER A CA 1
ATOM 2637 C C . SER A 1 353 ? 21.977 -2.311 -44.994 1.00 80.06 353 SER A C 1
ATOM 2639 O O . SER A 1 353 ? 21.455 -3.423 -45.057 1.00 80.06 353 SER A O 1
ATOM 2641 N N . GLY A 1 354 ? 22.544 -1.841 -43.880 1.00 77.75 354 GLY A N 1
ATOM 2642 C CA . GLY A 1 354 ? 22.473 -2.594 -42.626 1.00 77.75 354 GLY A CA 1
ATOM 2643 C C . GLY A 1 354 ? 21.028 -2.811 -42.162 1.00 77.75 354 GLY A C 1
ATOM 2644 O O . GLY A 1 354 ? 20.078 -2.265 -42.726 1.00 77.75 354 GLY A O 1
ATOM 2645 N N . PHE A 1 355 ? 20.831 -3.573 -41.098 1.00 83.19 355 PHE A N 1
ATOM 2646 C CA . PHE A 1 355 ? 19.526 -3.702 -40.454 1.00 83.19 355 PHE A CA 1
ATOM 2647 C C . PHE A 1 355 ? 19.392 -2.691 -39.316 1.00 83.19 355 PHE A C 1
ATOM 2649 O O . PHE A 1 355 ? 20.370 -2.329 -38.663 1.00 83.19 355 PHE A O 1
ATOM 2656 N N . SER A 1 356 ? 18.177 -2.198 -39.078 1.00 88.19 356 SER A N 1
ATOM 2657 C CA . SER A 1 356 ? 17.923 -1.354 -37.907 1.00 88.19 356 SER A CA 1
ATOM 2658 C C . SER A 1 356 ? 18.044 -2.189 -36.633 1.00 88.19 356 SER A C 1
ATOM 2660 O O . SER A 1 356 ? 17.737 -3.382 -36.637 1.00 88.19 356 SER A O 1
ATOM 2662 N N . GLY A 1 357 ? 18.471 -1.559 -35.542 1.00 83.75 357 GLY A N 1
ATOM 2663 C CA . GLY A 1 357 ? 18.405 -2.162 -34.219 1.00 83.75 357 GLY A CA 1
ATOM 2664 C C . GLY A 1 357 ? 16.957 -2.389 -33.794 1.00 83.75 357 GLY A C 1
ATOM 2665 O O . GLY A 1 357 ? 16.038 -1.703 -34.249 1.00 83.75 357 GLY A O 1
ATOM 2666 N N . VAL A 1 358 ? 16.753 -3.360 -32.913 1.00 90.94 358 VAL A N 1
ATOM 2667 C CA . VAL A 1 358 ? 15.452 -3.631 -32.301 1.00 90.94 358 VAL A CA 1
ATOM 2668 C C . VAL A 1 358 ? 15.263 -2.692 -31.109 1.00 90.94 358 VAL A C 1
ATOM 2670 O O . VAL A 1 358 ? 16.219 -2.344 -30.408 1.00 90.94 358 VAL A O 1
ATOM 2673 N N . ASN A 1 359 ? 14.020 -2.274 -30.874 1.00 90.75 359 ASN A N 1
ATOM 2674 C CA . ASN A 1 359 ? 13.667 -1.521 -29.674 1.00 90.75 359 ASN A CA 1
ATOM 2675 C C . ASN A 1 359 ? 13.909 -2.369 -28.414 1.00 90.75 359 ASN A C 1
ATOM 2677 O O . ASN A 1 359 ? 13.764 -3.591 -28.437 1.00 90.75 359 ASN A O 1
ATOM 2681 N N . GLY A 1 360 ? 14.249 -1.718 -27.304 1.00 87.56 360 GLY A N 1
ATOM 2682 C CA . GLY A 1 360 ? 14.257 -2.350 -25.990 1.00 87.56 360 GLY A CA 1
ATOM 2683 C C . GLY A 1 360 ? 12.879 -2.884 -25.609 1.00 87.56 360 GLY A C 1
ATOM 2684 O O . GLY A 1 360 ? 11.855 -2.371 -26.064 1.00 87.56 360 GLY A O 1
ATOM 2685 N N . SER A 1 361 ? 12.849 -3.907 -24.759 1.00 91.19 361 SER A N 1
ATOM 2686 C CA . SER A 1 361 ? 11.600 -4.410 -24.190 1.00 91.19 361 SER A CA 1
ATOM 2687 C C . SER A 1 361 ? 11.085 -3.488 -23.080 1.00 91.19 361 SER A C 1
ATOM 2689 O O . SER A 1 361 ? 11.826 -2.688 -22.498 1.00 91.19 361 SER A O 1
ATOM 2691 N N . GLY A 1 362 ? 9.804 -3.655 -22.753 1.00 89.31 362 GLY A N 1
ATOM 2692 C CA . GLY A 1 362 ? 9.098 -2.880 -21.736 1.00 89.31 362 GLY A CA 1
ATOM 2693 C C . GLY A 1 362 ? 8.264 -1.739 -22.328 1.00 89.31 362 GLY A C 1
ATOM 2694 O O . GLY A 1 362 ? 8.393 -1.424 -23.513 1.00 89.31 362 GLY A O 1
ATOM 2695 N N . PRO A 1 363 ? 7.397 -1.106 -21.520 1.00 88.81 363 PRO A N 1
ATOM 2696 C CA . PRO A 1 363 ? 6.455 -0.095 -22.006 1.00 88.81 363 PRO A CA 1
ATOM 2697 C C . PRO A 1 363 ? 7.143 1.138 -22.611 1.00 88.81 363 PRO A C 1
ATOM 2699 O O . PRO A 1 363 ? 6.568 1.817 -23.457 1.00 88.81 363 PRO A O 1
ATOM 2702 N N . PHE A 1 364 ? 8.387 1.405 -22.199 1.00 90.81 364 PHE A N 1
ATOM 2703 C CA . PHE A 1 364 ? 9.181 2.559 -22.626 1.00 90.81 364 PHE A CA 1
ATOM 2704 C C . PHE A 1 364 ? 10.600 2.140 -23.012 1.00 90.81 364 PHE A C 1
ATOM 2706 O O . PHE A 1 364 ? 11.588 2.785 -22.641 1.00 90.81 364 PHE A O 1
ATOM 2713 N N . GLY A 1 365 ? 10.698 1.017 -23.726 1.00 89.25 365 GLY A N 1
ATOM 2714 C CA . GLY A 1 365 ? 11.947 0.540 -24.298 1.00 89.25 365 GLY A CA 1
ATOM 2715 C C . GLY A 1 365 ? 12.612 1.595 -25.177 1.00 89.25 365 GLY A C 1
ATOM 2716 O O . GLY A 1 365 ? 11.947 2.360 -25.881 1.00 89.25 365 GLY A O 1
ATOM 2717 N N . GLY A 1 366 ? 13.940 1.648 -25.126 1.00 89.19 366 GLY A N 1
ATOM 2718 C CA . GLY A 1 366 ? 14.709 2.530 -25.993 1.00 89.19 366 GLY A CA 1
ATOM 2719 C C . GLY A 1 366 ? 14.481 2.191 -27.466 1.00 89.19 366 GLY A C 1
ATOM 2720 O O . GLY A 1 366 ? 14.406 1.021 -27.833 1.00 89.19 366 GLY A O 1
ATOM 2721 N N . ALA A 1 367 ? 14.375 3.200 -28.321 1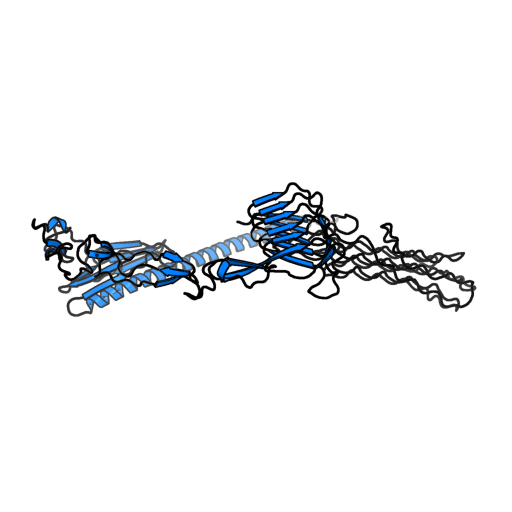.00 91.94 367 ALA A N 1
ATOM 2722 C CA . ALA A 1 367 ? 14.261 3.006 -29.759 1.00 91.94 367 ALA A CA 1
ATOM 2723 C C . ALA A 1 367 ? 15.551 2.388 -30.315 1.00 91.94 367 ALA A C 1
ATOM 2725 O O . ALA A 1 367 ? 16.656 2.775 -29.923 1.00 91.94 367 ALA A O 1
ATOM 2726 N N . GLY A 1 368 ? 15.409 1.436 -31.229 1.00 89.88 368 GLY A N 1
ATOM 2727 C CA . GLY A 1 368 ? 16.524 0.878 -31.973 1.00 89.88 368 GLY A CA 1
ATOM 2728 C C . GLY A 1 368 ? 17.150 1.919 -32.901 1.00 89.88 368 GLY A C 1
ATOM 2729 O O . GLY A 1 368 ? 16.469 2.789 -33.447 1.00 89.88 368 GLY A O 1
ATOM 2730 N N . GLY A 1 369 ? 18.461 1.835 -33.083 1.00 89.31 369 GLY A N 1
ATOM 2731 C CA . GLY A 1 369 ? 19.198 2.693 -33.990 1.00 89.31 369 GLY A CA 1
ATOM 2732 C C . GLY A 1 369 ? 18.849 2.398 -35.446 1.00 89.31 369 GLY A C 1
ATOM 2733 O O . GLY A 1 369 ? 18.715 1.243 -35.854 1.00 89.31 369 GLY A O 1
ATOM 2734 N N . PHE A 1 370 ? 18.718 3.446 -36.254 1.00 89.69 370 PHE A N 1
ATOM 2735 C CA . PHE A 1 370 ? 18.539 3.301 -37.694 1.00 89.69 370 PHE A CA 1
ATOM 2736 C C . PHE A 1 370 ? 19.748 2.628 -38.350 1.00 89.69 370 PHE A C 1
ATOM 2738 O O . PHE A 1 370 ? 20.899 2.857 -37.971 1.00 89.69 370 PHE A O 1
ATOM 2745 N N . ARG A 1 371 ? 19.472 1.809 -39.366 1.00 89.31 371 ARG A N 1
ATOM 2746 C CA . ARG A 1 371 ? 20.499 1.231 -40.234 1.00 89.31 371 ARG A CA 1
ATOM 2747 C C . ARG A 1 371 ? 21.368 2.291 -40.909 1.00 89.31 371 ARG A C 1
ATOM 2749 O O . ARG A 1 371 ? 20.874 3.354 -41.288 1.00 89.31 371 ARG A O 1
ATOM 2756 N N . GLY A 1 372 ? 22.628 1.947 -41.149 1.00 85.50 372 GLY A N 1
ATOM 2757 C CA . GLY A 1 372 ? 23.484 2.668 -42.081 1.00 85.50 372 GLY A CA 1
ATOM 2758 C C . GLY A 1 372 ? 22.903 2.606 -43.495 1.00 85.50 372 GLY A C 1
ATOM 2759 O O . GLY A 1 372 ? 22.438 1.552 -43.942 1.00 85.50 372 GLY A O 1
ATOM 2760 N N . LEU A 1 373 ? 22.908 3.741 -44.195 1.00 85.38 373 LEU A N 1
ATOM 2761 C CA . LEU A 1 373 ? 22.523 3.824 -45.603 1.00 85.38 373 LEU A CA 1
ATOM 2762 C C . LEU A 1 373 ? 23.762 3.729 -46.495 1.00 85.38 373 LEU A C 1
ATOM 2764 O O . LEU A 1 373 ? 24.852 4.160 -46.125 1.00 85.38 373 LEU A O 1
ATOM 2768 N N . PHE A 1 374 ? 23.582 3.159 -47.679 1.00 77.44 374 PHE A N 1
ATOM 2769 C CA . PHE A 1 374 ? 24.636 3.102 -48.680 1.00 77.44 374 PHE A CA 1
ATOM 2770 C C . PHE A 1 374 ? 24.839 4.477 -49.330 1.00 77.44 374 PHE A C 1
ATOM 2772 O O . PHE A 1 374 ? 23.870 5.171 -49.652 1.00 77.44 374 PHE A O 1
ATOM 2779 N N . THR A 1 375 ? 26.098 4.845 -49.556 1.00 76.88 375 THR A N 1
ATOM 2780 C CA . THR A 1 375 ? 26.490 5.926 -50.469 1.00 76.88 375 THR A CA 1
ATOM 2781 C C . THR A 1 375 ? 27.480 5.364 -51.482 1.00 76.88 375 THR A C 1
ATOM 2783 O O . THR A 1 375 ? 28.129 4.370 -51.189 1.00 76.88 375 THR A O 1
ATOM 2786 N N . ASN A 1 376 ? 27.615 5.992 -52.654 1.00 70.00 376 ASN A N 1
ATOM 2787 C CA . ASN A 1 376 ? 28.366 5.475 -53.814 1.00 70.00 376 ASN A CA 1
ATOM 2788 C C . ASN A 1 376 ? 29.859 5.128 -53.590 1.00 70.00 376 ASN A C 1
ATOM 2790 O O . ASN A 1 376 ? 30.523 4.773 -54.559 1.00 70.00 376 ASN A O 1
ATOM 2794 N N . VAL A 1 377 ? 30.407 5.272 -52.381 1.00 71.38 377 VAL A N 1
ATOM 2795 C CA . VAL A 1 377 ? 31.834 5.064 -52.082 1.00 71.38 377 VAL A CA 1
ATOM 2796 C C . VAL A 1 377 ? 32.065 4.368 -50.743 1.00 71.38 377 VAL A C 1
ATOM 2798 O O . VAL A 1 377 ? 32.824 3.407 -50.704 1.00 71.38 377 VAL A O 1
ATOM 2801 N N . ASP A 1 378 ? 31.365 4.780 -49.682 1.00 79.81 378 ASP A N 1
ATOM 2802 C CA . ASP A 1 378 ? 31.518 4.204 -48.342 1.00 79.81 378 ASP A CA 1
ATOM 2803 C C . ASP A 1 378 ? 30.163 3.858 -47.710 1.00 79.81 378 ASP A C 1
ATOM 2805 O O . ASP A 1 378 ? 29.141 4.529 -47.929 1.00 79.81 378 ASP A O 1
ATOM 2809 N N . GLY A 1 379 ? 30.163 2.813 -46.880 1.00 80.44 379 GLY A N 1
ATOM 2810 C CA . GLY A 1 379 ? 29.011 2.478 -46.050 1.00 80.44 379 GLY A CA 1
ATOM 2811 C C . GLY A 1 379 ? 28.857 3.484 -44.906 1.00 80.44 379 GLY A C 1
ATOM 2812 O O . GLY A 1 379 ? 29.793 3.704 -44.139 1.00 80.44 379 GLY A O 1
ATOM 2813 N N . LEU A 1 380 ? 27.675 4.091 -44.739 1.00 87.75 380 LEU A N 1
ATOM 2814 C CA . LEU A 1 380 ? 27.434 4.959 -43.581 1.00 87.75 380 LEU A CA 1
ATOM 2815 C C . LEU A 1 380 ? 27.325 4.133 -42.288 1.00 87.75 380 LEU A C 1
ATOM 2817 O O . LEU A 1 380 ? 26.820 3.001 -42.316 1.00 87.75 380 LEU A O 1
ATOM 2821 N N . PRO A 1 381 ? 27.756 4.689 -41.139 1.00 88.12 381 PRO A N 1
ATOM 2822 C CA . PRO A 1 381 ? 27.618 4.022 -39.854 1.00 88.12 381 PRO A CA 1
ATOM 2823 C C . PRO A 1 381 ? 26.147 3.850 -39.459 1.00 88.12 381 PRO A C 1
ATOM 2825 O O . PRO A 1 381 ? 25.288 4.672 -39.796 1.00 88.12 381 PRO A O 1
ATOM 2828 N N . GLY A 1 382 ? 25.868 2.788 -38.706 1.00 87.50 382 GLY A N 1
ATOM 2829 C CA . GLY A 1 382 ? 24.582 2.613 -38.040 1.00 87.50 382 GLY A CA 1
ATOM 2830 C C . GLY A 1 382 ? 24.400 3.633 -36.916 1.00 87.50 382 GLY A C 1
ATOM 2831 O O . GLY A 1 382 ? 25.365 4.076 -36.290 1.00 87.50 382 GLY A O 1
ATOM 2832 N N . TRP A 1 383 ? 23.159 4.031 -36.651 1.00 92.50 383 TRP A N 1
ATOM 2833 C CA . TRP A 1 383 ? 22.857 4.970 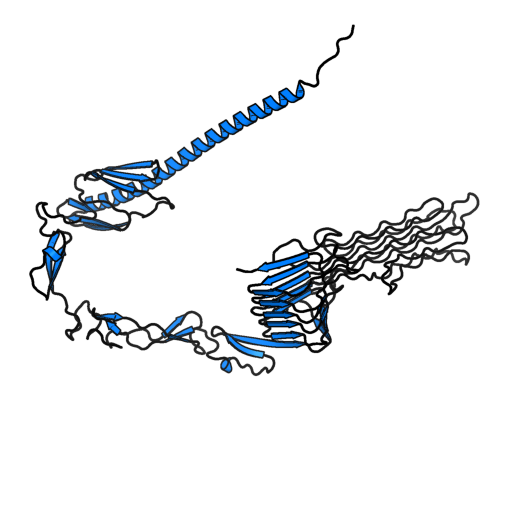-35.572 1.00 92.50 383 TRP A CA 1
ATOM 2834 C C . TRP A 1 383 ? 22.841 4.242 -34.230 1.00 92.50 383 TRP A C 1
ATOM 2836 O O . TRP A 1 383 ? 22.524 3.053 -34.158 1.00 92.50 383 TRP A O 1
ATOM 2846 N N . ASN A 1 384 ? 23.150 4.961 -33.154 1.00 91.56 384 ASN A N 1
ATOM 2847 C CA . ASN A 1 384 ? 22.996 4.417 -31.809 1.00 91.56 384 ASN A CA 1
ATOM 2848 C C . ASN A 1 384 ? 21.514 4.175 -31.499 1.00 91.56 384 ASN A C 1
ATOM 2850 O O . ASN A 1 384 ? 20.641 4.878 -32.016 1.00 91.56 384 ASN A O 1
ATOM 2854 N N . GLY A 1 385 ? 21.243 3.201 -30.632 1.00 89.06 385 GLY A N 1
ATOM 2855 C CA . GLY A 1 385 ? 19.942 3.083 -29.986 1.00 89.06 385 GLY A CA 1
ATOM 2856 C C . GLY A 1 385 ? 19.669 4.275 -29.065 1.00 89.06 385 GLY A C 1
ATOM 2857 O O . GLY A 1 385 ? 20.468 5.206 -28.949 1.00 89.06 385 GLY A O 1
ATOM 2858 N N . THR A 1 386 ? 18.533 4.253 -28.376 1.00 91.31 386 THR A N 1
ATOM 2859 C CA . THR A 1 386 ? 18.250 5.186 -27.280 1.00 91.31 386 THR A CA 1
ATOM 2860 C C . THR A 1 386 ? 18.141 4.449 -25.949 1.00 91.31 386 THR A C 1
ATOM 2862 O O . THR A 1 386 ? 17.916 3.242 -25.899 1.00 91.31 386 THR A O 1
ATOM 2865 N N . LYS A 1 387 ? 18.340 5.162 -24.837 1.00 89.12 387 LYS A N 1
ATOM 2866 C CA . LYS A 1 387 ? 18.206 4.592 -23.489 1.00 89.12 387 LYS A CA 1
ATOM 2867 C C . LYS A 1 387 ? 16.758 4.203 -23.193 1.00 89.12 387 LYS A C 1
ATOM 2869 O O . LYS A 1 387 ? 15.834 4.901 -23.617 1.00 89.12 387 LYS A O 1
ATOM 2874 N N . GLY A 1 388 ? 16.578 3.146 -22.404 1.00 84.88 388 GLY A N 1
ATOM 2875 C CA . GLY A 1 388 ? 15.269 2.799 -21.845 1.00 84.88 388 GLY A CA 1
ATOM 2876 C C . GLY A 1 388 ? 14.737 3.889 -20.906 1.00 84.88 388 GLY A C 1
ATOM 2877 O O . GLY A 1 388 ? 15.507 4.719 -20.410 1.00 84.88 388 GLY A O 1
ATOM 2878 N N . GLY A 1 389 ? 13.426 3.894 -20.658 1.00 85.94 389 GLY A N 1
ATOM 2879 C CA . GLY A 1 389 ? 12.767 4.839 -19.749 1.00 85.94 389 GLY A CA 1
ATOM 2880 C C . GLY A 1 389 ? 11.649 4.232 -18.889 1.00 85.94 389 GLY A C 1
ATOM 2881 O O . GLY A 1 389 ? 11.556 3.009 -18.744 1.00 85.94 389 GLY A O 1
ATOM 2882 N N . TYR A 1 390 ? 10.819 5.116 -18.319 1.00 76.50 390 TYR A N 1
ATOM 2883 C CA . TYR A 1 390 ? 9.777 4.809 -17.315 1.00 76.50 390 TYR A CA 1
ATOM 2884 C C . TYR A 1 390 ? 8.371 5.314 -17.629 1.00 76.50 390 TYR A C 1
ATOM 2886 O O . TYR A 1 390 ? 7.407 4.664 -17.253 1.00 76.50 390 TYR A O 1
ATOM 2894 N N . ALA A 1 391 ? 8.262 6.487 -18.246 1.00 67.69 391 ALA A N 1
ATOM 2895 C CA . ALA A 1 391 ? 7.004 7.131 -18.634 1.00 67.69 391 ALA A CA 1
ATOM 2896 C C . ALA A 1 391 ? 7.051 7.597 -20.103 1.00 67.69 391 ALA A C 1
ATOM 2898 O O . ALA A 1 391 ? 6.025 7.782 -20.750 1.00 67.69 391 ALA A O 1
ATOM 2899 N N . ALA A 1 392 ? 8.264 7.771 -20.629 1.00 64.81 392 ALA A N 1
ATOM 2900 C CA . ALA A 1 392 ? 8.622 7.880 -22.033 1.00 64.81 392 ALA A CA 1
ATOM 2901 C C . ALA A 1 392 ? 10.065 7.350 -22.207 1.00 64.81 392 ALA A C 1
ATOM 2903 O O . ALA A 1 392 ? 10.799 7.243 -21.216 1.00 64.81 392 ALA A O 1
ATOM 2904 N N . PRO A 1 393 ? 10.525 7.024 -23.429 1.00 56.88 393 PRO A N 1
ATOM 2905 C CA . PRO A 1 393 ? 11.938 6.731 -23.668 1.00 56.88 393 PRO A CA 1
ATOM 2906 C C . PRO A 1 393 ? 12.826 7.858 -23.120 1.00 56.88 393 PRO A C 1
ATOM 2908 O O . PRO A 1 393 ? 12.494 9.033 -23.272 1.00 56.88 393 PRO A O 1
ATOM 2911 N N . GLN A 1 394 ? 13.940 7.510 -22.467 1.00 66.62 394 GLN A N 1
ATOM 2912 C CA . GLN A 1 394 ? 14.859 8.461 -21.815 1.00 66.62 394 GLN A CA 1
ATOM 2913 C C . GLN A 1 394 ? 14.263 9.304 -20.663 1.00 66.62 394 GLN A C 1
ATOM 2915 O O . GLN A 1 394 ? 14.938 10.212 -20.174 1.00 66.62 394 GLN A O 1
ATOM 2920 N N . SER A 1 395 ? 13.030 9.039 -20.210 1.00 74.50 395 SER A N 1
ATOM 2921 C CA . SER A 1 395 ? 12.432 9.774 -19.090 1.00 74.50 395 SER A CA 1
ATOM 2922 C C . SER A 1 395 ? 12.875 9.220 -17.733 1.00 74.50 395 SER A C 1
ATOM 2924 O O . SER A 1 395 ? 12.905 8.005 -17.526 1.00 74.50 395 SER A O 1
ATOM 2926 N N . GLN A 1 396 ? 13.102 10.120 -16.777 1.00 74.19 396 GLN A N 1
ATOM 2927 C CA . GLN A 1 396 ? 13.427 9.784 -15.388 1.00 74.19 396 GLN A CA 1
ATOM 2928 C C . GLN A 1 396 ? 12.205 9.280 -14.631 1.00 74.19 396 GLN A C 1
ATOM 2930 O O . GLN A 1 396 ? 11.260 10.059 -14.480 1.00 74.19 396 GLN A O 1
ATOM 2935 N N . GLY A 1 397 ? 12.304 8.069 -14.079 1.00 73.62 397 GLY A N 1
ATOM 2936 C CA . GLY A 1 397 ? 11.474 7.541 -12.998 1.00 73.62 397 GLY A CA 1
ATOM 2937 C C . GLY A 1 397 ? 9.961 7.467 -13.232 1.00 73.62 397 GLY A C 1
ATOM 2938 O O . GLY A 1 397 ? 9.372 8.133 -14.079 1.00 73.62 397 GLY A O 1
ATOM 2939 N N . ASP A 1 398 ? 9.323 6.651 -12.409 1.00 84.19 398 ASP A N 1
ATOM 2940 C CA . ASP A 1 398 ? 7.897 6.735 -12.116 1.00 84.19 398 ASP A CA 1
ATOM 2941 C C . ASP A 1 398 ? 7.556 8.090 -11.473 1.00 84.19 398 ASP A C 1
ATOM 2943 O O . ASP A 1 398 ? 8.279 8.558 -10.587 1.00 84.19 398 ASP A O 1
ATOM 2947 N N . ILE A 1 399 ? 6.478 8.718 -11.946 1.00 87.12 399 ILE A N 1
ATOM 2948 C CA . ILE A 1 399 ? 6.006 10.038 -11.506 1.00 87.12 399 ILE A CA 1
ATOM 2949 C C . ILE A 1 399 ? 4.861 9.959 -10.497 1.00 87.12 399 ILE A C 1
ATOM 2951 O O . ILE A 1 399 ? 4.470 10.994 -9.962 1.00 87.12 399 ILE A O 1
ATOM 2955 N N . SER A 1 400 ? 4.290 8.774 -10.287 1.00 89.31 400 SER A N 1
ATOM 2956 C CA . SER A 1 400 ? 3.179 8.596 -9.362 1.00 89.31 400 SER A CA 1
ATOM 2957 C C . SER A 1 400 ? 3.641 8.788 -7.914 1.00 89.31 400 SER A C 1
ATOM 2959 O O . SER A 1 400 ? 4.761 8.440 -7.535 1.00 89.31 400 SER A O 1
ATOM 2961 N N . GLU A 1 401 ? 2.755 9.329 -7.085 1.00 90.69 401 GLU A N 1
ATOM 2962 C CA . GLU A 1 401 ? 2.987 9.522 -5.646 1.00 90.69 401 GLU A CA 1
ATOM 2963 C C . GLU A 1 401 ? 2.373 8.399 -4.790 1.00 90.69 401 GLU A C 1
ATOM 2965 O O . GLU A 1 401 ? 2.297 8.509 -3.563 1.00 90.69 401 GLU A O 1
ATOM 2970 N N . ASP A 1 402 ? 1.891 7.339 -5.440 1.00 94.25 402 ASP A N 1
ATOM 2971 C CA . ASP A 1 402 ? 1.342 6.144 -4.809 1.00 94.25 402 ASP A CA 1
ATOM 2972 C C . ASP A 1 402 ? 2.418 5.059 -4.615 1.00 94.25 402 ASP A C 1
ATOM 2974 O O . ASP A 1 402 ? 3.604 5.242 -4.908 1.00 94.25 402 ASP A O 1
ATOM 2978 N N . GLU A 1 403 ? 1.994 3.907 -4.104 1.00 96.19 403 GLU A N 1
ATOM 2979 C CA . GLU A 1 403 ? 2.855 2.761 -3.804 1.00 96.19 403 GLU A CA 1
ATOM 2980 C C . GLU A 1 403 ? 3.221 1.921 -5.038 1.00 96.19 403 GLU A C 1
ATOM 2982 O O . GLU A 1 403 ? 3.786 0.829 -4.920 1.00 96.19 403 GLU A O 1
ATOM 2987 N N . THR A 1 404 ? 2.914 2.394 -6.246 1.00 94.94 404 THR A N 1
ATOM 2988 C CA . THR A 1 404 ? 3.378 1.716 -7.452 1.00 94.94 404 THR A CA 1
ATOM 2989 C C . THR A 1 404 ? 4.869 1.976 -7.656 1.00 94.94 404 THR A C 1
ATOM 2991 O O . THR A 1 404 ? 5.400 3.030 -7.326 1.00 94.94 404 THR A O 1
ATOM 2994 N N . VAL A 1 405 ? 5.584 0.968 -8.141 1.00 94.38 405 VAL A N 1
ATOM 2995 C CA . VAL A 1 405 ? 6.958 1.089 -8.634 1.00 94.38 405 VAL A CA 1
ATOM 2996 C C . VAL A 1 405 ? 7.100 0.136 -9.811 1.00 94.38 405 VAL A C 1
ATOM 2998 O O . VAL A 1 405 ? 6.468 -0.921 -9.836 1.00 94.38 405 VAL A O 1
ATOM 3001 N N . PHE A 1 406 ? 7.920 0.504 -10.792 1.00 94.69 406 PHE A N 1
ATOM 3002 C CA . PHE A 1 406 ? 8.055 -0.247 -12.039 1.00 94.69 406 PHE A CA 1
ATOM 3003 C C . PHE A 1 406 ? 9.472 -0.785 -12.231 1.00 94.69 406 PHE A C 1
ATOM 3005 O O . PHE A 1 406 ? 10.448 -0.247 -11.704 1.00 94.69 406 PHE A O 1
ATOM 3012 N N . MET A 1 407 ? 9.579 -1.852 -13.023 1.00 95.25 407 MET A N 1
ATOM 3013 C CA . MET A 1 407 ? 10.858 -2.277 -13.589 1.00 95.25 407 MET A CA 1
ATOM 3014 C C . MET A 1 407 ? 11.325 -1.250 -14.624 1.00 95.25 407 MET A C 1
ATOM 3016 O O . MET A 1 407 ? 10.512 -0.666 -15.342 1.00 95.25 407 MET A O 1
ATOM 3020 N N . GLY A 1 408 ? 12.637 -1.089 -14.756 1.00 94.56 408 GLY A N 1
ATOM 3021 C CA . GLY A 1 408 ? 13.235 -0.315 -15.833 1.00 94.56 408 GLY A CA 1
ATOM 3022 C C . GLY A 1 408 ? 13.049 -0.984 -17.189 1.00 94.56 408 GLY A C 1
ATOM 3023 O O . GLY A 1 408 ? 13.218 -2.200 -17.315 1.00 94.56 408 GLY A O 1
ATOM 3024 N N . SER A 1 409 ? 12.749 -0.187 -18.216 1.00 94.75 409 SER A N 1
ATOM 3025 C CA . SER A 1 409 ? 12.742 -0.655 -19.607 1.00 94.75 409 SER A CA 1
ATOM 3026 C C . SER A 1 409 ? 14.166 -0.891 -20.128 1.00 94.75 409 SER A C 1
ATOM 3028 O O . SER A 1 409 ? 15.118 -0.225 -19.699 1.00 94.75 409 SER A O 1
ATOM 3030 N N . GLY A 1 410 ? 14.315 -1.804 -21.088 1.00 92.88 410 GLY A N 1
ATOM 3031 C CA . GLY A 1 410 ? 15.595 -2.071 -21.740 1.00 92.88 410 GLY A CA 1
ATOM 3032 C C . GLY A 1 410 ? 16.023 -0.944 -22.685 1.00 92.88 410 GLY A C 1
ATOM 3033 O O . GLY A 1 410 ? 15.192 -0.204 -23.220 1.00 92.88 410 GLY A O 1
ATOM 3034 N N . GLY A 1 411 ? 17.329 -0.802 -22.906 1.00 90.94 411 GLY A N 1
ATOM 3035 C CA . GLY A 1 411 ? 17.871 0.097 -23.929 1.00 90.94 411 GLY A CA 1
ATOM 3036 C C . GLY A 1 411 ? 17.619 -0.425 -25.346 1.00 90.94 411 GLY A C 1
ATOM 3037 O O . GLY A 1 411 ? 17.427 -1.623 -25.546 1.00 90.94 411 GLY A O 1
ATOM 3038 N N . GLY A 1 412 ? 17.616 0.462 -26.338 1.00 88.62 412 GLY A N 1
ATOM 3039 C CA . GLY A 1 412 ? 17.532 0.087 -27.750 1.00 88.62 412 GLY A CA 1
ATOM 3040 C C . GLY A 1 412 ? 18.861 -0.455 -28.275 1.00 88.62 412 GLY A C 1
ATOM 3041 O O . GLY A 1 412 ? 19.932 -0.009 -27.850 1.00 88.62 412 GLY A O 1
ATOM 3042 N N . GLY A 1 413 ? 18.796 -1.407 -29.206 1.00 87.88 413 GLY A N 1
ATOM 3043 C CA . GLY A 1 413 ? 19.976 -1.875 -29.932 1.00 87.88 413 GLY A CA 1
ATOM 3044 C C . GLY A 1 413 ? 20.434 -0.849 -30.970 1.00 87.88 413 GLY A C 1
ATOM 3045 O O . GLY A 1 413 ? 19.614 -0.137 -31.540 1.00 87.88 413 GLY A O 1
ATOM 3046 N N . GLY A 1 414 ? 21.731 -0.756 -31.240 1.00 86.31 414 GLY A N 1
ATOM 3047 C CA . GLY A 1 414 ? 22.272 0.053 -32.331 1.00 86.31 414 GLY A CA 1
ATOM 3048 C C . GLY A 1 414 ? 21.947 -0.543 -33.702 1.00 86.31 414 GLY A C 1
ATOM 3049 O O . GLY A 1 414 ? 21.774 -1.755 -33.833 1.00 86.31 414 GLY A O 1
ATOM 3050 N N . GLY A 1 415 ? 21.866 0.295 -34.734 1.00 85.00 415 GLY A N 1
ATOM 3051 C CA . GLY A 1 415 ? 21.703 -0.162 -36.117 1.00 85.00 415 GLY A CA 1
ATOM 3052 C C . GLY A 1 415 ? 22.993 -0.753 -36.684 1.00 85.00 415 GLY A C 1
ATOM 3053 O O . GLY A 1 415 ? 24.083 -0.370 -36.271 1.00 85.00 415 GLY A O 1
ATOM 3054 N N . GLY A 1 416 ? 22.901 -1.669 -37.642 1.00 84.50 416 GLY A N 1
ATOM 3055 C CA . GLY A 1 416 ? 24.062 -2.146 -38.392 1.00 84.50 416 GLY A CA 1
ATOM 3056 C C . GLY A 1 416 ? 24.564 -1.096 -39.383 1.00 84.50 416 GLY A C 1
ATOM 3057 O O . GLY A 1 416 ? 23.772 -0.337 -39.948 1.00 84.50 416 GLY A O 1
ATOM 3058 N N . GLY A 1 417 ? 25.876 -1.039 -39.595 1.00 83.38 417 GLY A N 1
ATOM 3059 C CA . GLY A 1 417 ? 26.487 -0.225 -40.644 1.00 83.38 417 GLY A CA 1
ATOM 3060 C C . GLY A 1 417 ? 26.219 -0.802 -42.035 1.00 83.38 417 GLY A C 1
ATOM 3061 O O . GLY A 1 417 ? 25.997 -2.005 -42.182 1.00 83.38 417 GLY A O 1
ATOM 3062 N N . ALA A 1 418 ? 26.212 0.051 -43.060 1.00 84.50 418 ALA A N 1
ATOM 3063 C CA . ALA A 1 418 ? 26.061 -0.396 -44.448 1.00 84.50 418 ALA A CA 1
ATOM 3064 C C . ALA A 1 418 ? 27.348 -1.044 -44.984 1.00 84.50 418 ALA A C 1
ATOM 3066 O O . ALA A 1 418 ? 28.445 -0.693 -44.545 1.00 84.50 418 ALA A O 1
ATOM 3067 N N . GLY A 1 419 ? 27.218 -1.943 -45.962 1.00 79.12 419 GLY A N 1
ATOM 3068 C CA . GLY A 1 419 ? 28.358 -2.384 -46.766 1.00 79.12 419 GLY A CA 1
ATOM 3069 C C . GLY A 1 419 ? 28.883 -1.253 -47.661 1.00 79.12 419 GLY A C 1
ATOM 3070 O O . GLY A 1 419 ? 28.135 -0.343 -48.023 1.00 79.12 419 GLY A O 1
ATOM 3071 N N . GLY A 1 420 ? 30.170 -1.296 -48.000 1.00 74.94 420 GLY A N 1
ATOM 3072 C CA . GLY A 1 420 ? 30.814 -0.378 -48.946 1.00 74.94 420 GLY A CA 1
ATOM 3073 C C . GLY A 1 420 ? 31.145 -1.090 -50.257 1.00 74.94 420 GLY A C 1
ATOM 3074 O O . GLY A 1 420 ? 31.629 -2.220 -50.227 1.00 74.94 420 GLY A O 1
ATOM 3075 N N . ALA A 1 421 ? 30.882 -0.449 -51.396 1.00 71.69 421 ALA A N 1
ATOM 3076 C CA . ALA A 1 421 ? 31.342 -0.881 -52.717 1.00 71.69 421 ALA A CA 1
ATOM 3077 C C . ALA A 1 421 ? 31.338 0.313 -53.681 1.00 71.69 421 ALA A C 1
ATOM 3079 O O . ALA A 1 421 ? 30.494 1.202 -53.557 1.00 71.69 421 ALA A O 1
ATOM 3080 N N . VAL A 1 422 ? 32.234 0.306 -54.668 1.00 68.50 422 VAL A N 1
ATOM 3081 C CA . VAL A 1 422 ? 32.223 1.282 -55.764 1.00 68.50 422 VAL A CA 1
ATOM 3082 C C . VAL A 1 422 ? 31.883 0.601 -57.072 1.00 68.50 422 VAL A C 1
ATOM 3084 O O . VAL A 1 422 ? 32.442 -0.435 -57.431 1.00 68.50 422 VAL A O 1
ATOM 3087 N N . TYR A 1 423 ? 30.979 1.243 -57.805 1.00 63.09 423 TYR A N 1
ATOM 3088 C CA . TYR A 1 423 ? 30.722 0.930 -59.197 1.00 63.09 423 TYR A CA 1
ATOM 3089 C C . TYR A 1 423 ? 31.800 1.596 -60.057 1.00 63.09 423 TYR A C 1
ATOM 3091 O O . TYR A 1 423 ? 31.792 2.814 -60.239 1.00 63.09 423 TYR A O 1
ATOM 3099 N N . ILE A 1 424 ? 32.746 0.805 -60.559 1.00 63.53 424 ILE A N 1
ATOM 3100 C CA . ILE A 1 424 ? 33.660 1.233 -61.620 1.00 63.53 424 ILE A CA 1
ATOM 3101 C C . ILE A 1 424 ? 33.197 0.560 -62.909 1.00 63.53 424 ILE A C 1
ATOM 3103 O O . ILE A 1 424 ? 33.007 -0.654 -62.927 1.00 63.53 424 ILE A O 1
ATOM 3107 N N . ASP A 1 425 ? 33.043 1.339 -63.983 1.00 65.56 425 ASP A N 1
ATOM 3108 C CA . ASP A 1 425 ? 32.478 0.939 -65.289 1.00 65.56 425 ASP A CA 1
ATOM 3109 C C . ASP A 1 425 ? 33.142 -0.286 -65.973 1.00 65.56 425 ASP A C 1
ATOM 3111 O O . ASP A 1 425 ? 32.710 -0.693 -67.048 1.00 65.56 425 ASP A O 1
ATOM 3115 N N . TYR A 1 426 ? 34.175 -0.900 -65.379 1.00 62.41 426 TYR A N 1
ATOM 3116 C CA . TYR A 1 426 ? 34.952 -2.001 -65.963 1.00 62.41 426 TYR A CA 1
ATOM 3117 C C . TYR A 1 426 ? 35.102 -3.257 -65.083 1.00 62.41 426 TYR A C 1
ATOM 3119 O O . TYR A 1 426 ? 35.869 -4.152 -65.434 1.00 62.41 426 TYR A O 1
ATOM 3127 N N . GLY A 1 427 ? 34.360 -3.371 -63.980 1.00 60.03 427 GLY A N 1
ATOM 3128 C CA . GLY A 1 427 ? 34.340 -4.574 -63.140 1.00 60.03 427 GLY A CA 1
ATOM 3129 C C . GLY A 1 427 ? 34.091 -4.232 -61.676 1.00 60.03 427 GLY A C 1
ATOM 3130 O O . GLY A 1 427 ? 34.671 -3.281 -61.153 1.00 60.03 427 GLY A O 1
ATOM 3131 N N . ALA A 1 428 ? 33.210 -4.985 -61.018 1.00 57.22 428 ALA A N 1
ATOM 3132 C CA . ALA A 1 428 ? 32.900 -4.779 -59.609 1.00 57.22 428 ALA A CA 1
ATOM 3133 C C . ALA A 1 428 ? 34.133 -5.106 -58.752 1.00 57.22 428 ALA A C 1
ATOM 3135 O O . ALA A 1 428 ? 34.621 -6.235 -58.755 1.00 57.22 428 ALA A O 1
ATOM 3136 N N . THR A 1 429 ? 34.652 -4.119 -58.022 1.00 64.00 429 THR A N 1
ATOM 3137 C CA . THR A 1 429 ? 35.652 -4.378 -56.981 1.00 64.00 429 THR A CA 1
ATOM 3138 C C . THR A 1 429 ? 34.987 -5.017 -55.766 1.00 64.00 429 THR A C 1
ATOM 3140 O O . THR A 1 429 ? 33.872 -4.612 -55.427 1.00 64.00 429 THR A O 1
ATOM 3143 N N . PRO A 1 430 ? 35.662 -5.956 -55.080 1.00 62.94 430 PRO A N 1
ATOM 3144 C CA . PRO A 1 430 ? 35.126 -6.607 -53.891 1.00 62.94 430 PRO A CA 1
ATOM 3145 C C . PRO A 1 430 ? 34.725 -5.567 -52.838 1.00 62.94 430 PRO A C 1
ATOM 3147 O O . PRO A 1 430 ? 35.524 -4.708 -52.453 1.00 62.94 430 PRO A O 1
ATOM 3150 N N . GLY A 1 431 ? 33.464 -5.628 -52.405 1.00 67.31 431 GLY A N 1
ATOM 3151 C CA . GLY A 1 431 ? 32.933 -4.758 -51.364 1.00 67.31 431 GLY A CA 1
ATOM 3152 C C . GLY A 1 431 ? 33.372 -5.186 -49.964 1.00 67.31 431 GLY A C 1
ATOM 3153 O O . GLY A 1 431 ? 33.820 -6.308 -49.738 1.00 67.31 431 GLY A O 1
ATOM 3154 N N . SER A 1 432 ? 33.219 -4.285 -49.001 1.00 73.19 432 SER A N 1
ATOM 3155 C CA . SER A 1 432 ? 33.455 -4.552 -47.582 1.00 73.19 432 SER A CA 1
ATOM 3156 C C . SER A 1 432 ? 32.141 -4.616 -46.805 1.00 73.19 432 SER A C 1
ATOM 3158 O O . SER A 1 432 ? 31.312 -3.713 -46.940 1.00 73.19 432 SER A O 1
ATOM 3160 N N . GLY A 1 433 ? 31.963 -5.632 -45.956 1.00 77.38 433 GLY A N 1
ATOM 3161 C CA . GLY A 1 433 ? 30.780 -5.759 -45.098 1.00 77.38 433 GLY A CA 1
ATOM 3162 C C . GLY A 1 433 ? 30.708 -4.687 -44.001 1.00 77.38 433 GLY A C 1
ATOM 3163 O O . GLY A 1 433 ? 31.724 -4.291 -43.419 1.00 77.38 433 GLY A O 1
ATOM 3164 N N . GLY A 1 434 ? 29.498 -4.219 -43.697 1.00 78.62 434 GLY A N 1
ATOM 3165 C CA . GLY A 1 434 ? 29.235 -3.310 -42.582 1.00 78.62 434 GLY A CA 1
ATOM 3166 C C . GLY A 1 434 ? 29.293 -4.020 -41.226 1.00 78.62 434 GLY A C 1
ATOM 3167 O O . GLY A 1 434 ? 29.039 -5.219 -41.122 1.00 78.62 434 GLY A O 1
ATOM 3168 N N . GLY A 1 435 ? 29.626 -3.285 -40.165 1.00 81.19 435 GLY A N 1
ATOM 3169 C CA . GLY A 1 435 ? 29.644 -3.814 -38.799 1.00 81.19 435 GLY A CA 1
ATOM 3170 C C . GLY A 1 435 ? 28.240 -3.956 -38.199 1.00 81.19 435 GLY A C 1
ATOM 3171 O O . GLY A 1 435 ? 27.376 -3.105 -38.415 1.00 81.19 435 GLY A O 1
ATOM 3172 N N . GLY A 1 436 ? 27.999 -5.006 -37.410 1.00 80.75 436 GLY A N 1
ATOM 3173 C CA . GLY A 1 436 ? 26.719 -5.191 -36.708 1.00 80.75 436 GLY A CA 1
ATOM 3174 C C . GLY A 1 436 ? 26.536 -4.218 -35.538 1.00 80.75 436 GLY A C 1
ATOM 3175 O O . GLY A 1 436 ? 27.487 -3.916 -34.826 1.00 80.75 436 GLY A O 1
ATOM 3176 N N . GLY A 1 437 ? 25.330 -3.713 -35.300 1.00 81.56 437 GLY A N 1
ATOM 3177 C CA . GLY A 1 437 ? 25.031 -2.829 -34.170 1.00 81.56 437 GLY A CA 1
ATOM 3178 C C . GLY A 1 437 ? 25.096 -3.546 -32.815 1.00 81.56 437 GLY A C 1
ATOM 3179 O O . GLY A 1 437 ? 24.870 -4.749 -32.733 1.00 81.56 437 GLY A O 1
ATOM 3180 N N . GLY A 1 438 ? 25.412 -2.825 -31.736 1.00 83.75 438 GLY A N 1
ATOM 3181 C CA . GLY A 1 438 ? 25.436 -3.385 -30.374 1.00 83.75 438 GLY A CA 1
ATOM 3182 C C . GLY A 1 438 ? 24.028 -3.614 -29.807 1.00 83.75 438 GLY A C 1
ATOM 3183 O O . GLY A 1 438 ? 23.118 -2.853 -30.122 1.00 83.75 438 GLY A O 1
ATOM 3184 N N . ALA A 1 439 ? 23.818 -4.628 -28.962 1.00 87.50 439 ALA A N 1
ATOM 3185 C CA . ALA A 1 439 ? 22.519 -4.817 -28.302 1.00 87.50 439 ALA A CA 1
ATOM 3186 C C . ALA A 1 439 ? 22.269 -3.748 -27.221 1.00 87.50 439 ALA A C 1
ATOM 3188 O O . ALA A 1 439 ? 23.203 -3.174 -26.682 1.00 87.50 439 ALA A O 1
ATOM 3189 N N . GLY A 1 440 ? 21.027 -3.463 -26.863 1.00 88.50 440 GLY A N 1
ATOM 3190 C CA . GLY A 1 440 ? 20.713 -2.649 -25.693 1.00 88.50 440 GLY A CA 1
ATOM 3191 C C . GLY A 1 440 ? 20.982 -3.410 -24.394 1.00 88.50 440 GLY A C 1
ATOM 3192 O O . GLY A 1 440 ? 20.994 -4.642 -24.370 1.00 88.50 440 GLY A O 1
ATOM 3193 N N . ALA A 1 441 ? 21.183 -2.683 -23.298 1.00 92.12 441 ALA A N 1
ATOM 3194 C CA . ALA A 1 441 ? 21.322 -3.276 -21.969 1.00 92.12 441 ALA A CA 1
ATOM 3195 C C . ALA A 1 441 ? 19.960 -3.461 -21.273 1.00 92.12 441 ALA A C 1
ATOM 3197 O O . ALA A 1 441 ? 19.002 -2.734 -21.559 1.00 92.12 441 ALA A O 1
ATOM 3198 N N . ALA A 1 442 ? 19.874 -4.419 -20.346 1.00 94.62 442 ALA A N 1
ATOM 3199 C CA . ALA A 1 442 ? 18.655 -4.678 -19.582 1.00 94.62 442 ALA A CA 1
ATOM 3200 C C . ALA A 1 442 ? 18.365 -3.569 -18.555 1.00 94.62 442 ALA A C 1
ATOM 3202 O O . ALA A 1 442 ? 19.278 -2.945 -18.004 1.00 94.62 442 ALA A O 1
ATOM 3203 N N . GLY A 1 443 ? 17.086 -3.317 -18.283 1.00 95.00 443 GLY A N 1
ATOM 3204 C CA . GLY A 1 443 ? 16.663 -2.416 -17.213 1.00 95.00 443 GLY A CA 1
ATOM 3205 C C . GLY A 1 443 ? 16.821 -3.031 -15.817 1.00 95.00 443 GLY A C 1
ATOM 3206 O O . GLY A 1 443 ? 17.063 -4.227 -15.669 1.00 95.00 443 GLY A O 1
ATOM 3207 N N . GLY A 1 444 ? 16.694 -2.217 -14.772 1.00 96.12 444 GLY A N 1
ATOM 3208 C CA . GLY A 1 444 ? 16.690 -2.679 -13.381 1.00 96.12 444 GLY A CA 1
ATOM 3209 C C . GLY A 1 444 ? 15.365 -3.336 -12.988 1.00 96.12 444 GLY A C 1
ATOM 3210 O O . GLY A 1 444 ? 14.300 -2.900 -13.422 1.00 96.12 444 GLY A O 1
ATOM 3211 N N . GLY A 1 445 ? 15.416 -4.380 -12.162 1.00 97.50 445 GLY A N 1
ATOM 3212 C CA . GLY A 1 445 ? 14.228 -4.917 -11.494 1.00 97.50 445 GLY A CA 1
ATOM 3213 C C . GLY A 1 445 ? 13.772 -3.998 -10.360 1.00 97.50 445 GLY A C 1
ATOM 3214 O O . GLY A 1 445 ? 14.478 -3.046 -10.028 1.00 97.50 445 GLY A O 1
ATOM 3215 N N . TYR A 1 446 ? 12.622 -4.270 -9.744 1.00 97.50 446 TYR A N 1
ATOM 3216 C CA . TYR A 1 446 ? 12.172 -3.488 -8.585 1.00 97.50 446 TYR A CA 1
ATOM 3217 C C . TYR A 1 446 ? 12.126 -4.296 -7.290 1.00 97.50 446 TYR A C 1
ATOM 3219 O O . TYR A 1 446 ? 11.987 -5.519 -7.299 1.00 97.50 446 TYR A O 1
ATOM 3227 N N . VAL A 1 447 ? 12.238 -3.585 -6.170 1.00 98.06 447 VAL A N 1
ATOM 3228 C CA . VAL A 1 447 ? 12.152 -4.144 -4.819 1.00 98.06 447 VAL A CA 1
ATOM 3229 C C . VAL A 1 447 ? 11.121 -3.358 -4.016 1.00 98.06 447 VAL A C 1
ATOM 3231 O O . VAL A 1 447 ? 11.172 -2.128 -3.977 1.00 98.06 447 VAL A O 1
ATOM 3234 N N . LYS A 1 448 ? 10.198 -4.059 -3.361 1.00 98.12 448 LYS A N 1
ATOM 3235 C CA . LYS A 1 448 ? 9.222 -3.491 -2.427 1.00 98.12 448 LYS A CA 1
ATOM 3236 C C . LYS A 1 448 ? 9.380 -4.147 -1.063 1.00 98.12 448 LYS A C 1
ATOM 3238 O O . LYS A 1 448 ? 9.320 -5.369 -0.959 1.00 98.12 448 LYS A O 1
ATOM 3243 N N . LEU A 1 449 ? 9.570 -3.333 -0.034 1.00 97.75 449 LEU A N 1
ATOM 3244 C CA . LEU A 1 449 ? 9.675 -3.773 1.352 1.00 97.75 449 LEU A CA 1
ATOM 3245 C C . LEU A 1 449 ? 8.555 -3.108 2.157 1.00 97.75 449 LEU A C 1
ATOM 3247 O O . LEU A 1 449 ? 8.554 -1.886 2.327 1.00 97.75 449 LEU A O 1
ATOM 3251 N N . TYR A 1 450 ? 7.622 -3.922 2.640 1.00 97.94 450 TYR A N 1
ATOM 3252 C CA . TYR A 1 450 ? 6.523 -3.535 3.515 1.00 97.94 450 TYR A CA 1
ATOM 3253 C C . TYR A 1 450 ? 6.785 -4.099 4.910 1.00 97.94 450 TYR A C 1
ATOM 3255 O O . TYR A 1 450 ? 6.866 -5.315 5.073 1.00 97.94 450 TYR A O 1
ATOM 3263 N N . ALA A 1 451 ? 6.915 -3.232 5.913 1.00 96.62 451 ALA A N 1
ATOM 3264 C CA . ALA A 1 451 ? 6.994 -3.648 7.307 1.00 96.62 451 ALA A CA 1
ATOM 3265 C C . ALA A 1 451 ? 5.867 -3.015 8.128 1.00 96.62 451 ALA A C 1
ATOM 3267 O O . ALA A 1 451 ? 5.655 -1.809 8.047 1.00 96.62 451 ALA A O 1
ATOM 3268 N N . SER A 1 452 ? 5.152 -3.780 8.952 1.00 95.00 452 SER A N 1
ATOM 3269 C CA . SER A 1 452 ? 4.116 -3.188 9.815 1.00 95.00 452 SER A CA 1
ATOM 3270 C C . SER A 1 452 ? 4.701 -2.341 10.951 1.00 95.00 452 SER A C 1
ATOM 3272 O O . SER A 1 452 ? 4.016 -1.457 11.464 1.00 95.00 452 SER A O 1
ATOM 3274 N N . GLN A 1 453 ? 5.968 -2.559 11.324 1.00 94.88 453 GLN A N 1
ATOM 3275 C CA . GLN A 1 453 ? 6.667 -1.794 12.355 1.00 94.88 453 GLN A CA 1
ATOM 3276 C C . GLN A 1 453 ? 7.915 -1.095 11.813 1.00 94.88 453 GLN A C 1
ATOM 3278 O O . GLN A 1 453 ? 7.872 0.118 11.604 1.00 94.88 453 GLN A O 1
ATOM 3283 N N . ILE A 1 454 ? 9.012 -1.822 11.586 1.00 96.06 454 ILE A N 1
ATOM 3284 C CA . ILE A 1 454 ? 10.327 -1.210 11.343 1.00 96.06 454 ILE A CA 1
ATOM 3285 C C . ILE A 1 454 ? 10.974 -1.743 10.061 1.00 96.06 454 ILE A C 1
ATOM 3287 O O . ILE A 1 454 ? 11.058 -2.951 9.846 1.00 96.06 454 ILE A O 1
ATOM 3291 N N . ILE A 1 455 ? 11.522 -0.835 9.249 1.00 97.00 455 ILE A N 1
ATOM 3292 C CA . ILE A 1 455 ? 12.540 -1.138 8.233 1.00 97.00 455 ILE A CA 1
ATOM 3293 C C . ILE A 1 455 ? 13.866 -0.522 8.681 1.00 97.00 455 ILE A C 1
ATOM 3295 O O . ILE A 1 455 ? 13.961 0.694 8.831 1.00 97.00 455 ILE A O 1
ATOM 3299 N N . ASN A 1 456 ? 14.902 -1.341 8.853 1.00 96.12 456 ASN A N 1
ATOM 3300 C CA . ASN A 1 456 ? 16.257 -0.905 9.182 1.00 96.12 456 ASN A CA 1
ATOM 3301 C C . ASN A 1 456 ? 17.254 -1.359 8.109 1.00 96.12 456 ASN A C 1
ATOM 3303 O O . ASN A 1 456 ? 17.515 -2.551 7.948 1.00 96.12 456 ASN A O 1
ATOM 3307 N N . ILE A 1 457 ? 17.824 -0.412 7.368 1.00 95.88 457 ILE A N 1
ATOM 3308 C CA . ILE A 1 457 ? 18.736 -0.688 6.255 1.00 95.88 457 ILE A CA 1
ATOM 3309 C C . ILE A 1 457 ? 20.114 -0.109 6.573 1.00 95.88 457 ILE A C 1
ATOM 3311 O O . ILE A 1 457 ? 20.315 1.107 6.565 1.00 95.88 457 ILE A O 1
ATOM 3315 N N . THR A 1 458 ? 21.073 -1.000 6.814 1.00 95.19 458 THR A N 1
ATOM 3316 C CA . THR A 1 458 ? 22.511 -0.699 6.942 1.00 95.19 458 THR A CA 1
ATOM 3317 C C . THR A 1 458 ? 23.321 -1.258 5.768 1.00 95.19 458 THR A C 1
ATOM 3319 O O . THR A 1 458 ? 24.415 -0.775 5.483 1.00 95.19 458 THR A O 1
ATOM 3322 N N . GLY A 1 459 ? 22.761 -2.236 5.055 1.00 95.31 459 GLY A N 1
ATOM 3323 C CA . GLY A 1 459 ? 23.292 -2.838 3.838 1.00 95.31 459 GLY A CA 1
ATOM 3324 C C . GLY A 1 459 ? 22.898 -2.106 2.551 1.00 95.31 459 GLY A C 1
ATOM 3325 O O . GLY A 1 459 ? 22.401 -0.982 2.564 1.00 95.31 459 GLY A O 1
ATOM 3326 N N . MET A 1 460 ? 23.122 -2.744 1.405 1.00 95.75 460 MET A N 1
ATOM 3327 C CA . MET A 1 460 ? 22.943 -2.125 0.086 1.00 95.75 460 MET A CA 1
ATOM 3328 C C . MET A 1 460 ? 21.715 -2.683 -0.632 1.00 95.75 460 MET A C 1
ATOM 3330 O O . MET A 1 460 ? 21.433 -3.878 -0.572 1.00 95.75 460 MET A O 1
ATOM 3334 N N . ILE A 1 461 ? 21.012 -1.815 -1.359 1.00 96.31 461 ILE A N 1
ATOM 3335 C CA . ILE A 1 461 ? 19.923 -2.210 -2.256 1.00 96.31 461 ILE A CA 1
ATOM 3336 C C . ILE A 1 461 ? 20.202 -1.601 -3.626 1.00 96.31 461 ILE A C 1
ATOM 3338 O O . ILE A 1 461 ? 20.275 -0.376 -3.764 1.00 96.31 461 ILE A O 1
ATOM 3342 N N . TYR A 1 462 ? 20.370 -2.459 -4.629 1.00 96.75 462 TYR A N 1
ATOM 3343 C CA . TYR A 1 462 ? 20.625 -2.055 -6.004 1.00 96.75 462 TYR A CA 1
ATOM 3344 C C . TYR A 1 462 ? 19.475 -2.452 -6.906 1.00 96.75 462 TYR A C 1
ATOM 3346 O O . TYR A 1 462 ? 19.119 -3.620 -7.004 1.00 96.75 462 TYR A O 1
ATOM 3354 N N . THR A 1 463 ? 18.934 -1.471 -7.609 1.00 96.69 463 THR A N 1
ATOM 3355 C CA . THR A 1 463 ? 17.917 -1.653 -8.642 1.00 96.69 463 THR A CA 1
ATOM 3356 C C . THR A 1 463 ? 18.409 -1.039 -9.950 1.00 96.69 463 THR A C 1
ATOM 3358 O O . THR A 1 463 ? 17.622 -0.570 -10.753 1.00 96.69 463 THR A O 1
ATOM 3361 N N . THR A 1 464 ? 19.720 -0.973 -10.198 1.00 95.88 464 THR A N 1
ATOM 3362 C CA . THR A 1 464 ? 20.251 -0.213 -11.342 1.00 95.88 464 THR A CA 1
ATOM 3363 C C . THR A 1 464 ? 19.987 -0.864 -12.702 1.00 95.88 464 THR A C 1
ATOM 3365 O O . THR A 1 464 ? 19.874 -2.082 -12.835 1.00 95.88 464 THR A O 1
ATOM 3368 N N . GLY A 1 465 ? 19.930 -0.045 -13.752 1.00 93.50 465 GLY A N 1
ATOM 3369 C CA . GLY A 1 465 ? 19.982 -0.547 -15.125 1.00 93.50 465 GLY A CA 1
ATOM 3370 C C . GLY A 1 465 ? 21.368 -1.102 -15.450 1.00 93.50 465 GLY A C 1
ATOM 3371 O O . GLY A 1 465 ? 22.376 -0.658 -14.893 1.00 93.50 465 GLY A O 1
ATOM 3372 N N . GLU A 1 466 ? 21.452 -2.055 -16.373 1.00 92.06 466 GLU A N 1
ATOM 3373 C CA . GLU A 1 466 ? 22.744 -2.533 -16.854 1.00 92.06 466 GLU A CA 1
ATOM 3374 C C . GLU A 1 466 ? 23.398 -1.518 -17.795 1.00 92.06 466 GLU A C 1
ATOM 3376 O O . GLU A 1 466 ? 22.748 -0.842 -18.593 1.00 92.06 466 GLU A O 1
ATOM 3381 N N . ASN A 1 467 ? 24.727 -1.439 -17.714 1.00 85.19 467 ASN A N 1
ATOM 3382 C CA . ASN A 1 467 ? 25.559 -0.715 -18.679 1.00 85.19 467 ASN A CA 1
ATOM 3383 C C . ASN A 1 467 ? 26.242 -1.658 -19.681 1.00 85.19 467 ASN A C 1
ATOM 3385 O O . ASN A 1 467 ? 27.186 -1.260 -20.359 1.00 85.19 467 ASN A O 1
ATOM 3389 N N . ARG A 1 468 ? 25.860 -2.938 -19.697 1.00 75.38 468 ARG A N 1
ATOM 3390 C CA . ARG A 1 468 ? 26.480 -3.955 -20.545 1.00 75.38 468 ARG A CA 1
ATOM 3391 C C . ARG A 1 468 ? 25.468 -4.425 -21.572 1.00 75.38 468 ARG A C 1
ATOM 3393 O O . ARG A 1 468 ? 24.399 -4.910 -21.226 1.00 75.38 468 ARG A O 1
ATOM 3400 N N . SER A 1 469 ? 25.824 -4.244 -22.831 1.00 67.00 469 SER A N 1
ATOM 3401 C CA . SER A 1 469 ? 25.096 -4.738 -23.987 1.00 67.00 469 SER A CA 1
ATOM 3402 C C . SER A 1 469 ? 25.530 -6.157 -24.341 1.00 67.00 469 SER A C 1
ATOM 3404 O O . SER A 1 469 ? 26.715 -6.483 -24.254 1.00 67.00 469 SER A O 1
ATOM 3406 N N . GLY A 1 470 ? 24.598 -6.986 -24.811 1.00 65.38 470 GLY A N 1
ATOM 3407 C CA . GLY A 1 470 ? 24.942 -8.219 -25.523 1.00 65.38 470 GLY A CA 1
ATOM 3408 C C . GLY A 1 470 ? 25.710 -7.952 -26.828 1.00 65.38 470 GLY A C 1
ATOM 3409 O O . GLY A 1 470 ? 25.716 -6.831 -27.346 1.00 65.38 470 GLY A O 1
ATOM 3410 N N . ASN A 1 471 ? 26.359 -8.992 -27.362 1.00 65.56 471 ASN A N 1
ATOM 3411 C CA . ASN A 1 471 ? 26.994 -8.924 -28.680 1.00 65.56 471 ASN A CA 1
ATOM 3412 C C . ASN A 1 471 ? 25.943 -8.620 -29.754 1.00 65.56 471 ASN A C 1
ATOM 3414 O O . ASN A 1 471 ? 24.854 -9.196 -29.741 1.00 65.56 471 ASN A O 1
ATOM 3418 N N . GLY A 1 472 ? 26.297 -7.755 -30.700 1.00 64.56 472 GLY A N 1
ATOM 3419 C CA . GLY A 1 472 ? 25.544 -7.623 -31.942 1.00 64.56 472 GLY A CA 1
ATOM 3420 C C . GLY A 1 472 ? 25.696 -8.863 -32.816 1.00 64.56 472 GLY A C 1
ATOM 3421 O O . GLY A 1 472 ? 26.719 -9.551 -32.740 1.00 64.56 472 GLY A O 1
ATOM 3422 N N . SER A 1 473 ? 24.720 -9.130 -33.683 1.00 65.00 473 SER A N 1
ATOM 3423 C CA . SER A 1 473 ? 24.886 -10.120 -34.752 1.00 65.00 473 SER A CA 1
ATOM 3424 C C . SER A 1 473 ? 26.092 -9.751 -35.623 1.00 65.00 473 SER A C 1
ATOM 3426 O O . SER A 1 473 ? 26.338 -8.568 -35.873 1.00 65.00 473 SER A O 1
ATOM 3428 N N . ARG A 1 474 ? 26.860 -10.749 -36.078 1.00 66.75 474 ARG A N 1
ATOM 3429 C CA . ARG A 1 474 ? 27.876 -10.527 -37.120 1.00 66.75 474 ARG A CA 1
ATOM 3430 C C . ARG A 1 474 ? 27.186 -10.068 -38.408 1.00 66.75 474 ARG A C 1
ATOM 3432 O O . ARG A 1 474 ? 26.027 -10.420 -38.622 1.00 66.75 474 ARG A O 1
ATOM 3439 N N . GLY A 1 475 ? 27.867 -9.254 -39.216 1.00 62.59 475 GLY A N 1
ATOM 3440 C CA . GLY A 1 475 ? 27.455 -9.089 -40.611 1.00 62.59 475 GLY A CA 1
ATOM 3441 C C . GLY A 1 475 ? 27.638 -10.418 -41.346 1.00 62.59 475 GLY A C 1
ATOM 3442 O O . GLY A 1 475 ? 28.509 -11.199 -40.954 1.00 62.59 475 GLY A O 1
ATOM 3443 N N . ASP A 1 476 ? 26.818 -10.691 -42.360 1.00 59.38 476 ASP A N 1
ATOM 3444 C CA . ASP A 1 476 ? 27.008 -11.898 -43.164 1.00 59.38 476 ASP A CA 1
ATOM 3445 C C . ASP A 1 476 ? 28.293 -11.756 -43.997 1.00 59.38 476 ASP A C 1
ATOM 3447 O O . ASP A 1 476 ? 28.615 -10.675 -44.506 1.00 59.38 476 ASP A O 1
ATOM 3451 N N . ASP A 1 477 ? 29.046 -12.849 -44.119 1.00 60.53 477 ASP A N 1
ATOM 3452 C CA . ASP A 1 477 ? 30.184 -12.918 -45.033 1.00 60.53 477 ASP A CA 1
ATOM 3453 C C . ASP A 1 477 ? 29.663 -12.896 -46.480 1.00 60.53 477 ASP A C 1
ATOM 3455 O O . ASP A 1 477 ? 28.701 -13.593 -46.812 1.00 60.53 477 ASP A O 1
ATOM 3459 N N . SER A 1 478 ? 30.283 -12.102 -47.361 1.00 56.16 478 SER A N 1
ATOM 3460 C CA . SER A 1 478 ? 29.969 -12.139 -48.795 1.00 56.16 478 SER A CA 1
ATOM 3461 C C . SER A 1 478 ? 30.332 -13.523 -49.338 1.00 56.16 478 SER A C 1
ATOM 3463 O O . SER A 1 478 ? 31.491 -13.929 -49.274 1.00 56.16 478 SER A O 1
ATOM 3465 N N . GLY A 1 479 ? 29.335 -14.266 -49.819 1.00 53.81 479 GLY A N 1
ATOM 3466 C CA . GLY A 1 479 ? 29.402 -15.709 -50.082 1.00 53.81 479 GLY A CA 1
ATOM 3467 C C . GLY A 1 479 ? 30.244 -16.155 -51.283 1.00 53.81 479 GLY A C 1
ATOM 3468 O O . GLY A 1 479 ? 30.060 -17.274 -51.762 1.00 53.81 479 GLY A O 1
ATOM 3469 N N . SER A 1 480 ? 31.144 -15.326 -51.804 1.00 52.34 480 SER A N 1
ATOM 3470 C CA . SER A 1 480 ? 31.967 -15.652 -52.967 1.00 52.34 480 SER A CA 1
ATOM 3471 C C . SER A 1 480 ? 33.282 -16.314 -52.540 1.00 52.34 480 SER A C 1
ATOM 3473 O O . SER A 1 480 ? 34.098 -15.728 -51.839 1.00 52.34 480 SER A O 1
ATOM 3475 N N . GLY A 1 481 ? 33.490 -17.562 -52.964 1.00 52.66 481 GLY A N 1
ATOM 3476 C CA . GLY A 1 481 ? 34.588 -18.437 -52.532 1.00 52.66 481 GLY A CA 1
ATOM 3477 C C . GLY A 1 481 ? 36.003 -18.112 -53.037 1.00 52.66 481 GLY A C 1
ATOM 3478 O O . GLY A 1 481 ? 36.823 -19.026 -53.036 1.00 52.66 481 GLY A O 1
ATOM 3479 N N . ASP A 1 482 ? 36.306 -16.875 -53.452 1.00 56.78 482 ASP A N 1
ATOM 3480 C CA . ASP A 1 482 ? 37.694 -16.468 -53.740 1.00 56.78 482 ASP A CA 1
ATOM 3481 C C . ASP A 1 482 ? 38.285 -15.676 -52.564 1.00 56.78 482 ASP A C 1
ATOM 3483 O O . ASP A 1 482 ? 37.665 -14.762 -52.036 1.00 56.78 482 ASP A O 1
ATOM 3487 N N . ASP A 1 483 ? 39.535 -15.945 -52.188 1.00 55.88 483 ASP A N 1
ATOM 3488 C CA . ASP A 1 483 ? 40.235 -15.312 -51.050 1.00 55.88 483 ASP A CA 1
ATOM 3489 C C . ASP A 1 483 ? 40.487 -13.785 -51.198 1.00 55.88 483 ASP A C 1
ATOM 3491 O O . ASP A 1 483 ? 41.251 -13.191 -50.436 1.00 55.88 483 ASP A O 1
ATOM 3495 N N . GLN A 1 484 ? 39.886 -13.127 -52.195 1.00 55.84 484 GLN A N 1
ATOM 3496 C CA . GLN A 1 484 ? 40.031 -11.692 -52.467 1.00 55.84 484 GLN A CA 1
ATOM 3497 C C . GLN A 1 484 ? 38.897 -10.829 -51.890 1.00 55.84 484 GLN A C 1
ATOM 3499 O O . GLN A 1 484 ? 38.970 -9.600 -51.980 1.00 55.84 484 GLN A O 1
ATOM 3504 N N . TYR A 1 485 ? 37.866 -11.431 -51.292 1.00 56.38 485 TYR A N 1
ATOM 3505 C CA . TYR A 1 485 ? 36.753 -10.690 -50.693 1.00 56.38 485 TYR A CA 1
ATOM 3506 C C . TYR A 1 485 ? 37.034 -10.349 -49.224 1.00 56.38 485 TYR A C 1
ATOM 3508 O O . TYR A 1 485 ? 37.589 -11.146 -48.467 1.00 56.38 485 TYR A O 1
ATOM 3516 N N . GLY A 1 486 ? 36.681 -9.127 -48.813 1.00 56.12 486 GLY A N 1
ATOM 3517 C CA . GLY A 1 486 ? 36.822 -8.706 -47.421 1.00 56.12 486 GLY A CA 1
ATOM 3518 C C . GLY A 1 486 ? 35.823 -9.449 -46.535 1.00 56.12 486 GLY A C 1
ATOM 3519 O O . GLY A 1 486 ? 34.643 -9.505 -46.869 1.00 56.12 486 GLY A O 1
ATOM 3520 N N . ALA A 1 487 ? 36.280 -9.989 -45.399 1.00 58.81 487 ALA A N 1
ATOM 3521 C CA . ALA A 1 487 ? 35.402 -10.627 -44.416 1.00 58.81 487 ALA A CA 1
ATOM 3522 C C . ALA A 1 487 ? 34.247 -9.695 -44.004 1.00 58.81 487 ALA A C 1
ATOM 3524 O O . ALA A 1 487 ? 34.413 -8.465 -43.961 1.00 58.81 487 ALA A O 1
ATOM 3525 N N . GLY A 1 488 ? 33.094 -10.278 -43.666 1.00 59.28 488 GLY A N 1
ATOM 3526 C CA . GLY A 1 488 ? 31.987 -9.539 -43.074 1.00 59.28 488 GLY A CA 1
ATOM 3527 C C . GLY A 1 488 ? 32.455 -8.746 -41.850 1.00 59.28 488 GLY A C 1
ATOM 3528 O O . GLY A 1 488 ? 33.375 -9.147 -41.128 1.00 59.28 488 GLY A O 1
ATOM 3529 N N . GLY A 1 489 ? 31.842 -7.583 -41.615 1.00 61.38 489 GLY A N 1
ATOM 3530 C CA . GLY A 1 489 ? 32.135 -6.797 -40.421 1.00 61.38 489 GLY A CA 1
ATOM 3531 C C . GLY A 1 489 ? 31.900 -7.629 -39.160 1.00 61.38 489 GLY A C 1
ATOM 3532 O O . GLY A 1 489 ? 30.908 -8.359 -39.044 1.00 61.38 489 GLY A O 1
ATOM 3533 N N . LEU A 1 490 ? 32.816 -7.525 -38.194 1.00 64.69 490 LEU A N 1
ATOM 3534 C CA . LEU A 1 490 ? 32.681 -8.225 -36.919 1.00 64.69 490 LEU A CA 1
ATOM 3535 C C . LEU A 1 490 ? 31.375 -7.777 -36.252 1.00 64.69 490 LEU A C 1
ATOM 3537 O O . LEU A 1 490 ? 30.993 -6.610 -36.316 1.00 64.69 490 LEU A O 1
ATOM 3541 N N . GLY A 1 491 ? 30.679 -8.705 -35.599 1.00 59.28 491 GLY A N 1
ATOM 3542 C CA . GLY A 1 491 ? 29.558 -8.347 -34.731 1.00 59.28 491 GLY A CA 1
ATOM 3543 C C . GLY A 1 491 ? 30.046 -7.441 -33.601 1.00 59.28 491 GLY A C 1
ATOM 3544 O O . GLY A 1 491 ? 31.217 -7.507 -33.216 1.00 59.28 491 GLY A O 1
ATOM 3545 N N . GLY A 1 492 ? 29.170 -6.584 -33.073 1.00 56.38 492 GLY A N 1
ATOM 3546 C CA . GLY A 1 492 ? 29.509 -5.743 -31.923 1.00 56.38 492 GLY A CA 1
ATOM 3547 C C . GLY A 1 492 ? 30.073 -6.584 -30.777 1.00 56.38 492 GLY A C 1
ATOM 3548 O O . GLY A 1 492 ? 29.443 -7.558 -30.363 1.00 56.38 492 GLY A O 1
ATOM 3549 N N . PHE A 1 493 ? 31.264 -6.226 -30.291 1.00 56.56 493 PHE A N 1
ATOM 3550 C CA . PHE A 1 493 ? 31.923 -6.924 -29.192 1.00 56.56 493 PHE A CA 1
ATOM 3551 C C . PHE A 1 493 ? 31.354 -6.461 -27.848 1.00 56.56 493 PHE A C 1
ATOM 3553 O O . PHE A 1 493 ? 31.393 -5.278 -27.512 1.00 56.56 493 PHE A O 1
ATOM 3560 N N . ASN A 1 494 ? 30.923 -7.410 -27.024 1.00 50.44 494 ASN A N 1
ATOM 3561 C CA . ASN A 1 494 ? 30.674 -7.243 -25.598 1.00 50.44 494 ASN A CA 1
ATOM 3562 C C . ASN A 1 494 ? 32.033 -7.120 -24.903 1.00 50.44 494 ASN A C 1
ATOM 3564 O O . ASN A 1 494 ? 32.561 -8.070 -24.322 1.00 50.44 494 ASN A O 1
ATOM 3568 N N . SER A 1 495 ? 32.663 -5.955 -25.053 1.00 50.69 495 SER A N 1
ATOM 3569 C CA . SER A 1 495 ? 33.864 -5.643 -24.295 1.00 50.69 495 SER A CA 1
ATOM 3570 C C . SER A 1 495 ? 33.459 -5.425 -22.835 1.00 50.69 495 SER A C 1
ATOM 3572 O O . SER A 1 495 ? 32.569 -4.637 -22.518 1.00 50.69 495 SER A O 1
ATOM 3574 N N . THR A 1 496 ? 34.121 -6.123 -21.914 1.00 51.53 496 THR A N 1
ATOM 3575 C CA . THR A 1 496 ? 33.919 -5.980 -20.459 1.00 51.53 496 THR A CA 1
ATOM 3576 C C . THR A 1 496 ? 34.183 -4.552 -19.953 1.00 51.53 496 THR A C 1
ATOM 3578 O O . THR A 1 496 ? 33.755 -4.195 -18.851 1.00 51.53 496 THR A O 1
ATOM 3581 N N . LEU A 1 497 ? 34.838 -3.727 -20.776 1.00 51.19 497 LEU A N 1
ATOM 3582 C CA . LEU A 1 497 ? 35.155 -2.317 -20.580 1.00 51.19 497 LEU A CA 1
ATOM 3583 C C . LEU A 1 497 ? 34.059 -1.414 -21.167 1.00 51.19 497 LEU A C 1
ATOM 3585 O O . LEU A 1 497 ? 34.286 -0.809 -22.204 1.00 51.19 497 LEU A O 1
ATOM 3589 N N . SER A 1 498 ? 32.888 -1.364 -20.512 1.00 50.38 498 SER A N 1
ATOM 3590 C CA . SER A 1 498 ? 31.835 -0.310 -20.548 1.00 50.38 498 SER A CA 1
ATOM 3591 C C . SER A 1 498 ? 31.433 0.354 -21.880 1.00 50.38 498 SER A C 1
ATOM 3593 O O . SER A 1 498 ? 30.656 1.310 -21.876 1.00 50.38 498 SER A O 1
ATOM 3595 N N . SER A 1 499 ? 31.925 -0.117 -23.018 1.00 54.06 499 SER A N 1
ATOM 3596 C CA . SER A 1 499 ? 31.798 0.540 -24.302 1.00 54.06 499 SER A CA 1
ATOM 3597 C C . SER A 1 499 ? 30.906 -0.343 -25.161 1.00 54.06 499 SER A C 1
ATOM 3599 O O . SER A 1 499 ? 31.300 -1.408 -25.632 1.00 54.06 499 SER A O 1
ATOM 3601 N N . MET A 1 500 ? 29.652 0.090 -25.298 1.00 57.62 500 MET A N 1
ATOM 3602 C CA . MET A 1 500 ? 28.611 -0.517 -26.135 1.00 57.62 500 MET A CA 1
ATOM 3603 C C . MET A 1 500 ? 28.938 -0.316 -27.626 1.00 57.62 500 MET A C 1
ATOM 3605 O O . MET A 1 500 ? 28.108 0.155 -28.392 1.00 57.62 500 MET A O 1
ATOM 3609 N N . VAL A 1 501 ? 30.189 -0.529 -28.038 1.00 66.94 501 VAL A N 1
ATOM 3610 C CA . VAL A 1 501 ? 30.682 -0.175 -29.373 1.00 66.94 501 VAL A CA 1
ATOM 3611 C C . VAL A 1 501 ? 30.091 -1.156 -30.377 1.00 66.94 501 VAL A C 1
ATOM 3613 O O . VAL A 1 501 ? 30.171 -2.369 -30.189 1.00 66.94 501 VAL A O 1
ATOM 3616 N N . GLY A 1 502 ? 29.472 -0.632 -31.436 1.00 64.88 502 GLY A N 1
ATOM 3617 C CA . GLY A 1 502 ? 29.053 -1.472 -32.547 1.00 64.88 502 GLY A CA 1
ATOM 3618 C C . GLY A 1 502 ? 30.250 -2.134 -33.228 1.00 64.88 502 GLY A C 1
ATOM 3619 O O . GLY A 1 502 ? 31.407 -1.768 -33.029 1.00 64.88 502 GLY A O 1
ATOM 3620 N N . GLY A 1 503 ? 29.958 -3.154 -34.016 1.00 72.75 503 GLY A N 1
ATOM 3621 C CA . GLY A 1 503 ? 30.927 -3.931 -34.763 1.00 72.75 503 GLY A CA 1
ATOM 3622 C C . GLY A 1 503 ? 31.815 -3.054 -35.633 1.00 72.75 503 GLY A C 1
ATOM 3623 O O . GLY A 1 503 ? 31.336 -2.112 -36.272 1.00 72.75 503 GLY A O 1
ATOM 3624 N N . MET A 1 504 ? 33.110 -3.366 -35.661 1.00 76.19 504 MET A N 1
ATOM 3625 C CA . MET A 1 504 ? 34.014 -2.780 -36.645 1.00 76.19 504 MET A CA 1
ATOM 3626 C C . MET A 1 504 ? 33.643 -3.300 -38.036 1.00 76.19 504 MET A C 1
ATOM 3628 O O . MET A 1 504 ? 33.299 -4.472 -38.197 1.00 76.19 504 MET A O 1
ATOM 3632 N N . TYR A 1 505 ? 33.704 -2.422 -39.032 1.00 71.81 505 TYR A N 1
ATOM 3633 C CA . TYR A 1 505 ? 33.500 -2.799 -40.425 1.00 71.81 505 TYR A CA 1
ATOM 3634 C C . TYR A 1 505 ? 34.600 -3.742 -40.919 1.00 71.81 505 TYR A C 1
ATOM 3636 O O . TYR A 1 505 ? 35.726 -3.716 -40.417 1.00 71.81 505 TYR A O 1
ATOM 3644 N N . GLY A 1 506 ? 34.284 -4.545 -41.935 1.00 67.88 506 GLY A N 1
ATOM 3645 C CA . GLY A 1 506 ? 35.309 -5.217 -42.728 1.00 67.88 506 GLY A CA 1
ATOM 3646 C C . GLY A 1 506 ? 36.078 -4.175 -43.540 1.00 67.88 506 GLY A C 1
ATOM 3647 O O . GLY A 1 506 ? 35.485 -3.215 -44.031 1.00 67.88 506 GLY A O 1
ATOM 3648 N N . ALA A 1 507 ? 37.395 -4.318 -43.666 1.00 60.50 507 ALA A N 1
ATOM 3649 C CA . ALA A 1 507 ? 38.200 -3.448 -44.519 1.00 60.50 507 ALA A CA 1
ATOM 3650 C C . ALA A 1 507 ? 38.616 -4.216 -45.775 1.00 60.50 507 ALA A C 1
ATOM 3652 O O . ALA A 1 507 ? 39.217 -5.285 -45.673 1.00 60.50 507 ALA A O 1
ATOM 3653 N N . SER A 1 508 ? 38.319 -3.657 -46.948 1.00 69.44 508 SER A N 1
ATOM 3654 C CA . SER A 1 508 ? 39.014 -4.028 -48.182 1.00 69.44 508 SER A CA 1
ATOM 3655 C C . SER A 1 508 ? 40.168 -3.049 -48.415 1.00 69.44 508 SER A C 1
ATOM 3657 O O . SER A 1 508 ? 40.251 -2.003 -47.768 1.00 69.44 508 SER A O 1
ATOM 3659 N N . LEU A 1 509 ? 41.060 -3.361 -49.357 1.00 68.44 509 LEU A N 1
ATOM 3660 C CA . LEU A 1 509 ? 42.180 -2.486 -49.721 1.00 68.44 509 LEU A CA 1
ATOM 3661 C C . LEU A 1 509 ? 41.740 -1.072 -50.137 1.00 68.44 509 LEU A C 1
ATOM 3663 O O . LEU A 1 509 ? 42.577 -0.169 -50.116 1.00 68.44 509 LEU A O 1
ATOM 3667 N N . HIS A 1 510 ? 40.495 -0.880 -50.589 1.00 70.19 510 HIS A N 1
ATOM 3668 C CA . HIS A 1 510 ? 40.041 0.376 -51.204 1.00 70.19 510 HIS A CA 1
ATOM 3669 C C . HIS A 1 510 ? 38.774 0.965 -50.569 1.00 70.19 510 HIS A C 1
ATOM 3671 O O . HIS A 1 510 ? 38.526 2.151 -50.766 1.00 70.19 510 HIS A O 1
ATOM 3677 N N . TYR A 1 511 ? 38.010 0.182 -49.796 1.00 72.62 511 TYR A N 1
ATOM 3678 C CA . TYR A 1 511 ? 36.710 0.594 -49.253 1.00 72.62 511 TYR A CA 1
ATOM 3679 C C . TYR A 1 511 ? 36.483 0.112 -47.825 1.00 72.62 511 TYR A C 1
ATOM 3681 O O . TYR A 1 511 ? 36.975 -0.950 -47.412 1.00 72.62 511 TYR A O 1
ATOM 3689 N N . HIS A 1 512 ? 35.692 0.897 -47.096 1.00 78.19 512 HIS A N 1
ATOM 3690 C CA . HIS A 1 512 ? 35.312 0.629 -45.719 1.00 78.19 512 HIS A CA 1
ATOM 3691 C C . HIS A 1 512 ? 33.791 0.510 -45.588 1.00 78.19 512 HIS A C 1
ATOM 3693 O O . HIS A 1 512 ? 33.021 1.336 -46.087 1.00 78.19 512 HIS A O 1
ATOM 3699 N N . GLY A 1 513 ? 33.345 -0.535 -44.890 1.00 78.69 513 GLY A N 1
ATOM 3700 C CA . GLY A 1 513 ? 31.962 -0.614 -44.439 1.00 78.69 513 GLY A CA 1
ATOM 3701 C C . GLY A 1 513 ? 31.686 0.436 -43.359 1.00 78.69 513 GLY A C 1
ATOM 3702 O O . GLY A 1 513 ? 32.593 1.001 -42.747 1.00 78.69 513 GLY A O 1
ATOM 3703 N N . GLY A 1 514 ? 30.413 0.674 -43.071 1.00 83.75 514 GLY A N 1
ATOM 3704 C CA . GLY A 1 514 ? 30.016 1.480 -41.923 1.00 83.75 514 GLY A CA 1
ATOM 3705 C C . GLY A 1 514 ? 30.246 0.729 -40.612 1.00 83.75 514 GLY A C 1
ATOM 3706 O O . GLY A 1 514 ? 29.988 -0.472 -40.525 1.00 83.75 514 GLY A O 1
ATOM 3707 N N . VAL A 1 515 ? 30.680 1.431 -39.562 1.00 86.06 515 VAL A N 1
ATOM 3708 C CA . VAL A 1 515 ? 30.696 0.884 -38.190 1.00 86.06 515 VAL A CA 1
ATOM 3709 C C . VAL A 1 515 ? 29.253 0.668 -37.719 1.00 86.06 515 VAL A C 1
ATOM 3711 O O . VAL A 1 515 ? 28.371 1.476 -38.025 1.00 86.06 515 VAL A O 1
ATOM 3714 N N . GLY A 1 516 ? 29.000 -0.390 -36.950 1.00 84.00 516 GLY A N 1
ATOM 3715 C CA . GLY A 1 516 ? 27.717 -0.560 -36.272 1.00 84.00 516 GLY A CA 1
ATOM 3716 C C . GLY A 1 516 ? 27.449 0.555 -35.252 1.00 84.00 516 GLY A C 1
ATOM 3717 O O . GLY A 1 516 ? 28.359 1.071 -34.599 1.00 84.00 516 GLY A O 1
ATOM 3718 N N . GLY A 1 517 ? 26.184 0.908 -35.074 1.00 86.31 517 GLY A N 1
ATOM 3719 C CA . GLY A 1 517 ? 25.734 1.798 -34.014 1.00 86.31 517 GLY A CA 1
ATOM 3720 C C . GLY A 1 517 ? 25.871 1.162 -32.633 1.00 86.31 517 GLY A C 1
ATOM 3721 O O . GLY A 1 517 ? 25.870 -0.064 -32.480 1.00 86.31 517 GLY A O 1
ATOM 3722 N N . ARG A 1 518 ? 25.972 2.002 -31.603 1.00 87.88 518 ARG A N 1
ATOM 3723 C CA . ARG A 1 518 ? 26.029 1.552 -30.208 1.00 87.88 518 ARG A CA 1
ATOM 3724 C C . ARG A 1 518 ? 24.646 1.170 -29.697 1.00 87.88 518 ARG A C 1
ATOM 3726 O O . ARG A 1 518 ? 23.679 1.880 -29.961 1.00 87.88 518 ARG A O 1
ATOM 3733 N N . GLY A 1 519 ? 24.554 0.078 -28.947 1.00 85.75 519 GLY A N 1
ATOM 3734 C CA . GLY A 1 519 ? 23.400 -0.118 -28.073 1.00 85.75 519 GLY A CA 1
ATOM 3735 C C . GLY A 1 519 ? 23.448 0.869 -26.909 1.00 85.75 519 GLY A C 1
ATOM 3736 O O . GLY A 1 519 ? 24.486 1.481 -26.667 1.00 85.75 519 GLY A O 1
ATOM 3737 N N . GLU A 1 520 ? 22.335 1.048 -26.205 1.00 90.69 520 GLU A N 1
ATOM 3738 C CA . GLU A 1 520 ? 22.255 1.997 -25.089 1.00 90.69 520 GLU A CA 1
ATOM 3739 C C . GLU A 1 520 ? 21.860 1.339 -23.760 1.00 90.69 520 GLU A C 1
ATOM 3741 O O . GLU A 1 520 ? 21.389 0.200 -23.698 1.00 90.69 520 GLU A O 1
ATOM 3746 N N . ALA A 1 521 ? 22.061 2.090 -22.675 1.00 91.38 521 ALA A N 1
ATOM 3747 C CA . ALA A 1 521 ? 21.794 1.665 -21.305 1.00 91.38 521 ALA A CA 1
ATOM 3748 C C . ALA A 1 521 ? 20.304 1.399 -21.020 1.00 91.38 521 ALA A C 1
ATOM 3750 O O . ALA A 1 521 ? 19.420 2.153 -21.449 1.00 91.38 521 ALA A O 1
ATOM 3751 N N . GLY A 1 522 ? 20.043 0.379 -20.201 1.00 90.81 522 GLY A N 1
ATOM 3752 C CA . GLY A 1 522 ? 18.727 0.144 -19.614 1.00 90.81 522 GLY A CA 1
ATOM 3753 C C . GLY A 1 522 ? 18.407 1.170 -18.529 1.00 90.81 522 GLY A C 1
ATOM 3754 O O . GLY A 1 522 ? 19.308 1.761 -17.918 1.00 90.81 522 GLY A O 1
ATOM 3755 N N . ALA A 1 523 ? 17.119 1.412 -18.298 1.00 93.31 523 ALA A N 1
ATOM 3756 C CA . ALA A 1 523 ? 16.676 2.284 -17.215 1.00 93.31 523 ALA A CA 1
ATOM 3757 C C . ALA A 1 523 ? 16.935 1.645 -15.841 1.00 93.31 523 ALA A C 1
ATOM 3759 O O . ALA A 1 523 ? 17.019 0.423 -15.724 1.00 93.31 523 ALA A O 1
ATOM 3760 N N . GLY A 1 524 ? 17.040 2.466 -14.793 1.00 93.94 524 GLY A N 1
ATOM 3761 C CA . GLY A 1 524 ? 17.043 1.990 -13.406 1.00 93.94 524 GLY A CA 1
ATOM 3762 C C . GLY A 1 524 ? 15.736 1.280 -13.067 1.00 93.94 524 GLY A C 1
ATOM 3763 O O . GLY A 1 524 ? 14.818 1.282 -13.871 1.00 93.94 524 GLY A O 1
ATOM 3764 N N . GLY A 1 525 ? 15.625 0.687 -11.894 1.00 95.25 525 GLY A N 1
ATOM 3765 C CA . GLY A 1 525 ? 14.474 -0.036 -11.348 1.00 95.25 525 GLY A CA 1
ATOM 3766 C C . GLY A 1 525 ? 13.880 0.691 -10.134 1.00 95.25 525 GLY A C 1
ATOM 3767 O O . GLY A 1 525 ? 14.487 1.628 -9.611 1.00 95.25 525 GLY A O 1
ATOM 3768 N N . GLY A 1 526 ? 12.696 0.289 -9.681 1.00 95.56 526 GLY A N 1
ATOM 3769 C CA . GLY A 1 526 ? 12.027 0.910 -8.537 1.00 95.56 526 GLY A CA 1
ATOM 3770 C C . GLY A 1 526 ? 12.446 0.352 -7.171 1.00 95.56 526 GLY A C 1
ATOM 3771 O O . GLY A 1 526 ? 12.688 -0.843 -7.030 1.00 95.56 526 GLY A O 1
ATOM 3772 N N . LEU A 1 527 ? 12.481 1.196 -6.143 1.00 96.88 527 LEU A N 1
ATOM 3773 C CA . LEU A 1 527 ? 12.600 0.796 -4.740 1.00 96.88 527 LEU A CA 1
ATOM 3774 C C . LEU A 1 527 ? 11.463 1.429 -3.945 1.00 96.88 527 LEU A C 1
ATOM 3776 O O . LEU A 1 527 ? 11.333 2.650 -3.940 1.00 96.88 527 LEU A O 1
ATOM 3780 N N . LEU A 1 528 ? 10.674 0.621 -3.247 1.00 97.19 528 LEU A N 1
ATOM 3781 C CA . LEU A 1 528 ? 9.660 1.100 -2.315 1.00 97.19 528 LEU A CA 1
ATOM 3782 C C . LEU A 1 528 ? 9.948 0.589 -0.910 1.00 97.19 528 LEU A C 1
ATOM 3784 O O . LEU A 1 528 ? 10.141 -0.610 -0.712 1.00 97.19 528 LEU A O 1
ATOM 3788 N N . LEU A 1 529 ? 9.925 1.503 0.053 1.00 96.56 529 LEU A N 1
ATOM 3789 C CA . LEU A 1 529 ? 10.007 1.222 1.480 1.00 96.56 529 LEU A CA 1
ATOM 3790 C C . LEU A 1 529 ? 8.744 1.766 2.151 1.00 96.56 529 LEU A C 1
ATOM 3792 O O . LEU A 1 529 ? 8.458 2.959 2.028 1.00 96.56 529 LEU A O 1
ATOM 3796 N N . LYS A 1 530 ? 8.000 0.923 2.864 1.00 96.94 530 LYS A N 1
ATOM 3797 C CA . LYS A 1 530 ? 6.826 1.350 3.630 1.00 96.94 530 LYS A CA 1
ATOM 3798 C C . LYS A 1 530 ? 6.820 0.714 5.011 1.00 96.94 530 LYS A C 1
ATOM 3800 O O . LYS A 1 530 ? 6.771 -0.508 5.109 1.00 96.94 530 LYS A O 1
ATOM 3805 N N . ALA A 1 531 ? 6.864 1.536 6.058 1.00 96.50 531 ALA A N 1
ATOM 3806 C CA . ALA A 1 531 ? 6.762 1.072 7.442 1.00 96.50 531 ALA A CA 1
ATOM 3807 C C . ALA A 1 531 ? 6.323 2.162 8.415 1.00 96.50 531 ALA A C 1
ATOM 3809 O O . ALA A 1 531 ? 6.365 3.337 8.074 1.00 96.50 531 ALA A O 1
ATOM 3810 N N . ASN A 1 532 ? 5.956 1.812 9.653 1.00 95.69 532 ASN A N 1
ATOM 3811 C CA . ASN A 1 532 ? 5.758 2.841 10.681 1.00 95.69 532 ASN A CA 1
ATOM 3812 C C . ASN A 1 532 ? 7.061 3.622 10.909 1.00 95.69 532 ASN A C 1
ATOM 3814 O O . ASN A 1 532 ? 7.029 4.853 10.928 1.00 95.69 532 ASN A O 1
ATOM 3818 N N . GLU A 1 533 ? 8.193 2.922 11.007 1.00 95.56 533 GLU A N 1
ATOM 3819 C CA . GLU A 1 533 ? 9.520 3.519 11.147 1.00 95.56 533 GLU A CA 1
ATOM 3820 C C . GLU A 1 533 ? 10.481 3.035 10.062 1.00 95.56 533 GLU A C 1
ATOM 3822 O O . GLU A 1 533 ? 10.640 1.834 9.844 1.00 95.56 533 GLU A O 1
ATOM 3827 N N . VAL A 1 534 ? 11.160 3.971 9.393 1.00 95.38 534 VAL A N 1
ATOM 3828 C CA . VAL A 1 534 ? 12.209 3.649 8.416 1.00 95.38 534 VAL A CA 1
ATOM 3829 C C . VAL A 1 534 ? 13.528 4.281 8.856 1.00 95.38 534 VAL A C 1
ATOM 3831 O O . VAL A 1 534 ? 13.671 5.507 8.892 1.00 95.38 534 VAL A O 1
ATOM 3834 N N . TYR A 1 535 ? 14.499 3.423 9.162 1.00 94.75 535 TYR A N 1
ATOM 3835 C CA . TYR A 1 535 ? 15.885 3.769 9.453 1.00 94.75 535 TYR A CA 1
ATOM 3836 C C . TYR A 1 535 ? 16.746 3.405 8.251 1.00 94.75 535 TYR A C 1
ATOM 3838 O O . TYR A 1 535 ? 16.860 2.236 7.878 1.00 94.75 535 TYR A O 1
ATOM 3846 N N . PHE A 1 536 ? 17.367 4.409 7.638 1.00 91.44 536 PHE A N 1
ATOM 3847 C CA . PHE A 1 536 ? 18.226 4.196 6.478 1.00 91.44 536 PHE A CA 1
ATOM 3848 C C . PHE A 1 536 ? 19.610 4.784 6.738 1.00 91.44 536 PHE A C 1
ATOM 3850 O O . PHE A 1 536 ? 19.837 5.989 6.579 1.00 91.44 536 PHE A O 1
ATOM 3857 N N . ASN A 1 537 ? 20.531 3.907 7.135 1.00 88.25 537 ASN A N 1
ATOM 3858 C CA . ASN A 1 537 ? 21.907 4.223 7.502 1.00 88.25 537 ASN A CA 1
ATOM 3859 C C . ASN A 1 537 ? 22.905 3.420 6.656 1.00 88.25 537 ASN A C 1
ATOM 3861 O O . ASN A 1 537 ? 23.885 2.881 7.169 1.00 88.25 537 ASN A O 1
ATOM 3865 N N . SER A 1 538 ? 22.630 3.287 5.358 1.00 74.19 538 SER A N 1
ATOM 3866 C CA . SER A 1 538 ? 23.581 2.700 4.423 1.00 74.19 538 SER A CA 1
ATOM 3867 C C . SER A 1 538 ? 24.254 3.754 3.560 1.00 74.19 538 SER A C 1
ATOM 3869 O O . SER A 1 538 ? 23.704 4.821 3.279 1.00 74.19 538 SER A O 1
ATOM 3871 N N . SER A 1 539 ? 25.480 3.442 3.147 1.00 66.88 539 SER A N 1
ATOM 3872 C CA . SER A 1 539 ? 26.309 4.321 2.326 1.00 66.88 539 SER A CA 1
ATOM 3873 C C . SER A 1 539 ? 25.869 4.380 0.859 1.00 66.88 539 SER A C 1
ATOM 3875 O O . SER A 1 539 ? 26.292 5.296 0.156 1.00 66.88 539 SER A O 1
ATOM 3877 N N . SER A 1 540 ? 25.018 3.458 0.381 1.00 73.44 540 SER A N 1
ATOM 3878 C CA . SER A 1 540 ? 24.454 3.540 -0.972 1.00 73.44 540 SER A CA 1
ATOM 3879 C C . SER A 1 540 ? 23.267 2.599 -1.211 1.00 73.44 540 SER A C 1
ATOM 3881 O O . SER A 1 540 ? 23.434 1.379 -1.279 1.00 73.44 540 SER A O 1
ATOM 3883 N N . SER A 1 541 ? 22.088 3.165 -1.471 1.00 87.38 541 SER A N 1
ATOM 3884 C CA . SER A 1 541 ? 21.124 2.559 -2.399 1.00 87.38 541 SER A CA 1
ATOM 3885 C C . SER A 1 541 ? 21.270 3.218 -3.766 1.00 87.38 541 SER A C 1
ATOM 3887 O O . SER A 1 541 ? 21.487 4.431 -3.872 1.00 87.38 541 SER A O 1
ATOM 3889 N N . ASP A 1 542 ? 21.195 2.406 -4.818 1.00 93.25 542 ASP A N 1
ATOM 3890 C CA . ASP A 1 542 ? 21.384 2.869 -6.190 1.00 93.25 542 ASP A CA 1
ATOM 3891 C C . ASP A 1 542 ? 20.273 2.330 -7.088 1.00 93.25 542 ASP A C 1
ATOM 3893 O O . ASP A 1 542 ? 20.153 1.127 -7.322 1.00 93.25 542 ASP A O 1
ATOM 3897 N N . ALA A 1 543 ? 19.470 3.259 -7.585 1.00 93.00 543 ALA A N 1
ATOM 3898 C CA . ALA A 1 543 ? 18.403 3.051 -8.546 1.00 93.00 543 ALA A CA 1
ATOM 3899 C C . ALA A 1 543 ? 18.694 3.796 -9.860 1.00 93.00 543 ALA A C 1
ATOM 3901 O O . ALA A 1 543 ? 17.782 4.051 -10.641 1.00 93.00 543 ALA A O 1
ATOM 3902 N N . ARG A 1 544 ? 19.940 4.204 -10.138 1.00 93.50 544 ARG A N 1
ATOM 3903 C CA . ARG A 1 544 ? 20.298 4.871 -11.403 1.00 93.50 544 ARG A CA 1
ATOM 3904 C C . ARG A 1 544 ? 20.161 3.935 -12.605 1.00 93.50 544 ARG A C 1
ATOM 3906 O O . ARG A 1 544 ? 20.187 2.712 -12.487 1.00 93.50 544 ARG A O 1
ATOM 3913 N N . GLY A 1 545 ? 20.035 4.515 -13.792 1.00 87.06 545 GLY A N 1
ATOM 3914 C CA . GLY A 1 545 ? 20.119 3.762 -15.036 1.00 87.06 545 GLY A CA 1
ATOM 3915 C C . GLY A 1 545 ? 21.533 3.261 -15.303 1.00 87.06 545 GLY A C 1
ATOM 3916 O O . GLY A 1 545 ? 22.490 3.607 -14.599 1.00 87.06 545 GLY A O 1
ATOM 3917 N N . GLY A 1 546 ? 21.666 2.448 -16.350 1.00 85.50 546 GLY A N 1
ATOM 3918 C CA . GLY A 1 546 ? 22.961 1.929 -16.773 1.00 85.50 546 GLY A CA 1
ATOM 3919 C C . GLY A 1 546 ? 23.995 3.038 -16.961 1.00 85.50 546 GLY A C 1
ATOM 3920 O O . GLY A 1 546 ? 23.703 4.122 -17.469 1.00 85.50 546 GLY A O 1
ATOM 3921 N N . GLY A 1 547 ? 25.211 2.770 -16.484 1.00 79.62 547 GLY A N 1
ATOM 3922 C CA . GLY A 1 547 ? 26.323 3.717 -16.530 1.00 79.62 547 GLY A CA 1
ATOM 3923 C C . GLY A 1 547 ? 26.239 4.798 -15.459 1.00 79.62 547 GLY A C 1
ATOM 3924 O O . GLY A 1 547 ? 26.778 5.882 -15.663 1.00 79.62 547 GLY A O 1
ATOM 3925 N N . ALA A 1 548 ? 25.564 4.510 -14.337 1.00 84.62 548 ALA A N 1
ATOM 3926 C CA . ALA A 1 548 ? 25.402 5.435 -13.216 1.00 84.62 548 ALA A CA 1
ATOM 3927 C C . ALA A 1 548 ? 24.679 6.736 -13.615 1.00 84.62 548 ALA A C 1
ATOM 3929 O O . ALA A 1 548 ? 24.943 7.811 -13.071 1.00 84.62 548 ALA A O 1
ATOM 3930 N N . ASN A 1 549 ? 23.760 6.644 -14.580 1.00 83.81 549 ASN A N 1
ATOM 3931 C CA . ASN A 1 549 ? 23.075 7.797 -15.143 1.00 83.81 549 ASN A CA 1
ATOM 3932 C C . ASN A 1 549 ? 21.735 8.049 -14.435 1.00 83.81 549 ASN A C 1
ATOM 3934 O O . ASN A 1 549 ? 20.870 7.179 -14.366 1.00 83.81 549 ASN A O 1
ATOM 3938 N N . VAL A 1 550 ? 21.555 9.260 -13.912 1.00 83.75 550 VAL A N 1
ATOM 3939 C CA . VAL A 1 550 ? 20.315 9.669 -13.232 1.00 83.75 550 VAL A CA 1
ATOM 3940 C C . VAL A 1 550 ? 19.178 9.997 -14.208 1.00 83.75 550 VAL A C 1
ATOM 3942 O O . VAL A 1 550 ? 18.017 9.889 -13.836 1.00 83.75 550 VAL A O 1
ATOM 3945 N N . ILE A 1 551 ? 19.477 10.325 -15.473 1.00 84.00 551 ILE A N 1
ATOM 3946 C CA . ILE A 1 551 ? 18.491 10.741 -16.493 1.00 84.00 551 ILE A CA 1
ATOM 3947 C C . ILE A 1 551 ? 17.564 9.590 -16.910 1.00 84.00 551 ILE A C 1
ATOM 3949 O O . ILE A 1 551 ? 16.403 9.808 -17.229 1.00 84.00 551 ILE A O 1
ATOM 3953 N N . ASN A 1 552 ? 18.041 8.353 -16.876 1.00 82.06 552 ASN A N 1
ATOM 3954 C CA . ASN A 1 552 ? 17.211 7.155 -17.012 1.00 82.06 552 ASN A CA 1
ATOM 3955 C C . ASN A 1 552 ? 17.172 6.372 -15.692 1.00 82.06 552 ASN A C 1
ATOM 3957 O O . ASN A 1 552 ? 17.039 5.149 -15.692 1.00 82.06 552 ASN A O 1
ATOM 3961 N N . GLY A 1 553 ? 17.341 7.071 -14.567 1.00 85.94 553 GLY A N 1
ATOM 3962 C CA . GLY A 1 553 ? 17.227 6.492 -13.238 1.00 85.94 553 GLY A CA 1
ATOM 3963 C C . GLY A 1 553 ? 15.799 6.063 -12.925 1.00 85.94 553 GLY A C 1
ATOM 3964 O O . GLY A 1 553 ? 14.832 6.633 -13.433 1.00 85.94 553 GLY A O 1
ATOM 3965 N N . GLY A 1 554 ? 15.695 5.047 -12.082 1.00 91.12 554 GLY A N 1
ATOM 3966 C CA . GLY A 1 554 ? 14.462 4.615 -11.455 1.00 91.12 554 GLY A CA 1
ATOM 3967 C C . GLY A 1 554 ? 14.047 5.497 -10.291 1.00 91.12 554 GLY A C 1
ATOM 3968 O O . GLY A 1 554 ? 14.577 6.597 -10.085 1.00 91.12 554 GLY A O 1
ATOM 3969 N N . THR A 1 555 ? 13.065 5.001 -9.550 1.00 94.12 555 THR A N 1
ATOM 3970 C CA . THR A 1 555 ? 12.387 5.751 -8.494 1.00 94.12 555 THR A CA 1
ATOM 3971 C C . THR A 1 555 ? 12.585 5.078 -7.151 1.00 94.12 555 THR A C 1
ATOM 3973 O O . THR A 1 555 ? 12.378 3.875 -7.029 1.00 94.12 555 THR A O 1
ATOM 3976 N N . VAL A 1 556 ? 12.928 5.866 -6.137 1.00 95.38 556 VAL A N 1
ATOM 3977 C CA . VAL A 1 556 ? 12.878 5.450 -4.733 1.00 95.38 556 VAL A CA 1
ATOM 3978 C C . VAL A 1 556 ? 11.662 6.104 -4.081 1.00 95.38 556 VAL A C 1
ATOM 3980 O O . VAL A 1 556 ? 11.506 7.319 -4.183 1.00 95.38 556 VAL A O 1
ATOM 3983 N N . LYS A 1 557 ? 10.806 5.328 -3.417 1.00 95.69 557 LYS A N 1
ATOM 3984 C CA . LYS A 1 557 ? 9.641 5.820 -2.671 1.00 95.69 557 LYS A CA 1
ATOM 3985 C C . LYS A 1 557 ? 9.699 5.349 -1.224 1.00 95.69 557 LYS A C 1
ATOM 3987 O O . LYS A 1 557 ? 9.952 4.174 -0.971 1.00 95.69 557 LYS A O 1
ATOM 3992 N N . ILE A 1 558 ? 9.462 6.261 -0.288 1.00 95.69 558 ILE A N 1
ATOM 3993 C CA . ILE A 1 558 ? 9.494 5.987 1.149 1.00 95.69 558 ILE A CA 1
ATOM 3994 C C . ILE A 1 558 ? 8.210 6.515 1.783 1.00 95.69 558 ILE A C 1
ATOM 3996 O O . ILE A 1 558 ? 7.972 7.725 1.777 1.00 95.69 558 ILE A O 1
ATOM 4000 N N . PHE A 1 559 ? 7.416 5.609 2.344 1.00 95.75 559 PHE A N 1
ATOM 4001 C CA . PHE A 1 559 ? 6.184 5.895 3.078 1.00 95.75 559 PHE A CA 1
ATOM 4002 C C . PHE A 1 559 ? 6.395 5.558 4.555 1.00 95.75 559 PHE A C 1
ATOM 4004 O O . PHE A 1 559 ? 6.819 4.447 4.876 1.00 95.75 559 PHE A O 1
ATOM 4011 N N . TYR A 1 560 ? 6.166 6.517 5.453 1.00 95.19 560 TYR A N 1
ATOM 4012 C CA . TYR A 1 560 ? 6.488 6.326 6.871 1.00 95.19 560 TYR A CA 1
ATOM 4013 C C . TYR A 1 560 ? 5.624 7.130 7.837 1.00 95.19 560 TYR A C 1
ATOM 4015 O O . TYR A 1 560 ? 5.119 8.186 7.471 1.00 95.19 560 TYR A O 1
ATOM 4023 N N . LYS A 1 561 ? 5.541 6.715 9.108 1.00 92.44 561 LYS A N 1
ATOM 4024 C CA . LYS A 1 561 ? 5.019 7.571 10.195 1.00 92.44 561 LYS A CA 1
ATOM 4025 C C . LYS A 1 561 ? 6.138 8.333 10.899 1.00 92.44 561 LYS A C 1
ATOM 4027 O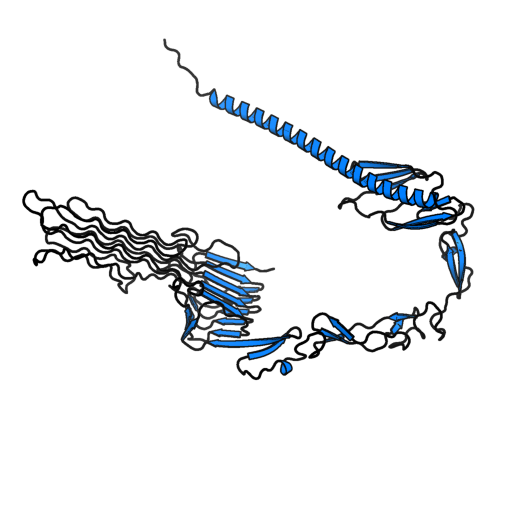 O . LYS A 1 561 ? 6.041 9.548 11.055 1.00 92.44 561 LYS A O 1
ATOM 4032 N N . ASN A 1 562 ? 7.241 7.659 11.217 1.00 90.19 562 ASN A N 1
ATOM 4033 C CA . ASN A 1 562 ? 8.476 8.243 11.744 1.00 90.19 562 ASN A CA 1
ATOM 4034 C C . ASN A 1 562 ? 9.662 7.876 10.832 1.00 90.19 562 ASN A C 1
ATOM 4036 O O . ASN A 1 562 ? 9.766 6.745 10.370 1.00 90.19 562 ASN A O 1
ATOM 4040 N N . VAL A 1 563 ? 10.560 8.822 10.539 1.00 80.38 563 VAL A N 1
ATOM 4041 C CA . VAL A 1 563 ? 11.743 8.552 9.698 1.00 80.38 563 VAL A CA 1
ATOM 4042 C C . VAL A 1 563 ? 12.989 9.148 10.302 1.00 80.38 563 VAL A C 1
ATOM 4044 O O . VAL A 1 563 ? 12.987 10.296 10.751 1.00 80.38 563 VAL A O 1
ATOM 4047 N N . LEU A 1 564 ? 14.069 8.382 10.193 1.00 76.44 564 LEU A N 1
ATOM 4048 C CA . LEU A 1 564 ? 15.426 8.879 10.312 1.00 76.44 564 LEU A CA 1
ATOM 4049 C C . LEU A 1 564 ? 16.213 8.418 9.082 1.00 76.44 564 LEU A C 1
ATOM 4051 O O . LEU A 1 564 ? 16.665 7.276 8.983 1.00 76.44 564 LEU A O 1
ATOM 4055 N N . VAL A 1 565 ? 16.361 9.328 8.125 1.00 73.94 565 VAL A N 1
ATOM 4056 C CA . VAL A 1 565 ? 17.115 9.107 6.891 1.00 73.94 565 VAL A CA 1
ATOM 4057 C C . VAL A 1 565 ? 18.351 9.999 6.945 1.00 73.94 565 VAL A C 1
ATOM 4059 O O . VAL A 1 565 ? 18.248 11.210 6.772 1.00 73.94 565 VAL A O 1
ATOM 4062 N N . ASN A 1 566 ? 19.519 9.398 7.180 1.00 77.69 566 ASN A N 1
ATOM 4063 C CA . ASN A 1 566 ? 20.814 10.098 7.213 1.00 77.69 566 ASN A CA 1
ATOM 4064 C C . ASN A 1 566 ? 21.652 9.835 5.948 1.00 77.69 566 ASN A C 1
ATOM 4066 O O . ASN A 1 566 ? 22.877 9.938 5.968 1.00 77.69 566 ASN A O 1
ATOM 4070 N N . SER A 1 567 ? 21.007 9.450 4.849 1.00 78.69 567 SER A N 1
ATOM 4071 C CA . SER A 1 567 ? 21.654 8.869 3.671 1.00 78.69 567 SER A CA 1
ATOM 4072 C C . SER A 1 567 ? 21.273 9.582 2.376 1.00 78.69 567 SER A C 1
ATOM 4074 O O . SER A 1 567 ? 20.256 10.272 2.281 1.00 78.69 567 SER A O 1
ATOM 4076 N N . THR A 1 568 ? 22.117 9.411 1.358 1.00 84.69 568 THR A N 1
ATOM 4077 C CA . THR A 1 568 ? 21.884 9.887 -0.005 1.00 84.69 568 THR A CA 1
ATOM 4078 C C . THR A 1 568 ? 21.360 8.748 -0.880 1.00 84.69 568 THR A C 1
ATOM 4080 O O . THR A 1 568 ? 21.957 7.676 -0.962 1.00 84.69 568 THR A O 1
ATOM 4083 N N . PHE A 1 569 ? 20.242 8.987 -1.568 1.00 90.06 569 PHE A N 1
ATOM 4084 C CA . PHE A 1 569 ? 19.698 8.065 -2.567 1.00 90.06 569 PHE A CA 1
ATOM 4085 C C . PHE A 1 569 ? 20.226 8.435 -3.951 1.00 90.06 569 PHE A C 1
ATOM 4087 O O . PHE A 1 569 ? 20.031 9.560 -4.414 1.00 90.06 569 PHE A O 1
ATOM 4094 N N . ASN A 1 570 ? 20.856 7.484 -4.642 1.00 93.00 570 ASN A N 1
ATOM 4095 C CA . ASN A 1 570 ? 21.242 7.663 -6.038 1.00 93.00 570 ASN A CA 1
ATOM 4096 C C . ASN A 1 570 ? 20.113 7.147 -6.932 1.00 93.00 570 ASN A C 1
ATOM 4098 O O . ASN A 1 570 ? 20.063 5.967 -7.257 1.00 93.00 570 ASN A O 1
ATOM 4102 N N . ALA A 1 571 ? 19.188 8.019 -7.321 1.00 92.75 571 ALA A N 1
ATOM 4103 C CA . ALA A 1 571 ? 18.030 7.655 -8.137 1.00 92.75 571 ALA A CA 1
ATOM 4104 C C . ALA A 1 571 ? 17.709 8.748 -9.161 1.00 92.75 571 ALA A C 1
ATOM 4106 O O . ALA A 1 571 ? 18.209 9.867 -9.057 1.00 92.75 571 ALA A O 1
ATOM 4107 N N . GLY A 1 572 ? 16.873 8.426 -10.151 1.00 89.44 572 GLY A N 1
ATOM 4108 C CA . GLY A 1 572 ? 16.310 9.448 -11.037 1.00 89.44 572 GLY A CA 1
ATOM 4109 C C . GLY A 1 572 ? 15.279 10.302 -10.302 1.00 89.44 572 GLY A C 1
ATOM 4110 O O . GLY A 1 572 ? 15.235 11.516 -10.474 1.00 89.44 572 GLY A O 1
ATOM 4111 N N . ARG A 1 573 ? 14.477 9.676 -9.430 1.00 92.00 573 ARG A N 1
ATOM 4112 C CA . ARG A 1 573 ? 13.516 10.361 -8.556 1.00 92.00 573 ARG A CA 1
ATOM 4113 C C . ARG A 1 573 ? 13.492 9.749 -7.164 1.00 92.00 573 ARG A C 1
ATOM 4115 O O . ARG A 1 573 ? 13.667 8.541 -7.009 1.00 92.00 573 ARG A O 1
ATOM 4122 N N . VAL A 1 574 ? 13.228 10.588 -6.167 1.00 93.69 574 VAL A N 1
ATOM 4123 C CA . VAL A 1 574 ? 13.070 10.184 -4.768 1.00 93.69 574 VAL A CA 1
ATOM 4124 C C . VAL A 1 574 ? 11.799 10.827 -4.223 1.00 93.69 574 VAL A C 1
ATOM 4126 O O . VAL A 1 574 ? 11.659 12.047 -4.275 1.00 93.69 574 VAL A O 1
ATOM 4129 N N . PHE A 1 575 ? 10.889 10.010 -3.702 1.00 94.06 575 PHE A N 1
ATOM 4130 C CA . PHE A 1 575 ? 9.659 10.437 -3.041 1.00 94.06 575 PHE A CA 1
ATOM 4131 C C . PHE A 1 575 ? 9.700 10.018 -1.578 1.00 94.06 575 PHE A C 1
ATOM 4133 O O . PHE A 1 575 ? 9.983 8.865 -1.259 1.00 94.06 575 PHE A O 1
ATOM 4140 N N . ILE A 1 576 ? 9.413 10.961 -0.688 1.00 94.38 576 ILE A N 1
ATOM 4141 C CA . ILE A 1 576 ? 9.434 10.762 0.761 1.00 94.38 576 ILE A CA 1
ATOM 4142 C C . ILE A 1 576 ? 8.125 11.340 1.293 1.00 94.38 576 ILE A C 1
ATOM 4144 O O . ILE A 1 576 ? 7.912 12.552 1.221 1.00 94.38 576 ILE A O 1
ATOM 4148 N N . LYS A 1 577 ? 7.224 10.478 1.772 1.00 94.50 577 LYS A N 1
ATOM 4149 C CA . LYS A 1 577 ? 5.871 10.853 2.199 1.00 94.50 577 LYS A CA 1
ATOM 4150 C C . LYS A 1 577 ? 5.587 10.340 3.606 1.00 94.50 577 LYS A C 1
ATOM 4152 O O . LYS A 1 577 ? 5.709 9.150 3.882 1.00 94.50 577 LYS A O 1
ATOM 4157 N N . LYS A 1 578 ? 5.154 11.250 4.480 1.00 93.81 578 LYS A N 1
ATOM 4158 C CA . LYS A 1 578 ? 4.683 10.915 5.824 1.00 93.81 578 LYS A CA 1
ATOM 4159 C C . LYS A 1 578 ? 3.215 10.472 5.769 1.00 93.81 578 LYS A C 1
ATOM 4161 O O . LYS A 1 578 ? 2.372 11.236 5.294 1.00 93.81 578 LYS A O 1
ATOM 4166 N N . GLU A 1 579 ? 2.912 9.265 6.231 1.00 91.06 579 GLU A N 1
ATOM 4167 C CA . GLU A 1 579 ? 1.547 8.769 6.426 1.00 91.06 579 GLU A CA 1
ATOM 4168 C C . GLU A 1 579 ? 0.935 9.401 7.685 1.00 91.06 579 GLU A C 1
ATOM 4170 O O . GLU A 1 579 ? 1.644 9.695 8.653 1.00 91.06 579 GLU A O 1
ATOM 4175 N N . ARG A 1 580 ? -0.368 9.698 7.622 1.00 81.56 580 ARG A N 1
ATOM 4176 C CA . ARG A 1 580 ? -1.104 10.350 8.713 1.00 81.56 580 ARG A CA 1
ATOM 4177 C C . ARG A 1 580 ? -1.485 9.375 9.813 1.00 81.56 580 ARG A C 1
ATOM 4179 O O . ARG A 1 580 ? -1.746 8.196 9.490 1.00 81.56 580 ARG A O 1
#

Radius of gyration: 45.03 Å; chains: 1; bounding box: 107×87×120 Å

pLDDT: mean 85.35, std 13.14, range [41.38, 98.19]

Foldseek 3Di:
DDDDDDDPVPVVVVVVVVVVVVVVVVVVVVVVVVVVVVVVVQVVVQVQQVVLLVVVVVVLVVQLPDDAKDKDKDAAACAGVNFGWDWAAPDQQWIWIGTDVYIDIRGHDPLEDDGDDHTIWMWMAHPSHIYIHDQQDPPDPQAQARAQVSLCPPDPQWRFGCDPSNDTDTHGDPQAQPQDQDPPAQFDNAFAAFTPSAADDQWDDDQQWIWGDDGGAGQHNVNDGDDDGTDTAHDPPPNPQPDRFQVSLCPPPPQWRFGCDPSHTQTAGAAEADAEEEDWAEEERHAEAHDDAAHEYEFAADDPDPTGLEYAYEYQEYEANAEYFQELRAFFWWAWWAWWEWDDFPPPRPFGWIGWIGFWDDPATWATWATFDDDQFAWAEWAETFEWADPHTLAFADPDQDQDWFWWTWWIWTTWITKGWHDDPPTTQAIWITWITWTTWGTFGEYHYHHAAEYAYAYEYFREWALWTDWHDWHDAPPDPDPQHFGHFGTQDRDVPSFQWTTAITDHPRYTTHGTHGTYWIAFTEYEAEYQEYHHNYAEYARGIHPLHLSRGYEYEYEYQYYDHPYDYSGVYYHYYYDD